Protein AF-A0A973SKL3-F1 (afdb_monomer_lite)

Sequence (466 aa):
MTRKPRSLKQIQAQLADQLRATDHSWAEIGREFQRRFHVNARVALRQARGWTQPEAAERWNRRWPEDPKTFKNFSYWEAWPSATGYAPSLEVLDRMAQLYECSVADLLSDLHDYGAKRRPALSQVREPVPGGGPIVPPPRPTPQPYALTAAAPPGPATLGGYPGGHPGAGHPSMGHLDLGRLDPGKPGLGHPGPGHRAAGDDADELLRATMSSVSSVPEITSLIGLPDGGNSLSRRSALLNLSSLFAVAAAAPLAADKAVPSPAGRVDEAMVANTGLIVGGLRQQNAALGPSATVQTGLAMRSMLESVVKDAPAQLTGRAWVVYGDLAHLLGWMMFNMGQDELAYFYYEDARRAAYQADDYELAANILAAQAHLSMTAGDHQSAIDHAQAAEEAARRGTSRHARAYTADMTARVYASAGQGSRSLAALERERKQMQRIDWSEPAAERWGFYGPAFYWARESECHLL

Radius of gyration: 33.34 Å; chains: 1; bounding box: 75×65×118 Å

Secondary structure (DSSP, 8-state):
--PPPPPHHHHHHHHHHHHHTTT--HHHHHHHHHHHH---HHHHHHHHTT--HHHHHHHHHHH-TTS---HHHHHHHHHTTSTT--PPPHHHHHHHHHHHTS-TGGGGTTS---S-S-PPPGGGS-PPPTT-----PPPPPPPP-----PPPPPPPPPP-----------------------------------PPPPHHHHHHHHHHHHHHHHTT---SGGGG-----S-HHHHHHHHHHHHHHHHHHSS----TTS-PPP-TT---HHHHHHHHHHHHHHHHHHHHH-HHHHHHHHHHHHHHHHHHHTT--TTTHHHHHHHHHHHHHHHHHHHHHTT-HHHHHHHHHHHHHHHHHTT-HHHHHHHHHHHHHHHHHTT-HHHHHHHHHHHHHHHHHS--HHHHHHHHHHHHHHHHHTT-HHHHHHHHHHHHHHHTTS-TTSPPPGGGTT-SHHHHHHHHHHHHH-

Foldseek 3Di:
DDDPDDDPLRVLVVQLVVCVVVVDALLRQLVVQCVPVVFALLVSLCSSVSDQLQRLQVLLCVVCVVDHDGSVLSVQCRCPPDPSHDPDDPVRLVSSCVSSVHDSCSNCVRDDDPDDPDDPPPVPPPPDDPPDDDPDPPDDPDDDPDDDPPDDDDDDDDDDDDDDDDDDDDDDDDDDDDDDDDDDDDDDDDDDDDDDDDPVVVVVVVVVVVVVVLVPDDDPPVVPDDDDDDDPVVVCVVVVVVVVVVVVVPPDDPPPDDPDPQCQPPDDPVVLVVLLVVLLVLLVVCVVPNLSVRLVVLVVSLVVLVSVLVNHPPVCNLSSLQSNLSSLQVNLVRCVVVVNLVSSVVSLVSSLVSCVVNVPLLSNLVSLLVQLVSCLVVVNLVSNQVSLVSSCVSVVVDPDLLSNLSSLLSNLLSCLSVVNLVSSVVSLVSNVVSLVVDDPVDDDDSSSNVDDPVNSVVSVVVSVVD

Structure (mmCIF, N/CA/C/O backbone):
data_AF-A0A973SKL3-F1
#
_entry.id   AF-A0A973SKL3-F1
#
loop_
_atom_site.group_PDB
_atom_site.id
_atom_site.type_symbol
_atom_site.label_atom_id
_atom_site.label_alt_id
_atom_site.label_comp_id
_atom_site.label_asym_id
_atom_site.label_entity_id
_atom_site.label_seq_id
_atom_site.pdbx_PDB_ins_code
_atom_site.Cartn_x
_atom_site.Cartn_y
_atom_site.Cartn_z
_atom_site.occupancy
_atom_site.B_iso_or_equiv
_atom_site.auth_seq_id
_atom_site.auth_comp_id
_atom_site.auth_asym_id
_atom_site.auth_atom_id
_atom_site.pdbx_PDB_model_num
ATOM 1 N N . MET A 1 1 ? -20.731 35.493 56.062 1.00 40.09 1 MET A N 1
ATOM 2 C CA . MET A 1 1 ? -19.405 34.999 55.625 1.00 40.09 1 MET A CA 1
ATOM 3 C C . MET A 1 1 ? -19.449 34.725 54.127 1.00 40.09 1 MET A C 1
ATOM 5 O O . MET A 1 1 ? -19.999 33.716 53.707 1.00 40.09 1 MET A O 1
ATOM 9 N N . THR A 1 2 ? -18.961 35.656 53.311 1.00 44.50 2 THR A N 1
ATOM 10 C CA . THR A 1 2 ? -18.931 35.548 51.845 1.00 44.50 2 THR A CA 1
ATOM 11 C C . THR A 1 2 ? -17.812 34.596 51.422 1.00 44.50 2 THR A C 1
ATOM 13 O O . THR A 1 2 ? -16.629 34.845 51.644 1.00 44.50 2 THR A O 1
ATOM 16 N N . ARG A 1 3 ? -18.192 33.442 50.868 1.00 55.72 3 ARG A N 1
ATOM 17 C CA . ARG A 1 3 ? -17.267 32.400 50.407 1.00 55.72 3 ARG A CA 1
ATOM 18 C C . ARG A 1 3 ? -16.431 32.977 49.252 1.00 55.72 3 ARG A C 1
ATOM 20 O O . ARG A 1 3 ? -17.010 33.407 48.258 1.00 55.72 3 ARG A O 1
ATOM 27 N N . LYS A 1 4 ? -15.095 33.027 49.387 1.00 57.94 4 LYS A N 1
ATOM 28 C CA . LYS A 1 4 ? -14.194 33.496 48.311 1.00 57.94 4 LYS A CA 1
ATOM 29 C C . LYS A 1 4 ? -14.504 32.744 47.002 1.00 57.94 4 LYS A C 1
ATOM 31 O O . LYS A 1 4 ? -14.721 31.529 47.068 1.00 57.94 4 LYS A O 1
ATOM 36 N N . PRO A 1 5 ? -14.514 33.421 45.836 1.00 53.62 5 PRO A N 1
ATOM 37 C CA . PRO A 1 5 ? -14.710 32.753 44.555 1.00 53.62 5 PRO A CA 1
ATOM 38 C C . PRO A 1 5 ? -13.603 31.711 44.360 1.00 53.62 5 PRO A C 1
ATOM 40 O O . PRO A 1 5 ? -12.419 32.006 44.528 1.00 53.62 5 PRO A O 1
ATOM 43 N N . ARG A 1 6 ? -13.997 30.465 44.079 1.00 76.06 6 ARG A N 1
ATOM 44 C CA . ARG A 1 6 ? -13.058 29.359 43.855 1.00 76.06 6 ARG A CA 1
ATOM 45 C C . ARG A 1 6 ? -12.325 29.578 42.539 1.00 76.06 6 ARG A C 1
ATOM 47 O O . ARG A 1 6 ? -12.954 29.930 41.543 1.00 76.06 6 ARG A O 1
ATOM 54 N N . SER A 1 7 ? -11.013 29.351 42.527 1.00 87.06 7 SER A N 1
ATOM 55 C CA . SER A 1 7 ? -10.240 29.427 41.285 1.00 87.06 7 SER A CA 1
ATOM 56 C C . SER A 1 7 ? -10.633 28.292 40.336 1.00 87.06 7 SER A C 1
ATOM 58 O O . SER A 1 7 ? -11.052 27.220 40.780 1.00 87.06 7 SER A O 1
ATOM 60 N N . LEU A 1 8 ? -10.463 28.493 39.025 1.00 85.69 8 LEU A N 1
ATOM 61 C CA . LEU A 1 8 ? -10.756 27.462 38.021 1.00 85.69 8 LEU A CA 1
ATOM 62 C C . LEU A 1 8 ? -10.028 26.142 38.327 1.00 85.69 8 LEU A C 1
ATOM 64 O O . LEU A 1 8 ? -10.637 25.077 38.274 1.00 85.69 8 LEU A O 1
ATOM 68 N N . LYS A 1 9 ? -8.762 26.220 38.760 1.00 86.19 9 LYS A N 1
ATOM 69 C CA . LYS A 1 9 ? -7.966 25.056 39.181 1.00 86.19 9 LYS A CA 1
ATOM 70 C C . LYS A 1 9 ? -8.606 24.303 40.357 1.00 86.19 9 LYS A C 1
ATOM 72 O O . LYS A 1 9 ? -8.621 23.078 40.355 1.00 86.19 9 LYS A O 1
ATOM 77 N N . GLN A 1 10 ? -9.162 25.012 41.345 1.00 88.88 10 GLN A N 1
ATOM 78 C CA . GLN A 1 10 ? -9.867 24.386 42.474 1.00 88.88 10 GLN A CA 1
ATOM 79 C C . GLN A 1 10 ? -11.177 23.720 42.040 1.00 88.88 10 GLN A C 1
ATOM 81 O O . GLN A 1 10 ? -11.528 22.668 42.565 1.00 88.88 10 GLN A O 1
ATOM 86 N N . ILE A 1 11 ? -11.896 24.322 41.088 1.00 90.50 11 ILE A N 1
ATOM 87 C CA . ILE A 1 11 ? -13.131 23.754 40.531 1.00 90.50 11 ILE A CA 1
ATOM 88 C C . ILE A 1 11 ? -12.824 22.464 39.761 1.00 90.50 11 ILE A C 1
ATOM 90 O O . ILE A 1 11 ? -13.517 21.468 39.950 1.00 90.50 11 ILE A O 1
ATOM 94 N N . GLN A 1 12 ? -11.774 22.472 38.937 1.00 93.19 12 GLN A N 1
ATOM 95 C CA . GLN A 1 12 ? -11.305 21.301 38.197 1.00 93.19 12 GLN A CA 1
ATOM 96 C C . GLN A 1 12 ? -10.880 20.168 39.132 1.00 93.19 12 GLN A C 1
ATOM 98 O O . GLN A 1 12 ? -11.380 19.057 38.993 1.00 93.19 12 GLN A O 1
ATOM 103 N N . ALA A 1 13 ? -10.032 20.458 40.124 1.00 91.94 13 ALA A N 1
ATOM 104 C CA . ALA A 1 13 ? -9.585 19.457 41.092 1.00 91.94 13 ALA A CA 1
ATOM 105 C C . ALA A 1 13 ? -10.767 18.822 41.844 1.00 91.94 13 ALA A C 1
ATOM 107 O O . ALA A 1 13 ? -10.895 17.604 41.866 1.00 91.94 13 ALA A O 1
ATOM 108 N N . GLN A 1 14 ? -11.697 19.639 42.357 1.00 93.69 14 GLN A N 1
ATOM 109 C CA . GLN A 1 14 ? -12.877 19.123 43.055 1.00 93.69 14 GLN A CA 1
ATOM 110 C C . GLN A 1 14 ? -13.744 18.231 42.151 1.00 93.69 14 GLN A C 1
ATOM 112 O O . GLN A 1 14 ? -14.284 17.233 42.623 1.00 93.69 14 GLN A O 1
ATOM 117 N N . LEU A 1 15 ? -13.903 18.586 40.872 1.00 93.62 15 LEU A N 1
ATOM 118 C CA . LEU A 1 15 ? -14.667 17.778 39.924 1.00 93.62 15 LEU A CA 1
ATOM 119 C C . LEU A 1 15 ? -13.984 16.434 39.644 1.00 93.62 15 LEU A C 1
ATOM 121 O O . LEU A 1 15 ? -14.655 15.406 39.662 1.00 93.62 15 LEU A O 1
ATOM 125 N N . ALA A 1 16 ? -12.670 16.438 39.408 1.00 94.00 16 ALA A N 1
ATOM 126 C CA . ALA A 1 16 ? -11.908 15.211 39.201 1.00 94.00 16 ALA A CA 1
ATOM 127 C C . ALA A 1 16 ? -12.009 14.285 40.422 1.00 94.00 16 ALA A C 1
ATOM 129 O O . ALA A 1 16 ? -12.324 13.108 40.259 1.00 94.00 16 ALA A O 1
ATOM 130 N N . ASP A 1 17 ? -11.848 14.823 41.635 1.00 94.12 17 ASP A N 1
ATOM 131 C CA . ASP A 1 17 ? -11.956 14.055 42.881 1.00 94.12 17 ASP A CA 1
ATOM 132 C C . ASP A 1 17 ? -13.355 13.441 43.057 1.00 94.12 17 ASP A C 1
ATOM 134 O O . ASP A 1 17 ? -13.486 12.269 43.408 1.00 94.12 17 ASP A O 1
ATOM 138 N N . GLN A 1 18 ? -14.415 14.204 42.766 1.00 94.69 18 GLN A N 1
ATOM 139 C CA . GLN A 1 18 ? -15.801 13.722 42.841 1.00 94.69 18 GLN A CA 1
ATOM 140 C C . GLN A 1 18 ? -16.085 12.589 41.847 1.00 94.69 18 GLN A C 1
ATOM 142 O O . GLN A 1 18 ? -16.735 11.604 42.199 1.00 94.69 18 GLN A O 1
ATOM 147 N N . LEU A 1 19 ? -15.596 12.709 40.613 1.00 93.38 19 LEU A N 1
ATOM 148 C CA . LEU A 1 19 ? -15.797 11.682 39.590 1.00 93.38 19 LEU A CA 1
ATOM 149 C C . LEU A 1 19 ? -14.951 10.433 39.867 1.00 93.38 19 LEU A C 1
ATOM 151 O O . LEU A 1 19 ? -15.430 9.315 39.694 1.00 93.38 19 LEU A O 1
ATOM 155 N N . ARG A 1 20 ? -13.729 10.599 40.388 1.00 93.31 20 ARG A N 1
ATOM 156 C CA . ARG A 1 20 ? -12.903 9.470 40.841 1.00 93.31 20 ARG A CA 1
ATOM 157 C C . ARG A 1 20 ? -13.520 8.734 42.026 1.00 93.31 20 ARG A C 1
ATOM 159 O O . ARG A 1 20 ? -13.432 7.515 42.065 1.00 93.31 20 ARG A O 1
ATOM 166 N N . ALA A 1 21 ? -14.175 9.441 42.948 1.00 92.94 21 ALA A N 1
ATOM 167 C CA . ALA A 1 21 ? -14.895 8.828 44.068 1.00 92.94 21 ALA A CA 1
ATOM 168 C C . ALA A 1 21 ? -16.151 8.042 43.643 1.00 92.94 21 ALA A C 1
ATOM 170 O O . ALA A 1 21 ? -16.722 7.320 44.453 1.00 92.94 21 ALA A O 1
ATOM 171 N N . THR A 1 22 ? -16.588 8.193 42.390 1.00 92.25 22 THR A N 1
ATOM 172 C CA . THR A 1 22 ? -17.724 7.472 41.796 1.00 92.25 22 THR A CA 1
ATOM 173 C C . THR A 1 22 ? -17.268 6.489 40.712 1.00 92.25 22 THR A C 1
ATOM 175 O O . THR A 1 22 ? -18.017 6.212 39.783 1.00 92.25 22 THR A O 1
ATOM 178 N N . ASP A 1 23 ? -16.028 5.996 40.817 1.00 90.88 23 ASP A N 1
ATOM 179 C CA . ASP A 1 23 ? -15.411 4.975 39.955 1.00 90.88 23 ASP A CA 1
ATOM 180 C C . ASP A 1 23 ? -15.310 5.309 38.454 1.00 90.88 23 ASP A C 1
ATOM 182 O O . ASP A 1 23 ? -15.045 4.429 37.635 1.00 90.88 23 ASP A O 1
ATOM 186 N N . HIS A 1 24 ? -15.412 6.585 38.066 1.00 92.81 24 HIS A N 1
ATOM 187 C CA . HIS A 1 24 ? -15.195 6.981 36.671 1.00 92.81 24 HIS A CA 1
ATOM 188 C C . HIS A 1 24 ? -13.721 6.842 36.277 1.00 92.81 24 HIS A C 1
ATOM 190 O O . HIS A 1 24 ? -12.814 7.298 36.984 1.00 92.81 24 HIS A O 1
ATOM 196 N N . SER A 1 25 ? -13.474 6.268 35.104 1.00 95.06 25 SER A N 1
ATOM 197 C CA . SER A 1 25 ? -12.153 6.191 34.476 1.00 95.06 25 SER A CA 1
ATOM 198 C C . SER A 1 25 ? -11.604 7.577 34.116 1.00 95.06 25 SER A C 1
ATOM 200 O O . SER A 1 25 ? -12.348 8.541 33.921 1.00 95.06 25 SER A O 1
ATOM 202 N N . TRP A 1 26 ? -10.281 7.695 33.958 1.00 96.12 26 TRP A N 1
ATOM 203 C CA . TRP A 1 26 ? -9.665 8.954 33.522 1.00 96.12 26 TRP A CA 1
ATOM 204 C C . TRP A 1 26 ? -10.151 9.414 32.146 1.00 96.12 26 TRP A C 1
ATOM 206 O O . TRP A 1 26 ? -10.286 10.616 31.926 1.00 96.12 26 TRP A O 1
ATOM 216 N N . ALA A 1 27 ? -10.488 8.478 31.258 1.00 94.62 27 ALA A N 1
ATOM 217 C CA . ALA A 1 27 ? -11.108 8.763 29.968 1.00 94.62 27 ALA A CA 1
ATOM 218 C C . ALA A 1 27 ? -12.487 9.434 30.110 1.00 94.62 27 ALA A C 1
ATOM 220 O O . ALA A 1 27 ? -12.771 10.430 29.442 1.00 94.62 27 ALA A O 1
ATOM 221 N N . GLU A 1 28 ? -13.341 8.935 31.007 1.00 94.94 28 GLU A N 1
ATOM 222 C CA . GLU A 1 28 ? -14.662 9.524 31.275 1.00 94.94 28 GLU A CA 1
ATOM 223 C C . GLU A 1 28 ? -14.549 10.909 31.907 1.00 94.94 28 GLU A C 1
ATOM 225 O O . GLU A 1 28 ? -15.237 11.840 31.486 1.00 94.94 28 GLU A O 1
ATOM 230 N N . ILE A 1 29 ? -13.624 11.074 32.854 1.00 96.81 29 ILE A N 1
ATOM 231 C CA . ILE A 1 29 ? -13.338 12.375 33.465 1.00 96.81 29 ILE A CA 1
ATOM 232 C C . ILE A 1 29 ? -12.799 13.347 32.411 1.00 96.81 29 ILE A C 1
ATOM 234 O O . ILE A 1 29 ? -13.234 14.494 32.356 1.00 96.81 29 ILE A O 1
ATOM 238 N N . GLY A 1 30 ? -11.906 12.891 31.530 1.00 96.69 30 GLY A N 1
ATOM 239 C CA . GLY A 1 30 ? -11.401 13.671 30.403 1.00 96.69 30 GLY A CA 1
ATOM 240 C C . GLY A 1 30 ? -12.524 14.154 29.481 1.00 96.69 30 GLY A C 1
ATOM 241 O O . GLY A 1 30 ? -12.574 15.337 29.153 1.00 96.69 30 GLY A O 1
ATOM 242 N N . ARG A 1 31 ? -13.477 13.287 29.112 1.00 96.00 31 ARG A N 1
ATOM 243 C CA . ARG A 1 31 ? -14.660 13.680 28.319 1.00 96.00 31 ARG A CA 1
ATOM 244 C C . ARG A 1 31 ? -15.515 14.732 29.024 1.00 96.00 31 ARG A C 1
ATOM 246 O O . ARG A 1 31 ? -15.950 15.697 28.397 1.00 96.00 31 ARG A O 1
ATOM 253 N N . GLU A 1 32 ? -15.717 14.585 30.328 1.00 96.06 32 GLU A N 1
ATOM 254 C CA . GLU A 1 32 ? -16.446 15.575 31.121 1.00 96.06 32 GLU A CA 1
ATOM 255 C C . GLU A 1 32 ? -15.706 16.922 31.175 1.00 96.06 32 GLU A C 1
ATOM 257 O O . GLU A 1 32 ? -16.324 17.983 31.067 1.00 96.06 32 GLU A O 1
ATOM 262 N N . PHE A 1 33 ? -14.375 16.900 31.259 1.00 97.12 33 PHE A N 1
ATOM 263 C CA . PHE A 1 33 ? -13.548 18.104 31.205 1.00 97.12 33 PHE A CA 1
ATOM 264 C C . PHE A 1 33 ? -13.614 18.795 29.837 1.00 97.12 33 PHE A C 1
ATOM 266 O O . PHE A 1 33 ? -13.751 20.019 29.801 1.00 97.12 33 PHE A O 1
ATOM 273 N N . GLN A 1 34 ? -13.582 18.042 28.730 1.00 95.50 34 GLN A N 1
ATOM 274 C CA . GLN A 1 34 ? -13.788 18.595 27.382 1.00 95.50 34 GLN A CA 1
ATOM 275 C C . GLN A 1 34 ? -15.131 19.325 27.304 1.00 95.50 34 GLN A C 1
ATOM 277 O O . GLN A 1 34 ? -15.193 20.494 26.924 1.00 95.50 34 GLN A O 1
ATOM 282 N N . ARG A 1 35 ? -16.205 18.658 27.745 1.00 95.62 35 ARG A N 1
ATOM 283 C CA . ARG A 1 35 ? -17.570 19.193 27.711 1.00 95.62 35 ARG A CA 1
ATOM 284 C C . ARG A 1 35 ? -17.731 20.452 28.561 1.00 95.62 35 ARG A C 1
ATOM 286 O O . ARG A 1 35 ? -18.406 21.386 28.140 1.00 95.62 35 ARG A O 1
ATOM 293 N N . ARG A 1 36 ? -17.155 20.467 29.766 1.00 95.00 36 ARG A N 1
ATOM 294 C CA . ARG A 1 36 ? -17.391 21.520 30.764 1.00 95.00 36 ARG A CA 1
ATOM 295 C C . ARG A 1 36 ? -16.451 22.715 30.644 1.00 95.00 36 ARG A C 1
ATOM 297 O O . ARG A 1 36 ? -16.852 23.826 30.981 1.00 95.00 36 ARG A O 1
ATOM 304 N N . PHE A 1 37 ? -15.208 22.492 30.226 1.00 93.69 37 PHE A N 1
ATOM 305 C CA . PHE A 1 37 ? -14.184 23.538 30.147 1.00 93.69 37 PHE A CA 1
ATOM 306 C C . PHE A 1 37 ? -13.814 23.913 28.711 1.00 93.69 37 PHE A C 1
ATOM 308 O O . PHE A 1 37 ? -12.989 24.805 28.532 1.00 93.69 37 PHE A O 1
ATOM 315 N N . HIS A 1 38 ? -14.427 23.274 27.707 1.00 94.00 38 HIS A N 1
ATOM 316 C CA . HIS A 1 38 ? -14.225 23.562 26.283 1.00 94.00 38 HIS A CA 1
ATOM 317 C C . HIS A 1 38 ? -12.751 23.509 25.860 1.00 94.00 38 HIS A C 1
ATOM 319 O O . HIS A 1 38 ? -12.265 24.335 25.091 1.00 94.00 38 HIS A O 1
ATOM 325 N N . VAL A 1 39 ? -12.034 22.523 26.394 1.00 94.88 39 VAL A N 1
ATOM 326 C CA . VAL A 1 39 ? -10.645 22.225 26.043 1.00 94.88 39 VAL A CA 1
ATOM 327 C C . VAL A 1 39 ? -10.593 20.972 25.175 1.00 94.88 39 VAL A C 1
ATOM 329 O O . VAL A 1 39 ? -11.471 20.117 25.274 1.00 94.88 39 VAL A O 1
ATOM 332 N N . ASN A 1 40 ? -9.563 20.846 24.339 1.00 96.00 40 ASN A N 1
ATOM 333 C CA . ASN A 1 40 ? -9.364 19.638 23.536 1.00 96.00 40 ASN A CA 1
ATOM 334 C C . ASN A 1 40 ? -9.063 18.404 24.403 1.00 96.00 40 ASN A C 1
ATOM 336 O O . ASN A 1 40 ? -8.721 18.525 25.583 1.00 96.00 40 ASN A O 1
ATOM 340 N N . ALA A 1 41 ? -9.148 17.217 23.801 1.00 96.62 41 ALA A N 1
ATOM 341 C CA . ALA A 1 41 ? -9.023 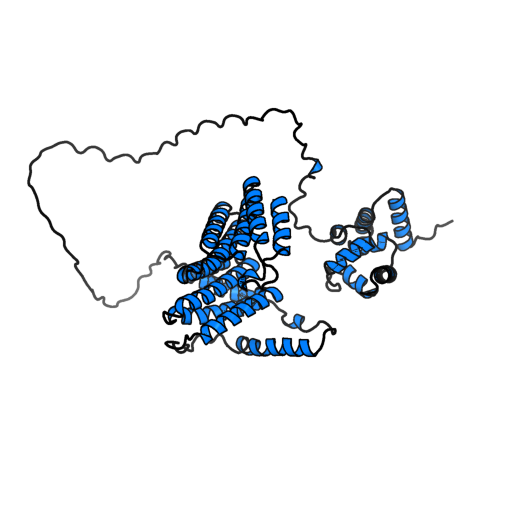15.944 24.504 1.00 96.62 41 ALA A CA 1
ATOM 342 C C . ALA A 1 41 ? -7.701 15.785 25.270 1.00 96.62 41 ALA A C 1
ATOM 344 O O . ALA A 1 41 ? -7.697 15.376 26.434 1.00 96.62 41 ALA A O 1
ATOM 345 N N . ARG A 1 42 ? -6.582 16.186 24.656 1.00 97.38 42 ARG A N 1
ATOM 346 C CA . ARG A 1 42 ? -5.232 16.096 25.242 1.00 97.38 42 ARG A CA 1
ATOM 347 C C . ARG A 1 42 ? -5.106 16.990 26.477 1.00 97.38 42 ARG A C 1
ATOM 349 O O . ARG A 1 42 ? -4.681 16.533 27.539 1.00 97.38 42 ARG A O 1
ATOM 356 N N . VAL A 1 43 ? -5.561 18.241 26.369 1.00 97.81 43 VAL A N 1
ATOM 357 C CA . VAL A 1 43 ? -5.611 19.184 27.496 1.00 97.81 43 VAL A CA 1
ATOM 358 C C . VAL A 1 43 ? -6.541 18.668 28.592 1.00 97.81 43 VAL A C 1
ATOM 360 O O . VAL A 1 43 ? -6.191 18.736 29.771 1.00 97.81 43 VAL A O 1
ATOM 363 N N . ALA A 1 44 ? -7.711 18.148 28.221 1.00 97.75 44 ALA A N 1
ATOM 364 C CA . ALA A 1 44 ? -8.707 17.661 29.163 1.00 97.75 44 ALA A CA 1
ATOM 365 C C . ALA A 1 44 ? -8.180 16.504 30.012 1.00 97.75 44 ALA A C 1
ATOM 367 O O . ALA A 1 44 ? -8.330 16.536 31.229 1.00 97.75 44 ALA A O 1
ATOM 368 N N . LEU A 1 45 ? -7.517 15.521 29.398 1.00 97.81 45 LEU A N 1
ATOM 369 C CA . LEU A 1 45 ? -6.928 14.379 30.101 1.00 97.81 45 LEU A CA 1
ATOM 370 C C . LEU A 1 45 ? -5.804 14.808 31.049 1.00 97.81 45 LEU A C 1
ATOM 372 O O . LEU A 1 45 ? -5.766 14.366 32.199 1.00 97.81 45 LEU A O 1
ATOM 376 N N . ARG A 1 46 ? -4.941 15.747 30.637 1.00 97.62 46 ARG A N 1
ATOM 377 C CA . ARG A 1 46 ? -3.931 16.316 31.542 1.00 97.62 46 ARG A CA 1
ATOM 378 C C . ARG A 1 46 ? -4.570 17.057 32.719 1.00 97.62 46 ARG A C 1
ATOM 380 O O . ARG A 1 46 ? -4.142 16.896 33.863 1.00 97.62 46 ARG A O 1
ATOM 387 N N . GLN A 1 47 ? -5.577 17.887 32.451 1.00 96.88 47 GLN A N 1
ATOM 388 C CA . GLN A 1 47 ? -6.258 18.669 33.484 1.00 96.88 47 GLN A CA 1
ATOM 389 C C . GLN A 1 47 ? -7.097 17.793 34.419 1.00 96.88 47 GLN A C 1
ATOM 391 O O . GLN A 1 47 ? -7.154 18.091 35.610 1.00 96.88 47 GLN A O 1
ATOM 396 N N . ALA A 1 48 ? -7.673 16.696 33.923 1.00 96.19 48 ALA A N 1
ATOM 397 C CA . ALA A 1 48 ? -8.361 15.692 34.729 1.00 96.19 48 ALA A CA 1
ATOM 398 C C . ALA A 1 48 ? -7.427 15.099 35.791 1.00 96.19 48 ALA A C 1
ATOM 400 O O . ALA A 1 48 ? -7.836 14.897 36.929 1.00 96.19 48 ALA A O 1
ATOM 401 N N . ARG A 1 49 ? -6.141 14.920 35.463 1.00 95.44 49 ARG A N 1
ATOM 402 C CA . ARG A 1 49 ? -5.104 14.513 36.423 1.00 95.44 49 ARG A CA 1
ATOM 403 C C . ARG A 1 49 ? -4.666 15.612 37.396 1.00 95.44 49 ARG A C 1
ATOM 405 O O . ARG A 1 49 ? -3.872 15.352 38.298 1.00 95.44 49 ARG A O 1
ATOM 412 N N . GLY A 1 50 ? -5.127 16.844 37.195 1.00 95.06 50 GLY A N 1
ATOM 413 C CA . GLY A 1 50 ? -4.705 18.015 37.960 1.00 95.06 50 GLY A CA 1
ATOM 414 C C . GLY A 1 50 ? -3.286 18.489 37.638 1.00 95.06 50 GLY A C 1
ATOM 415 O O . GLY A 1 50 ? -2.735 19.288 38.395 1.00 95.06 50 GLY A O 1
ATOM 416 N N . TRP A 1 51 ? -2.682 18.014 36.544 1.00 96.62 51 TRP A N 1
ATOM 417 C CA . TRP A 1 51 ? -1.293 18.324 36.204 1.00 96.62 51 TRP A CA 1
ATOM 418 C C . TRP A 1 51 ? -1.186 19.576 35.343 1.00 96.62 51 TRP A C 1
ATOM 420 O O . TRP A 1 51 ? -1.973 19.812 34.428 1.00 96.62 51 TRP A O 1
ATOM 430 N N . THR A 1 52 ? -0.153 20.365 35.588 1.00 96.06 52 THR A N 1
ATOM 431 C CA . THR A 1 52 ? 0.361 21.385 34.671 1.00 96.06 52 THR A CA 1
ATOM 432 C C . THR A 1 52 ? 1.204 20.741 33.561 1.00 96.06 52 THR A C 1
ATOM 434 O O . THR A 1 52 ? 1.595 19.579 33.657 1.00 96.06 52 THR A O 1
ATOM 437 N N . GLN A 1 53 ? 1.497 21.477 32.484 1.00 97.38 53 GLN A N 1
ATOM 438 C CA . GLN A 1 53 ? 2.368 20.970 31.411 1.00 97.38 53 GLN A CA 1
ATOM 439 C C . GLN A 1 53 ? 3.786 20.612 31.910 1.00 97.38 53 GLN A C 1
ATOM 441 O O . GLN A 1 53 ? 4.270 19.543 31.539 1.00 97.38 53 GLN A O 1
ATOM 446 N N . PRO A 1 54 ? 4.448 21.410 32.781 1.00 96.69 54 PRO A N 1
ATOM 447 C CA . PRO A 1 54 ? 5.717 21.003 33.390 1.00 96.69 54 PRO A CA 1
ATOM 448 C C . PRO A 1 54 ? 5.608 19.726 34.230 1.00 96.69 54 PRO A C 1
ATOM 450 O O . PRO A 1 54 ? 6.460 18.854 34.119 1.00 96.69 54 PRO A O 1
ATOM 453 N N . GLU A 1 55 ? 4.542 19.571 35.020 1.00 97.44 55 GLU A N 1
ATOM 454 C CA . GLU A 1 55 ? 4.313 18.368 35.836 1.00 97.44 55 GLU A CA 1
ATOM 455 C C . GLU A 1 55 ? 4.040 17.113 34.993 1.00 97.44 55 GLU A C 1
ATOM 457 O O . GLU A 1 55 ? 4.383 16.003 35.409 1.00 97.44 55 GLU A O 1
ATOM 462 N N . ALA A 1 56 ? 3.410 17.269 33.825 1.00 97.69 56 ALA A N 1
ATOM 463 C CA . ALA A 1 56 ? 3.232 16.186 32.863 1.00 97.69 56 ALA A CA 1
ATOM 464 C C . ALA A 1 56 ? 4.568 15.805 32.205 1.00 97.69 56 ALA A C 1
ATOM 466 O O . ALA A 1 56 ? 4.886 14.621 32.117 1.00 97.69 56 ALA A O 1
ATOM 467 N N . ALA A 1 57 ? 5.385 16.797 31.834 1.00 97.19 57 ALA A N 1
ATOM 468 C CA . ALA A 1 57 ? 6.733 16.575 31.314 1.00 97.19 57 ALA A CA 1
ATOM 469 C C . ALA A 1 57 ? 7.656 15.901 32.340 1.00 97.19 57 ALA A C 1
ATOM 471 O O . ALA A 1 57 ? 8.393 14.985 31.997 1.00 97.19 57 ALA A O 1
ATOM 472 N N . GLU A 1 58 ? 7.575 16.277 33.616 1.00 97.88 58 GLU A N 1
ATOM 473 C CA . GLU A 1 58 ? 8.349 15.623 34.674 1.00 97.88 58 GLU A CA 1
ATOM 474 C C . GLU A 1 58 ? 7.977 14.139 34.818 1.00 97.88 58 GLU A C 1
ATOM 476 O O . GLU A 1 58 ? 8.851 13.279 34.922 1.00 97.88 58 GLU A O 1
ATOM 481 N N . ARG A 1 59 ? 6.678 13.816 34.782 1.00 98.12 59 ARG A N 1
ATOM 482 C CA . ARG A 1 59 ? 6.207 12.424 34.851 1.00 98.12 59 ARG A CA 1
ATOM 483 C C . ARG A 1 59 ? 6.596 11.620 33.618 1.00 98.12 59 ARG A C 1
ATOM 485 O O . ARG A 1 59 ? 6.972 10.461 33.768 1.00 98.12 59 ARG A O 1
ATOM 492 N N . TRP A 1 60 ? 6.546 12.237 32.438 1.00 97.75 60 TRP A N 1
ATOM 493 C CA . TRP A 1 60 ? 7.080 11.645 31.216 1.00 97.75 60 TRP A CA 1
ATOM 494 C C . TRP A 1 60 ? 8.556 11.285 31.396 1.00 97.75 60 TRP A C 1
ATOM 496 O O . TRP A 1 60 ? 8.922 10.124 31.258 1.00 97.75 60 TRP A O 1
ATOM 506 N N . ASN A 1 61 ? 9.386 12.249 31.796 1.00 97.31 61 ASN A N 1
ATOM 507 C CA . ASN A 1 61 ? 10.837 12.066 31.917 1.00 97.31 61 ASN A CA 1
ATOM 508 C C . ASN A 1 61 ? 11.218 11.057 33.000 1.00 97.31 61 ASN A C 1
ATOM 510 O O . ASN A 1 61 ? 12.246 10.397 32.901 1.00 97.31 61 ASN A O 1
ATOM 514 N N . ARG A 1 62 ? 10.386 10.917 34.036 1.00 97.75 62 ARG A N 1
ATOM 515 C CA . ARG A 1 62 ? 10.566 9.891 35.066 1.00 97.75 62 ARG A CA 1
ATOM 516 C C . ARG A 1 62 ? 10.327 8.481 34.528 1.00 97.75 62 ARG A C 1
ATOM 518 O O . ARG A 1 62 ? 10.935 7.541 35.028 1.00 97.75 62 ARG A O 1
ATOM 525 N N . ARG A 1 63 ? 9.418 8.327 33.563 1.00 97.50 63 ARG A N 1
ATOM 526 C CA . ARG A 1 63 ? 9.054 7.029 32.982 1.00 97.50 63 ARG A CA 1
ATOM 527 C C . ARG A 1 63 ? 9.912 6.663 31.768 1.00 97.50 63 ARG A C 1
ATOM 529 O O . ARG A 1 63 ? 10.189 5.484 31.591 1.00 97.50 63 ARG A O 1
ATOM 536 N N . TRP A 1 64 ? 10.343 7.659 30.997 1.00 96.75 64 TRP A N 1
ATOM 537 C CA . TRP A 1 64 ? 11.143 7.520 29.775 1.00 96.75 64 TRP A CA 1
ATOM 538 C C . TRP A 1 64 ? 12.355 8.466 29.810 1.00 96.75 64 TRP A C 1
ATOM 540 O O . TRP A 1 64 ? 12.347 9.510 29.149 1.00 96.75 64 TRP A O 1
ATOM 550 N N . PRO A 1 65 ? 13.382 8.167 30.628 1.00 94.38 65 PRO A N 1
ATOM 551 C CA . PRO A 1 65 ? 14.561 9.023 30.770 1.00 94.38 65 PRO A CA 1
ATOM 552 C C . PRO A 1 65 ? 15.409 9.122 29.492 1.00 94.38 65 PRO A C 1
ATOM 554 O O . PRO A 1 65 ? 16.146 10.091 29.322 1.00 94.38 65 PRO A O 1
ATOM 557 N N . GLU A 1 66 ? 15.308 8.142 28.595 1.00 92.56 66 GLU A N 1
ATOM 558 C CA . GLU A 1 66 ? 16.001 8.092 27.306 1.00 92.56 66 GLU A CA 1
ATOM 559 C C . GLU A 1 66 ? 15.446 9.074 26.263 1.00 92.56 66 GLU A C 1
ATOM 561 O O . GLU A 1 66 ? 16.152 9.421 25.319 1.00 92.56 66 GLU A O 1
ATOM 566 N N . ASP A 1 67 ? 14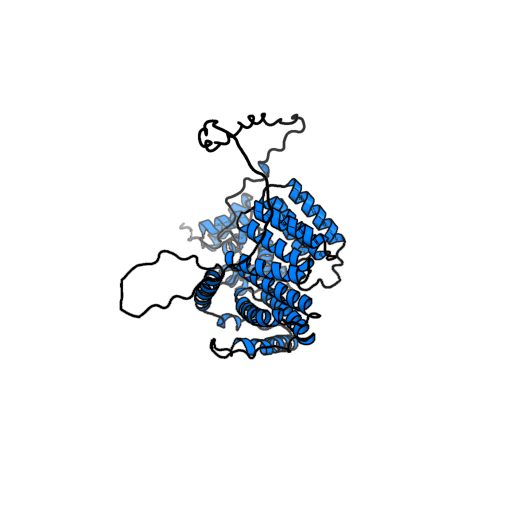.210 9.549 26.442 1.00 92.12 67 ASP A N 1
ATOM 567 C CA . ASP A 1 67 ? 13.558 10.510 25.547 1.00 92.12 67 ASP A CA 1
ATOM 568 C C . ASP A 1 67 ? 12.904 11.657 26.343 1.00 92.12 67 ASP A C 1
ATOM 570 O O . ASP A 1 67 ? 11.672 11.724 26.480 1.00 92.12 67 ASP A O 1
ATOM 574 N N . PRO A 1 68 ? 13.718 12.569 26.907 1.00 93.81 68 PRO A N 1
ATOM 575 C CA . PRO A 1 68 ? 13.221 13.635 27.756 1.00 93.81 68 PRO A CA 1
ATOM 576 C C . PRO A 1 68 ? 12.412 14.667 26.960 1.00 93.81 68 PRO A C 1
ATOM 578 O O . PRO A 1 68 ? 12.809 15.146 25.896 1.00 93.81 68 PRO A O 1
ATOM 581 N N . LYS A 1 69 ? 11.281 15.077 27.530 1.00 94.94 69 LYS A N 1
ATOM 582 C CA . LYS A 1 69 ? 10.390 16.122 27.030 1.00 94.94 69 LYS A CA 1
ATOM 583 C C . LYS A 1 69 ? 10.340 17.302 27.984 1.00 94.94 69 LYS A C 1
ATOM 585 O O . LYS A 1 69 ? 10.565 17.207 29.188 1.00 94.94 69 LYS A O 1
ATOM 590 N N . THR A 1 70 ? 10.007 18.452 27.423 1.00 95.38 70 THR A N 1
ATOM 591 C CA . THR A 1 70 ? 9.808 19.699 28.160 1.00 95.38 70 THR A CA 1
ATOM 592 C C . THR A 1 70 ? 8.336 20.092 28.138 1.00 95.38 70 THR A C 1
ATOM 594 O O . THR A 1 70 ? 7.552 19.581 27.336 1.00 95.38 70 THR A O 1
ATOM 597 N N . PHE A 1 71 ? 7.951 21.066 28.966 1.00 90.31 71 PHE A N 1
ATOM 598 C CA . PHE A 1 71 ? 6.594 21.621 28.928 1.00 90.31 71 PHE A CA 1
ATOM 599 C C . PHE A 1 71 ? 6.214 22.159 27.533 1.00 90.31 71 PHE A C 1
ATOM 601 O O . PHE A 1 71 ? 5.041 22.118 27.169 1.00 90.31 71 PHE A O 1
ATOM 608 N N . LYS A 1 72 ? 7.192 22.618 26.728 1.00 88.94 72 LYS A N 1
ATOM 609 C CA . LYS A 1 72 ? 6.952 23.087 25.354 1.00 88.94 72 LYS A CA 1
ATOM 610 C C . LYS A 1 72 ? 6.437 21.967 24.452 1.00 88.94 72 LYS A C 1
ATOM 612 O O . LYS A 1 72 ? 5.560 22.224 23.639 1.00 88.94 72 LYS A O 1
ATOM 617 N N . ASN A 1 73 ? 6.928 20.735 24.616 1.00 97.06 73 ASN A N 1
ATOM 618 C CA . ASN A 1 73 ? 6.438 19.588 23.847 1.00 97.06 73 ASN A CA 1
ATOM 619 C C . ASN A 1 73 ? 4.943 19.363 24.100 1.00 97.06 73 ASN A C 1
ATOM 621 O O . ASN A 1 73 ? 4.164 19.333 23.152 1.00 97.06 73 ASN A O 1
ATOM 625 N N . PHE A 1 74 ? 4.539 19.326 25.374 1.00 96.50 74 PHE A N 1
ATOM 626 C CA . PHE A 1 74 ? 3.128 19.226 25.756 1.00 96.50 74 PHE A CA 1
ATOM 627 C C . PHE A 1 74 ? 2.311 20.402 25.224 1.00 96.50 74 PHE A C 1
ATOM 629 O O . PHE A 1 74 ? 1.220 20.190 24.710 1.00 96.50 74 PHE A O 1
ATOM 636 N N . SER A 1 75 ? 2.848 21.625 25.273 1.00 91.12 75 SER A N 1
ATOM 637 C CA . SER A 1 75 ? 2.178 22.798 24.702 1.00 91.12 75 SER A CA 1
ATOM 638 C C . SER A 1 75 ? 1.908 22.657 23.205 1.00 91.12 75 SER A C 1
ATOM 640 O O . SER A 1 75 ? 0.828 23.033 22.760 1.00 91.12 75 SER A O 1
ATOM 642 N N . TYR A 1 76 ? 2.850 22.121 22.427 1.00 94.06 76 TYR A N 1
ATOM 643 C CA . TYR A 1 76 ? 2.651 21.925 20.992 1.00 94.06 76 TYR A CA 1
ATOM 644 C C . TYR A 1 76 ? 1.613 20.844 20.686 1.00 94.06 76 TYR A C 1
ATOM 646 O O . TYR A 1 76 ? 0.749 21.052 19.835 1.00 94.06 76 TYR A O 1
ATOM 654 N N . TRP A 1 77 ? 1.664 19.718 21.397 1.00 97.38 77 TRP A N 1
ATOM 655 C CA . TRP A 1 77 ? 0.708 18.617 21.235 1.00 97.38 77 TRP A CA 1
ATOM 656 C C . TRP A 1 77 ? -0.709 19.012 21.650 1.00 97.38 77 TRP A C 1
ATOM 658 O O . TRP A 1 77 ? -1.692 18.626 21.021 1.00 97.38 77 TRP A O 1
ATOM 668 N N . GLU A 1 78 ? -0.819 19.822 22.698 1.00 96.75 78 GLU A N 1
ATOM 669 C CA . GLU A 1 78 ? -2.086 20.352 23.192 1.00 96.75 78 GLU A CA 1
ATOM 670 C C . GLU A 1 78 ? -2.632 21.499 22.342 1.00 96.75 78 GLU A C 1
ATOM 672 O O . GLU A 1 78 ? -3.827 21.758 22.395 1.00 96.75 78 GLU A O 1
ATOM 677 N N . ALA A 1 79 ? -1.802 22.188 21.560 1.00 93.38 79 ALA A N 1
ATOM 678 C CA . ALA A 1 79 ? -2.271 23.201 20.618 1.00 93.38 79 ALA A CA 1
ATOM 679 C C . ALA A 1 79 ? -2.760 22.589 19.295 1.00 93.38 79 ALA A C 1
ATOM 681 O O . ALA A 1 79 ? -3.551 23.213 18.589 1.00 93.38 79 ALA A O 1
ATOM 682 N N . TRP A 1 80 ? -2.324 21.381 18.935 1.00 93.31 80 TRP A N 1
ATOM 683 C CA . TRP A 1 80 ? -2.796 20.701 17.727 1.00 93.31 80 TRP A CA 1
ATOM 684 C C . TRP A 1 80 ? -4.291 20.334 17.866 1.00 93.31 80 TRP A C 1
ATOM 686 O O . TRP A 1 80 ? -4.696 19.942 18.966 1.00 93.31 80 TRP A O 1
ATOM 696 N N . PRO A 1 81 ? -5.136 20.476 16.818 1.00 91.38 81 PRO A N 1
ATOM 697 C CA . PRO A 1 81 ? -4.809 20.703 15.401 1.00 91.38 81 PRO A CA 1
ATOM 698 C C . PRO A 1 81 ? -4.722 22.167 14.932 1.00 91.38 81 PRO A C 1
ATOM 700 O O . PRO A 1 81 ? -4.769 22.420 13.732 1.00 91.38 81 PRO A O 1
ATOM 703 N N . SER A 1 82 ? -4.593 23.148 15.833 1.00 86.88 82 SER A N 1
ATOM 704 C CA . SER A 1 82 ? -4.406 24.548 15.414 1.00 86.88 82 SER A CA 1
ATOM 705 C C . SER A 1 82 ? -3.045 24.782 14.741 1.00 86.88 82 SER A C 1
ATOM 707 O O . SER A 1 82 ? -2.097 24.031 14.967 1.00 86.88 82 SER A O 1
ATOM 709 N N . ALA A 1 83 ? -2.924 25.884 13.993 1.00 78.12 83 ALA A N 1
ATOM 710 C CA . ALA A 1 83 ? -1.699 26.271 13.283 1.00 78.12 83 ALA A CA 1
ATOM 711 C C . ALA A 1 83 ? -0.467 26.469 14.192 1.00 78.12 83 ALA A C 1
ATOM 713 O O . ALA A 1 83 ? 0.663 26.419 13.721 1.00 78.12 83 ALA A O 1
ATOM 714 N N . THR A 1 84 ? -0.667 26.696 15.494 1.00 81.00 84 THR A N 1
ATOM 715 C CA . THR A 1 84 ? 0.422 26.859 16.474 1.00 81.00 84 THR A CA 1
ATOM 716 C C . THR A 1 84 ? 0.843 25.548 17.148 1.00 81.00 84 THR A C 1
ATOM 718 O O . THR A 1 84 ? 1.743 25.553 17.988 1.00 81.00 84 THR A O 1
ATOM 721 N N . GLY A 1 85 ? 0.168 24.436 16.841 1.00 86.38 85 GLY A N 1
ATOM 722 C CA . GLY A 1 85 ? 0.441 23.117 17.403 1.00 86.38 85 GLY A CA 1
ATOM 723 C C . GLY A 1 85 ? 1.094 22.155 16.418 1.00 86.38 85 GLY A C 1
ATOM 724 O O . GLY A 1 85 ? 1.022 22.334 15.207 1.00 86.38 85 GLY A O 1
ATOM 725 N N . TYR A 1 86 ? 1.693 21.092 16.954 1.00 87.06 86 TYR A N 1
ATOM 726 C CA . TYR A 1 86 ? 2.284 20.012 16.162 1.00 87.06 86 TYR A CA 1
ATOM 727 C C . TYR A 1 86 ? 1.572 18.697 16.451 1.00 87.06 86 TYR A C 1
ATOM 729 O O . TYR A 1 86 ? 1.335 18.361 17.615 1.00 87.06 86 TYR A O 1
ATOM 737 N N . ALA A 1 87 ? 1.260 17.953 15.387 1.00 92.19 87 ALA A N 1
ATOM 738 C CA . ALA A 1 87 ? 0.659 16.631 15.491 1.00 92.19 87 ALA A CA 1
ATOM 739 C C . ALA A 1 87 ? 1.574 15.709 16.319 1.00 92.19 87 ALA A C 1
ATOM 741 O O . ALA A 1 87 ? 2.754 15.565 15.979 1.00 92.19 87 ALA A O 1
ATOM 742 N N . PRO A 1 88 ? 1.082 15.098 17.410 1.00 93.44 88 PRO A N 1
ATOM 743 C CA . PRO A 1 88 ? 1.855 14.101 18.139 1.00 93.44 88 PRO A CA 1
ATOM 744 C C . PRO A 1 88 ? 2.073 12.860 17.258 1.00 93.44 88 PRO A C 1
ATOM 746 O O . PRO A 1 88 ? 1.152 12.426 16.567 1.00 93.44 88 PRO A O 1
ATOM 749 N N . SER A 1 89 ? 3.273 12.271 17.281 1.00 93.50 89 SER A N 1
ATOM 750 C CA . SER A 1 89 ? 3.518 10.991 16.601 1.00 93.50 89 SER A CA 1
ATOM 751 C C . SER A 1 89 ? 2.742 9.855 17.278 1.00 93.50 89 SER A C 1
ATOM 753 O O . SER A 1 89 ? 2.341 9.979 18.436 1.00 93.50 89 SER A O 1
ATOM 755 N N . LEU A 1 90 ? 2.569 8.719 16.594 1.00 93.69 90 LEU A N 1
ATOM 756 C CA . LEU A 1 90 ? 1.894 7.551 17.175 1.00 93.69 90 LEU A CA 1
ATOM 757 C C . LEU A 1 90 ? 2.573 7.071 18.467 1.00 93.69 90 LEU A C 1
ATOM 759 O O . LEU A 1 90 ? 1.893 6.779 19.444 1.00 93.69 90 LEU A O 1
ATOM 763 N N . GLU A 1 91 ? 3.907 7.059 18.498 1.00 95.12 91 GLU A N 1
ATOM 764 C CA . GLU A 1 91 ? 4.673 6.728 19.704 1.00 95.12 91 GLU A CA 1
ATOM 765 C C . GLU A 1 91 ? 4.405 7.723 20.842 1.00 95.12 91 GLU A C 1
ATOM 767 O O . GLU A 1 91 ? 4.256 7.330 21.999 1.00 95.12 91 GLU A O 1
ATOM 772 N N . VAL A 1 92 ? 4.291 9.019 20.525 1.00 97.00 92 VAL A N 1
ATOM 773 C CA . VAL A 1 92 ? 3.939 10.024 21.530 1.00 97.00 92 VAL A CA 1
ATOM 774 C C . VAL A 1 92 ? 2.519 9.813 22.044 1.00 97.00 92 VAL A C 1
ATOM 776 O O . VAL A 1 92 ? 2.305 9.891 23.252 1.00 97.00 92 VAL A O 1
ATOM 779 N N . LEU A 1 93 ? 1.562 9.525 21.161 1.00 97.5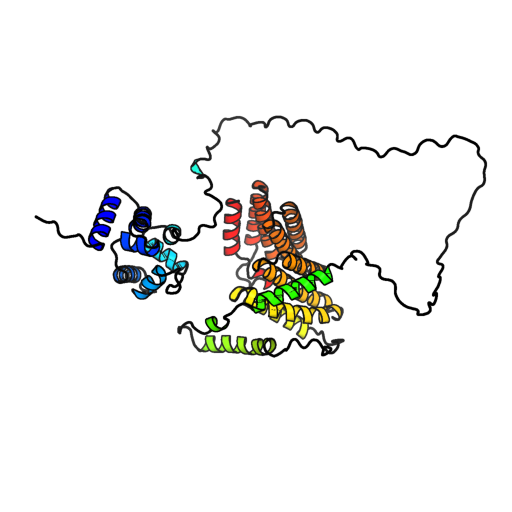0 93 LEU A N 1
ATOM 780 C CA . LEU A 1 93 ? 0.179 9.241 21.543 1.00 97.50 93 LEU A CA 1
ATOM 781 C C . LEU A 1 93 ? 0.082 8.007 22.441 1.00 97.50 93 LEU A C 1
ATOM 783 O O . LEU A 1 93 ? -0.607 8.066 23.455 1.00 97.50 93 LEU A O 1
ATOM 787 N N . ASP A 1 94 ? 0.798 6.929 22.120 1.00 96.94 94 ASP A N 1
ATOM 788 C CA . ASP A 1 94 ? 0.853 5.725 22.953 1.00 96.94 94 ASP A CA 1
ATOM 789 C C . ASP A 1 94 ? 1.410 6.034 24.352 1.00 96.94 94 ASP A C 1
ATOM 791 O O . ASP A 1 94 ? 0.785 5.732 25.371 1.00 96.94 94 ASP A O 1
ATOM 795 N N . ARG A 1 95 ? 2.537 6.749 24.433 1.00 97.81 95 ARG A N 1
ATOM 796 C CA . ARG A 1 95 ? 3.122 7.152 25.720 1.00 97.81 95 ARG A CA 1
ATOM 797 C C . ARG A 1 95 ? 2.222 8.119 26.495 1.00 97.81 95 ARG A C 1
ATOM 799 O O . ARG A 1 95 ? 2.105 7.996 27.713 1.00 97.81 95 ARG A O 1
ATOM 806 N N . MET A 1 96 ? 1.535 9.052 25.829 1.00 97.88 96 MET A N 1
ATOM 807 C CA . MET A 1 96 ? 0.526 9.909 26.468 1.00 97.88 96 MET A CA 1
ATOM 808 C C . MET A 1 96 ? -0.658 9.085 26.991 1.00 97.88 96 MET A C 1
ATOM 810 O O . MET A 1 96 ? -1.141 9.356 28.089 1.00 97.88 96 MET A O 1
ATOM 814 N N . ALA A 1 97 ? -1.095 8.065 26.251 1.00 97.88 97 ALA A N 1
ATOM 815 C CA . ALA A 1 97 ? -2.183 7.178 26.646 1.00 97.88 97 ALA A CA 1
ATOM 816 C C . ALA A 1 97 ? -1.808 6.380 27.903 1.00 97.88 97 ALA A C 1
ATOM 818 O O . ALA A 1 97 ? -2.575 6.352 28.867 1.00 97.88 97 ALA A O 1
ATOM 819 N N . GLN A 1 98 ? -0.581 5.849 27.954 1.00 97.88 98 GLN A N 1
ATOM 820 C CA . GLN A 1 98 ? -0.015 5.226 29.154 1.00 97.88 98 GLN A CA 1
ATOM 821 C C . GLN A 1 98 ? 0.084 6.214 30.326 1.00 97.88 98 GLN A C 1
ATOM 823 O O . GLN A 1 98 ? -0.275 5.880 31.453 1.00 97.88 98 GLN A O 1
ATOM 828 N N . LEU A 1 99 ? 0.559 7.437 30.071 1.00 96.94 99 LEU A N 1
ATOM 829 C CA . LEU A 1 99 ? 0.750 8.467 31.093 1.00 96.94 99 LEU A CA 1
ATOM 830 C C . LEU A 1 99 ? -0.583 8.940 31.698 1.00 96.94 99 LEU A C 1
ATOM 832 O O . LEU A 1 99 ? -0.652 9.231 32.893 1.00 96.94 99 LEU A O 1
ATOM 836 N N . TYR A 1 100 ? -1.635 9.020 30.883 1.00 97.25 100 TYR A N 1
ATOM 837 C CA . TYR A 1 100 ? -2.971 9.427 31.315 1.00 97.25 100 TYR A CA 1
ATOM 838 C C . TYR A 1 100 ? -3.903 8.259 31.639 1.00 97.25 100 TYR A C 1
ATOM 840 O O . TYR A 1 100 ? -5.002 8.518 32.127 1.00 97.25 100 TYR A O 1
ATOM 848 N N . GLU A 1 101 ? -3.446 7.008 31.527 1.00 96.62 101 GLU A N 1
ATOM 849 C CA . GLU A 1 101 ? -4.232 5.777 31.737 1.00 96.62 101 GLU A CA 1
ATOM 850 C C . GLU A 1 101 ? -5.564 5.821 30.966 1.00 96.62 101 GLU A C 1
ATOM 852 O O . GLU A 1 101 ? -6.655 5.719 31.530 1.00 96.62 101 GLU A O 1
ATOM 857 N N . CYS A 1 102 ? -5.459 6.034 29.657 1.00 96.50 102 CYS A N 1
ATOM 858 C CA . CYS A 1 102 ? -6.579 6.063 28.719 1.00 96.50 102 CYS A CA 1
ATOM 859 C C . CYS A 1 102 ? -6.198 5.330 27.426 1.00 96.50 102 CYS A C 1
ATOM 861 O O . CYS A 1 102 ? -5.063 4.877 27.283 1.00 96.50 102 CYS A O 1
ATOM 863 N N . SER A 1 103 ? -7.135 5.188 26.489 1.00 96.62 103 SER A N 1
ATOM 864 C CA . SER A 1 103 ? -6.811 4.689 25.151 1.00 96.62 103 SER A CA 1
ATOM 865 C C . SER A 1 103 ? -6.255 5.809 24.265 1.00 96.62 103 SER A C 1
ATOM 867 O O . SER A 1 103 ? -6.532 6.989 24.481 1.00 96.62 103 SER A O 1
ATOM 869 N N . VAL A 1 104 ? -5.527 5.451 23.203 1.00 96.00 104 VAL A N 1
ATOM 870 C CA . VAL A 1 104 ? -5.113 6.423 22.172 1.00 96.00 104 VAL A CA 1
ATOM 871 C C . VAL A 1 104 ? -6.328 7.111 21.536 1.00 96.00 104 VAL A C 1
ATOM 873 O O . VAL A 1 104 ? -6.278 8.304 21.253 1.00 96.00 104 VAL A O 1
ATOM 876 N N . ALA A 1 105 ? -7.446 6.398 21.376 1.00 94.00 105 ALA A N 1
ATOM 877 C CA . ALA A 1 105 ? -8.681 6.975 20.851 1.00 94.00 105 ALA A CA 1
ATOM 878 C C . ALA A 1 105 ? -9.246 8.085 21.758 1.00 94.00 105 ALA A C 1
ATOM 880 O O . ALA A 1 105 ? -9.764 9.079 21.254 1.00 94.00 105 ALA A O 1
ATOM 881 N N . ASP A 1 106 ? -9.090 7.979 23.083 1.00 95.44 106 ASP A N 1
ATOM 882 C CA . ASP A 1 106 ? -9.529 9.027 24.016 1.00 95.44 106 ASP A CA 1
ATOM 883 C C . ASP A 1 106 ? -8.728 10.329 23.850 1.00 95.44 106 ASP A C 1
ATOM 885 O O . ASP A 1 106 ? -9.266 11.408 24.081 1.00 95.44 106 ASP A O 1
ATOM 889 N N . LEU A 1 107 ? -7.464 10.255 23.414 1.00 96.62 107 LEU A N 1
ATOM 890 C CA . LEU A 1 107 ? -6.622 11.423 23.112 1.00 96.62 107 LEU A CA 1
ATOM 891 C C . LEU A 1 107 ? -6.975 12.113 21.792 1.00 96.62 107 LEU A C 1
ATOM 893 O O . LEU A 1 107 ? -6.492 13.220 21.545 1.00 96.62 107 LEU A O 1
ATOM 897 N N . LEU A 1 108 ? -7.769 11.454 20.949 1.00 95.38 108 LEU A N 1
ATOM 898 C CA . LEU A 1 108 ? -8.171 11.909 19.619 1.00 95.38 108 LEU A CA 1
ATOM 899 C C . LEU A 1 108 ? -9.689 12.127 19.523 1.00 95.38 108 LEU A C 1
ATOM 901 O O . LEU A 1 108 ? -10.203 12.390 18.440 1.00 95.38 108 LEU A O 1
ATOM 905 N N . SER A 1 109 ? -10.414 12.031 20.644 1.00 92.06 109 SER A N 1
ATOM 906 C CA . SER A 1 109 ? -11.882 12.061 20.674 1.00 92.06 109 SER A CA 1
ATOM 907 C C . SER A 1 109 ? -12.496 13.391 20.227 1.00 92.06 109 SER A C 1
ATOM 909 O O . SER A 1 109 ? -13.701 13.470 20.019 1.00 92.06 109 SER A O 1
ATOM 911 N N . ASP A 1 110 ? -11.688 14.449 20.172 1.00 90.88 110 ASP A N 1
ATOM 912 C CA . ASP A 1 110 ? -12.057 15.789 19.714 1.00 90.88 110 ASP A CA 1
ATOM 913 C C . ASP A 1 110 ? -11.909 15.974 18.195 1.00 90.88 110 ASP A C 1
ATOM 915 O O . ASP A 1 110 ? -12.270 17.025 17.664 1.00 90.88 110 ASP A O 1
ATOM 919 N N . LEU A 1 111 ? -11.368 14.977 17.495 1.00 90.56 111 LEU A N 1
ATOM 920 C CA . LEU A 1 111 ? -11.197 14.985 16.048 1.00 90.56 111 LEU A CA 1
ATOM 921 C C . LEU A 1 111 ? -12.348 14.259 15.351 1.00 90.56 111 LEU A C 1
ATOM 923 O O . LEU A 1 111 ? -13.149 13.559 15.967 1.00 90.56 111 LEU A O 1
ATOM 927 N N . HIS A 1 112 ? -12.415 14.424 14.034 1.00 82.94 112 HIS A N 1
ATOM 928 C CA . HIS A 1 112 ? -13.404 13.743 13.213 1.00 82.94 112 HIS A CA 1
ATOM 929 C C . HIS A 1 112 ? -13.151 12.230 13.206 1.00 82.94 112 HIS A C 1
ATOM 931 O O . HIS A 1 112 ? -12.068 11.773 12.841 1.00 82.94 112 HIS A O 1
ATOM 937 N N . ASP A 1 113 ? -14.177 11.470 13.585 1.00 77.06 113 ASP A N 1
ATOM 938 C CA . ASP A 1 113 ? -14.236 10.026 13.391 1.00 77.06 113 ASP A CA 1
ATOM 939 C C . ASP A 1 113 ? -14.800 9.742 11.993 1.00 77.06 113 ASP A C 1
ATOM 941 O O . ASP A 1 113 ? -15.950 10.073 11.693 1.00 77.06 113 ASP A O 1
ATOM 945 N N . TYR A 1 114 ? -13.970 9.158 11.130 1.00 79.50 114 TYR A N 1
ATOM 946 C CA . TYR A 1 114 ? -14.343 8.767 9.769 1.00 79.50 114 TYR A CA 1
ATOM 947 C C . TYR A 1 114 ? -14.767 7.290 9.675 1.00 79.50 114 TYR A C 1
ATOM 949 O O . TYR A 1 114 ? -15.010 6.785 8.579 1.00 79.50 114 TYR A O 1
ATOM 957 N N . GLY A 1 115 ? -14.875 6.581 10.805 1.00 68.25 115 GLY A N 1
ATOM 958 C CA . GLY A 1 115 ? -15.414 5.227 10.860 1.00 68.25 115 GLY A CA 1
ATOM 959 C C . GLY A 1 115 ? -16.912 5.196 10.534 1.00 68.25 115 GLY A C 1
ATOM 960 O O . GLY A 1 115 ? -17.697 6.009 11.025 1.00 68.25 115 GLY A O 1
ATOM 961 N N . ALA A 1 116 ? -17.345 4.237 9.709 1.00 52.19 116 ALA A N 1
ATOM 962 C CA . ALA A 1 116 ? -18.765 4.035 9.424 1.00 52.19 116 ALA A CA 1
ATOM 963 C C . ALA A 1 116 ? -19.544 3.795 10.736 1.00 52.19 116 ALA A C 1
ATOM 965 O O . ALA A 1 116 ? -19.129 2.975 11.555 1.00 52.19 116 ALA A O 1
ATOM 966 N N . LYS A 1 117 ? -20.649 4.538 10.930 1.00 52.16 117 LYS A N 1
ATOM 967 C CA . LYS A 1 117 ? -21.545 4.559 12.112 1.00 52.16 117 LYS A CA 1
ATOM 968 C C . LYS A 1 117 ? -21.443 3.305 12.996 1.00 52.16 117 LYS A C 1
ATOM 970 O O . LYS A 1 117 ? -21.718 2.212 12.510 1.00 52.16 117 LYS A O 1
ATOM 975 N N . ARG A 1 118 ? -21.126 3.504 14.291 1.00 49.31 118 ARG A N 1
ATOM 976 C CA . ARG A 1 118 ? -21.051 2.494 15.375 1.00 49.31 118 ARG A CA 1
ATOM 977 C C . ARG A 1 118 ? -21.728 1.167 15.013 1.00 49.31 118 ARG A C 1
ATOM 979 O O . ARG A 1 118 ? -22.948 1.039 15.128 1.00 49.31 118 ARG A O 1
ATOM 986 N N . ARG A 1 119 ? -20.925 0.171 14.627 1.00 48.66 119 ARG A N 1
ATOM 987 C CA . ARG A 1 119 ? -21.377 -1.223 14.582 1.00 48.66 119 ARG A CA 1
ATOM 988 C C . ARG A 1 119 ? -21.869 -1.619 15.986 1.00 48.66 119 ARG A C 1
ATOM 990 O O . ARG A 1 119 ? -21.243 -1.208 16.969 1.00 48.66 119 ARG A O 1
ATOM 997 N N . PRO A 1 120 ? -22.976 -2.371 16.114 1.00 43.50 120 PRO A N 1
ATOM 998 C CA . PRO A 1 120 ? -23.399 -2.893 17.407 1.00 43.50 120 PRO A CA 1
ATOM 999 C C . PRO A 1 120 ? -22.250 -3.679 18.045 1.00 43.50 120 PRO A C 1
ATOM 1001 O O . PRO A 1 120 ? -21.507 -4.371 17.347 1.00 43.50 120 PRO A O 1
ATOM 1004 N N . ALA A 1 121 ? -22.092 -3.562 19.364 1.00 47.22 121 ALA A N 1
ATOM 1005 C CA . ALA A 1 121 ? -21.081 -4.319 20.089 1.00 47.22 121 ALA A CA 1
ATOM 1006 C C . ALA A 1 121 ? -21.266 -5.822 19.821 1.00 47.22 121 ALA A C 1
ATOM 1008 O O . ALA A 1 121 ? -22.382 -6.333 19.918 1.00 47.22 121 ALA A O 1
ATOM 1009 N N . LEU A 1 122 ? -20.169 -6.528 19.528 1.00 50.38 122 LEU A N 1
ATOM 1010 C CA . LEU A 1 122 ? -20.138 -7.983 19.302 1.00 50.38 122 LEU A CA 1
ATOM 1011 C C . LEU A 1 122 ? -20.796 -8.788 20.440 1.00 50.38 122 LEU A C 1
ATOM 1013 O O . LEU A 1 122 ? -21.253 -9.901 20.217 1.00 50.38 122 LEU A O 1
ATOM 1017 N N . SER A 1 123 ? -20.936 -8.203 21.635 1.00 46.62 123 SER A N 1
ATOM 1018 C CA . SER A 1 123 ? -21.676 -8.774 22.767 1.00 46.62 123 SER A CA 1
ATOM 1019 C C . SER A 1 123 ? -23.189 -8.924 22.546 1.00 46.62 123 SER A C 1
ATOM 1021 O O . SER A 1 123 ? -23.849 -9.589 23.340 1.00 46.62 123 SER A O 1
ATOM 1023 N N . GLN A 1 124 ? -23.758 -8.328 21.492 1.00 45.69 124 GLN A N 1
ATOM 1024 C CA . GLN A 1 124 ? -25.164 -8.510 21.109 1.00 45.69 124 GLN A CA 1
ATOM 1025 C C . GLN A 1 124 ? -25.378 -9.625 20.079 1.00 45.69 124 GLN A C 1
ATOM 1027 O O . GLN A 1 124 ? -26.525 -9.963 19.776 1.00 45.69 124 GLN A O 1
ATOM 1032 N N . VAL A 1 125 ? -24.305 -10.235 19.564 1.00 48.53 125 VAL A N 1
ATOM 1033 C CA . VAL A 1 125 ? -24.413 -11.463 18.774 1.00 48.53 125 VAL A CA 1
ATOM 1034 C C . VAL A 1 125 ? -24.682 -12.598 19.755 1.00 48.53 125 VAL A C 1
ATOM 1036 O O . VAL A 1 125 ? -23.782 -13.150 20.379 1.00 48.53 125 VAL A O 1
ATOM 1039 N N . ARG A 1 126 ? -25.966 -12.896 19.961 1.00 47.41 126 ARG A N 1
ATOM 1040 C CA . ARG A 1 126 ? -26.409 -14.016 20.790 1.00 47.41 126 ARG A CA 1
ATOM 1041 C C . ARG A 1 126 ? -25.880 -15.301 20.151 1.00 47.41 126 ARG A C 1
ATOM 1043 O O . ARG A 1 126 ? -26.288 -15.623 19.036 1.00 47.41 126 ARG A O 1
ATOM 1050 N N . GLU A 1 127 ? -24.977 -16.009 20.826 1.00 47.78 127 GLU A N 1
ATOM 1051 C CA . GLU A 1 127 ? -24.514 -17.300 20.318 1.00 47.78 127 GLU A CA 1
ATOM 1052 C C . GLU A 1 127 ? -25.705 -18.257 20.145 1.00 47.78 127 GLU A C 1
ATOM 1054 O O . GLU A 1 127 ? -26.592 -18.304 21.011 1.00 47.78 127 GLU A O 1
ATOM 1059 N N . PRO A 1 128 ? -25.774 -19.003 19.029 1.00 48.47 128 PRO A N 1
ATOM 1060 C CA . PRO A 1 128 ? -26.799 -20.013 18.855 1.00 48.47 128 PRO A CA 1
ATOM 1061 C C . PRO A 1 128 ? -26.625 -21.089 19.931 1.00 48.47 128 PRO A C 1
ATOM 1063 O O . PRO A 1 128 ? -25.553 -21.667 20.095 1.00 48.47 128 PRO A O 1
ATOM 1066 N N . VAL A 1 129 ? -27.700 -21.346 20.679 1.00 48.47 129 VAL A N 1
ATOM 1067 C CA . VAL A 1 129 ? -27.741 -22.370 21.729 1.00 48.47 129 VAL A CA 1
ATOM 1068 C C . VAL A 1 129 ? -27.317 -23.721 21.129 1.00 48.47 129 VAL A C 1
ATOM 1070 O O . VAL A 1 129 ? -27.907 -24.129 20.120 1.00 48.47 129 VAL A O 1
ATOM 1073 N N . PRO A 1 130 ? -26.353 -24.449 21.726 1.00 44.97 130 PRO A N 1
ATOM 1074 C CA . PRO A 1 130 ? -25.970 -25.769 21.244 1.00 44.97 130 PRO A CA 1
ATOM 1075 C C . PRO A 1 130 ? -27.144 -26.725 21.485 1.00 44.97 130 PRO A C 1
ATOM 1077 O O . PRO A 1 130 ? -27.415 -27.115 22.618 1.00 44.97 130 PRO A O 1
ATOM 1080 N N . GLY A 1 131 ? -27.895 -27.046 20.430 1.00 50.75 131 GLY A N 1
ATOM 1081 C CA . GLY A 1 131 ? -29.055 -27.944 20.504 1.00 50.75 131 GLY A CA 1
ATOM 1082 C C . GLY A 1 131 ? -30.214 -27.600 19.568 1.00 50.75 131 GLY A C 1
ATOM 1083 O O . GLY A 1 131 ? -31.108 -28.423 19.390 1.00 50.75 131 GLY A O 1
ATOM 1084 N N . GLY A 1 132 ? -30.210 -26.426 18.931 1.00 43.31 132 GLY A N 1
ATOM 1085 C CA . GLY A 1 132 ? -31.138 -26.142 17.836 1.00 43.31 132 GLY A CA 1
ATOM 1086 C C . GLY A 1 132 ? -30.712 -26.902 16.582 1.00 43.31 132 GLY A C 1
ATOM 1087 O O . GLY A 1 132 ? -29.639 -26.634 16.048 1.00 43.31 132 GLY A O 1
ATOM 1088 N N . GLY A 1 133 ? -31.527 -27.859 16.127 1.00 50.44 133 GLY A N 1
ATOM 1089 C CA . GLY A 1 133 ? -31.318 -28.555 14.853 1.00 50.44 133 GLY A CA 1
ATOM 1090 C C . GLY A 1 133 ? -31.141 -27.580 13.676 1.00 50.44 133 GLY A C 1
ATOM 1091 O O . GLY A 1 133 ? -31.458 -26.395 13.811 1.00 50.44 133 GLY A O 1
ATOM 1092 N N . PRO A 1 134 ? -30.627 -28.050 12.524 1.00 45.34 134 PRO A N 1
ATOM 1093 C CA . PRO A 1 134 ? -30.305 -27.178 11.402 1.00 45.34 134 PRO A CA 1
ATOM 1094 C C . PRO A 1 134 ? -31.517 -26.320 11.042 1.00 45.34 134 PRO A C 1
ATOM 1096 O O . PRO A 1 134 ? -32.586 -26.841 10.722 1.00 45.34 134 PRO A O 1
ATOM 1099 N N . ILE A 1 135 ? -31.343 -24.998 11.111 1.00 52.84 135 ILE A N 1
ATOM 1100 C CA . ILE A 1 135 ? -32.296 -24.042 10.555 1.00 52.84 135 ILE A CA 1
ATOM 1101 C C . ILE A 1 135 ? -32.263 -24.276 9.049 1.00 52.84 135 ILE A C 1
ATOM 1103 O O . ILE A 1 135 ? -31.384 -23.786 8.344 1.00 52.84 135 ILE A O 1
ATOM 1107 N N . VAL A 1 136 ? -33.189 -25.102 8.571 1.00 44.16 136 VAL A N 1
ATOM 1108 C CA . VAL A 1 136 ? -33.443 -25.280 7.149 1.00 44.16 136 VAL A CA 1
ATOM 1109 C C . VAL A 1 136 ? -34.023 -23.950 6.662 1.00 44.16 136 VAL A C 1
ATOM 1111 O O . VAL A 1 136 ? -35.102 -23.567 7.122 1.00 44.16 136 VAL A O 1
ATOM 1114 N N . PRO A 1 137 ? -33.327 -23.198 5.791 1.00 47.19 137 PRO A N 1
ATOM 1115 C CA . PRO A 1 137 ? -33.927 -22.019 5.187 1.00 47.19 137 PRO A CA 1
ATOM 1116 C C . PRO A 1 137 ? -35.171 -22.456 4.396 1.00 47.19 137 PRO A C 1
ATOM 1118 O O . PRO A 1 137 ? -35.170 -23.552 3.826 1.00 47.19 137 PRO A O 1
ATOM 1121 N N . PRO A 1 138 ? -36.241 -21.641 4.351 1.00 49.62 138 PRO A N 1
ATOM 1122 C CA . PRO A 1 138 ? -37.440 -22.000 3.606 1.00 49.62 138 PRO A CA 1
ATOM 1123 C C . PRO A 1 138 ? -37.082 -22.311 2.142 1.00 49.62 138 PRO A C 1
ATOM 1125 O O . PRO A 1 138 ? -36.182 -21.670 1.584 1.00 49.62 138 PRO A O 1
ATOM 1128 N N . PRO A 1 139 ? -37.753 -23.293 1.511 1.00 40.38 139 PRO A N 1
ATOM 1129 C CA . PRO A 1 139 ? -37.475 -23.650 0.129 1.00 40.38 139 PRO A CA 1
ATOM 1130 C C . PRO A 1 139 ? -37.649 -22.418 -0.761 1.00 40.38 139 PRO A C 1
ATOM 1132 O O . PRO A 1 139 ? -38.672 -21.733 -0.710 1.00 40.38 139 PRO A O 1
ATOM 1135 N N . ARG A 1 140 ? -36.620 -22.123 -1.563 1.00 47.81 140 ARG A N 1
ATOM 1136 C CA . ARG A 1 140 ? -36.675 -21.051 -2.562 1.00 47.81 140 ARG A CA 1
ATOM 1137 C C . ARG A 1 140 ? -37.846 -21.329 -3.515 1.00 47.81 140 ARG A C 1
ATOM 1139 O O . ARG A 1 140 ? -38.001 -22.481 -3.927 1.00 47.81 140 ARG A O 1
ATOM 1146 N N . PRO A 1 141 ? -38.644 -20.318 -3.899 1.00 43.91 141 PRO A N 1
ATOM 1147 C CA . PRO A 1 141 ? -39.628 -20.496 -4.956 1.00 43.91 141 PRO A CA 1
ATOM 1148 C C . PRO A 1 141 ? -38.918 -20.966 -6.230 1.00 43.91 141 PRO A C 1
ATOM 1150 O O . PRO A 1 141 ? -37.861 -20.447 -6.595 1.00 43.91 141 PRO A O 1
ATOM 1153 N N . THR A 1 142 ? -39.485 -21.983 -6.879 1.00 42.28 142 THR A N 1
ATOM 1154 C CA . THR A 1 142 ? -39.024 -22.498 -8.172 1.00 42.28 142 THR A CA 1
ATOM 1155 C C . THR A 1 142 ? -38.873 -21.347 -9.169 1.00 42.28 142 THR A C 1
ATOM 1157 O O . THR A 1 142 ? -39.808 -20.549 -9.290 1.00 42.28 142 THR A O 1
ATOM 1160 N N . PRO A 1 143 ? -37.739 -21.240 -9.887 1.00 38.06 143 PRO A N 1
ATOM 1161 C CA . PRO A 1 143 ? -37.567 -20.207 -10.897 1.00 38.06 143 PRO A CA 1
ATOM 1162 C C . PRO A 1 143 ? -38.652 -20.369 -11.961 1.00 38.06 143 PRO A C 1
ATOM 1164 O O . PRO A 1 143 ? -38.810 -21.445 -12.539 1.00 38.06 143 PRO A O 1
ATOM 1167 N N . GLN A 1 144 ? -39.419 -19.304 -12.200 1.00 38.84 144 GLN A N 1
ATOM 1168 C CA . GLN A 1 144 ? -40.290 -19.268 -13.364 1.00 38.84 144 GLN A CA 1
ATOM 1169 C C . GLN A 1 144 ? -39.416 -19.338 -14.622 1.00 38.84 144 GLN A C 1
ATOM 1171 O O . GLN A 1 144 ? -38.406 -18.631 -14.689 1.00 38.84 144 GLN A O 1
ATOM 1176 N N . PRO A 1 145 ? -39.761 -20.174 -15.614 1.00 32.81 145 PRO A N 1
ATOM 1177 C CA . PRO A 1 145 ? -39.068 -20.148 -16.887 1.00 32.81 145 PRO A CA 1
ATOM 1178 C C . PRO A 1 145 ? -39.304 -18.778 -17.526 1.00 32.81 145 PRO A C 1
ATOM 1180 O O . PRO A 1 145 ? -40.430 -18.429 -17.877 1.00 32.81 145 PRO A O 1
ATOM 1183 N N . TYR A 1 146 ? -38.235 -17.992 -17.659 1.00 35.22 146 TYR A N 1
ATOM 1184 C CA . TYR A 1 146 ? -38.243 -16.807 -18.502 1.00 35.22 146 TYR A CA 1
ATOM 1185 C C . TYR A 1 146 ? -38.586 -17.256 -19.924 1.00 35.22 146 TYR A C 1
ATOM 1187 O O . TYR A 1 146 ? -37.809 -17.955 -20.576 1.00 35.22 146 TYR A O 1
ATOM 1195 N N . ALA A 1 147 ? -39.781 -16.889 -20.381 1.00 31.36 147 ALA A N 1
ATOM 1196 C CA . ALA A 1 147 ? -40.177 -17.036 -21.766 1.00 31.36 147 ALA A CA 1
ATOM 1197 C C . ALA A 1 147 ? -39.234 -16.180 -22.619 1.00 31.36 147 ALA A C 1
ATOM 1199 O O . ALA A 1 147 ? -39.273 -14.952 -22.569 1.00 31.36 147 ALA A O 1
ATOM 1200 N N . LEU A 1 148 ? -38.378 -16.842 -23.397 1.00 33.09 148 LEU A N 1
ATOM 1201 C CA . LEU A 1 148 ? -37.757 -16.244 -24.569 1.00 33.09 148 LEU A CA 1
ATOM 1202 C C . LEU A 1 148 ? -38.893 -15.760 -25.472 1.00 33.09 148 LEU A C 1
ATOM 1204 O O . LEU A 1 148 ? -39.594 -16.565 -26.086 1.00 33.09 148 LEU A O 1
ATOM 1208 N N . THR A 1 149 ? -39.092 -14.448 -25.551 1.00 31.03 149 THR A N 1
ATOM 1209 C CA . THR A 1 149 ? -39.842 -13.836 -26.642 1.00 31.03 149 THR A CA 1
ATOM 1210 C C . THR A 1 149 ? -39.050 -14.066 -27.923 1.00 31.03 149 THR A C 1
ATOM 1212 O O . THR A 1 149 ? -38.194 -13.275 -28.312 1.00 31.03 149 THR A O 1
ATOM 1215 N N . ALA A 1 150 ? -39.311 -15.210 -28.555 1.00 32.22 150 ALA A N 1
ATOM 1216 C CA . ALA A 1 150 ? -38.913 -15.485 -29.918 1.00 32.22 150 ALA A CA 1
ATOM 1217 C C . ALA A 1 150 ? -39.494 -14.381 -30.808 1.00 32.22 150 ALA A C 1
ATOM 1219 O O . ALA A 1 150 ? -40.712 -14.197 -30.877 1.00 32.22 150 ALA A O 1
ATOM 1220 N N . ALA A 1 151 ? -38.614 -13.632 -31.470 1.00 33.53 151 ALA A N 1
ATOM 1221 C CA . ALA A 1 151 ? -39.001 -12.813 -32.602 1.00 33.53 151 ALA A CA 1
ATOM 1222 C C . ALA A 1 151 ? -39.730 -13.709 -33.615 1.00 33.53 151 ALA A C 1
ATOM 1224 O O . ALA A 1 151 ? -39.268 -14.806 -33.941 1.00 33.53 151 ALA A O 1
ATOM 1225 N N . ALA A 1 152 ? -40.905 -13.258 -34.046 1.00 31.77 152 ALA A N 1
ATOM 1226 C CA . ALA A 1 152 ? -41.778 -14.006 -34.931 1.00 31.77 152 ALA A CA 1
ATOM 1227 C C . ALA A 1 152 ? -41.080 -14.339 -36.269 1.00 31.77 152 ALA A C 1
ATOM 1229 O O . ALA A 1 152 ? -40.379 -13.488 -36.823 1.00 31.77 152 ALA A O 1
ATOM 1230 N N . PRO A 1 153 ? -41.280 -15.553 -36.809 1.00 34.50 153 PRO A N 1
ATOM 1231 C CA . PRO A 1 153 ? -40.766 -15.941 -38.117 1.00 34.50 153 PRO A CA 1
ATOM 1232 C C . PRO A 1 153 ? -41.521 -15.213 -39.247 1.00 34.50 153 PRO A C 1
ATOM 1234 O O . PRO A 1 153 ? -42.710 -14.913 -39.095 1.00 34.50 153 PRO A O 1
ATOM 1237 N N . PRO A 1 154 ? -40.884 -14.960 -40.405 1.00 34.72 154 PRO A N 1
ATOM 1238 C CA . PRO A 1 154 ? -41.608 -14.535 -41.597 1.00 34.72 154 PRO A CA 1
ATOM 1239 C C . PRO A 1 154 ? -42.578 -15.643 -42.049 1.00 34.72 154 PRO A C 1
ATOM 1241 O O . PRO A 1 154 ? -42.250 -16.829 -42.012 1.00 34.72 154 PRO A O 1
ATOM 1244 N N . GLY A 1 155 ? -43.791 -15.240 -42.439 1.00 35.28 155 GLY A N 1
ATOM 1245 C CA . GLY A 1 155 ? -44.866 -16.125 -42.900 1.00 35.28 155 GLY A CA 1
ATOM 1246 C C . GLY A 1 155 ? -44.547 -16.892 -44.198 1.00 35.28 155 GLY A C 1
ATOM 1247 O O . GLY A 1 155 ? -43.531 -16.642 -44.844 1.00 35.28 155 GLY A O 1
ATOM 1248 N N . PRO A 1 156 ? -45.408 -17.852 -44.579 1.00 30.28 156 PRO A N 1
ATOM 1249 C CA . PRO A 1 156 ? -45.038 -18.972 -45.437 1.00 30.28 156 PRO A CA 1
ATOM 1250 C C . PRO A 1 156 ? -44.931 -18.590 -46.918 1.00 30.28 156 PRO A C 1
ATOM 1252 O O . PRO A 1 156 ? -45.837 -17.980 -47.483 1.00 30.28 156 PRO A O 1
ATOM 1255 N N . ALA A 1 157 ? -43.860 -19.052 -47.567 1.00 29.39 157 ALA A N 1
ATOM 1256 C CA . ALA A 1 157 ? -43.826 -19.213 -49.014 1.00 29.39 157 ALA A CA 1
ATOM 1257 C C . ALA A 1 157 ? -44.619 -20.474 -49.395 1.00 29.39 157 ALA A C 1
ATOM 1259 O O . ALA A 1 157 ? -44.371 -21.572 -48.893 1.00 29.39 157 ALA A O 1
ATOM 1260 N N . THR A 1 158 ? -45.598 -20.291 -50.272 1.00 29.48 158 THR A N 1
ATOM 1261 C CA . THR A 1 158 ? -46.393 -21.333 -50.915 1.00 29.48 158 THR A CA 1
ATOM 1262 C C . THR A 1 158 ? -45.528 -22.243 -51.790 1.00 29.48 158 THR A C 1
ATOM 1264 O O . THR A 1 158 ? -44.670 -21.790 -52.544 1.00 29.48 158 THR A O 1
ATOM 1267 N N . LEU A 1 159 ? -45.798 -23.547 -51.707 1.00 28.77 159 LEU A N 1
ATOM 1268 C CA . LEU A 1 159 ? -45.286 -24.576 -52.610 1.00 28.77 159 LEU A CA 1
ATOM 1269 C C . LEU A 1 159 ? -45.692 -24.290 -54.064 1.00 28.77 159 LEU A C 1
ATOM 1271 O O . LEU A 1 159 ? -46.879 -24.180 -54.367 1.00 28.77 159 LEU A O 1
ATOM 1275 N N . GLY A 1 160 ? -44.709 -24.277 -54.964 1.00 25.91 160 GLY A N 1
ATOM 1276 C CA . GLY A 1 160 ? -44.920 -24.301 -56.407 1.00 25.91 160 GLY A CA 1
ATOM 1277 C C . GLY A 1 160 ? -43.633 -24.605 -57.176 1.00 25.91 160 GLY A C 1
ATOM 1278 O O . GLY A 1 160 ? -42.894 -23.690 -57.502 1.00 25.91 160 GLY A O 1
ATOM 1279 N N . GLY A 1 161 ? -43.405 -25.889 -57.482 1.00 24.70 161 GLY A N 1
ATOM 1280 C CA . GLY A 1 161 ? -42.654 -26.347 -58.665 1.00 24.70 161 GLY A CA 1
ATOM 1281 C C . GLY A 1 161 ? -41.115 -26.351 -58.630 1.00 24.70 161 GLY A C 1
ATOM 1282 O O . GLY A 1 161 ? -40.472 -25.328 -58.816 1.00 24.70 161 GLY A O 1
ATOM 1283 N N . TYR A 1 162 ? -40.525 -27.552 -58.556 1.00 23.64 162 TYR A N 1
ATOM 1284 C CA . TYR A 1 162 ? -39.298 -27.901 -59.308 1.00 23.64 162 TYR A CA 1
ATOM 1285 C C . TYR A 1 162 ? -39.606 -27.891 -60.828 1.00 23.64 162 TYR A C 1
ATOM 1287 O O . TYR A 1 162 ? -40.791 -28.017 -61.152 1.00 23.64 162 TYR A O 1
ATOM 1295 N N . PRO A 1 163 ? -38.638 -27.839 -61.781 1.00 34.31 163 PRO A N 1
ATOM 1296 C CA . PRO A 1 163 ? -37.211 -28.228 -61.710 1.00 34.31 163 PRO A CA 1
ATOM 1297 C C . PRO A 1 163 ? -36.262 -27.160 -62.329 1.00 34.31 163 PRO A C 1
ATOM 1299 O O . PRO A 1 163 ? -36.717 -26.150 -62.839 1.00 34.31 163 PRO A O 1
ATOM 1302 N N . GLY A 1 164 ? -34.932 -27.244 -62.368 1.00 24.22 164 GLY A N 1
ATOM 1303 C CA . GLY A 1 164 ? -33.928 -28.247 -62.032 1.00 24.22 164 GLY A CA 1
ATOM 1304 C C . GLY A 1 164 ? -32.534 -27.672 -62.366 1.00 24.22 164 GLY A C 1
ATOM 1305 O O . GLY A 1 164 ? -32.429 -26.526 -62.796 1.00 24.22 164 GLY A O 1
ATOM 1306 N N . GLY A 1 165 ? -31.477 -28.475 -62.202 1.00 23.97 165 GLY A N 1
ATOM 1307 C CA . GLY A 1 165 ? -30.144 -28.187 -62.757 1.00 23.97 165 GLY A CA 1
ATOM 1308 C C . GLY A 1 165 ? -29.009 -28.067 -61.734 1.00 23.97 165 GLY A C 1
ATOM 1309 O O . GLY A 1 165 ? -28.821 -27.034 -61.107 1.00 23.97 165 GLY A O 1
ATOM 1310 N N . HIS A 1 166 ? -28.230 -29.143 -61.615 1.00 24.06 166 HIS A N 1
ATOM 1311 C CA . HIS A 1 166 ? -26.848 -29.195 -61.106 1.00 24.06 166 HIS A CA 1
ATOM 1312 C C . HIS A 1 166 ? -25.879 -28.273 -61.911 1.00 24.06 166 HIS A C 1
ATOM 1314 O O . HIS A 1 166 ? -26.281 -27.752 -62.947 1.00 24.06 166 HIS A O 1
ATOM 1320 N N . PRO A 1 167 ? -24.552 -28.267 -61.643 1.00 35.81 167 PRO A N 1
ATOM 1321 C CA . PRO A 1 167 ? -23.821 -27.803 -60.453 1.00 35.81 167 PRO A CA 1
ATOM 1322 C C . PRO A 1 167 ? -22.651 -26.859 -60.874 1.00 35.81 167 PRO A C 1
ATOM 1324 O O . PRO A 1 167 ? -22.399 -26.683 -62.062 1.00 35.81 167 PRO A O 1
ATOM 1327 N N . GLY A 1 168 ? -21.843 -26.320 -59.949 1.00 22.84 168 GLY A N 1
ATOM 1328 C CA . GLY A 1 168 ? -20.501 -25.853 -60.348 1.00 22.84 168 GLY A CA 1
ATOM 1329 C C . GLY A 1 168 ? -19.835 -24.776 -59.496 1.00 22.84 168 GLY A C 1
ATOM 1330 O O . GLY A 1 168 ? -20.263 -23.633 -59.477 1.00 22.84 168 GLY A O 1
ATOM 1331 N N . ALA A 1 169 ? -18.757 -25.205 -58.840 1.00 25.56 169 ALA A N 1
ATOM 1332 C CA . ALA A 1 169 ? -17.530 -24.509 -58.447 1.00 25.56 169 ALA A CA 1
ATOM 1333 C C . ALA A 1 169 ? -17.305 -23.032 -58.843 1.00 25.56 169 ALA A C 1
ATOM 1335 O O . ALA A 1 169 ? -17.514 -22.638 -59.986 1.00 25.56 169 ALA A O 1
ATOM 1336 N N . GLY A 1 170 ? -16.636 -22.301 -57.941 1.00 21.70 170 GLY A N 1
ATOM 1337 C CA . GLY A 1 170 ? -15.739 -21.206 -58.326 1.00 21.70 170 GLY A CA 1
ATOM 1338 C C . GLY A 1 170 ? -15.566 -20.102 -57.279 1.00 21.70 170 GLY A C 1
ATOM 1339 O O . GLY A 1 170 ? -16.404 -19.217 -57.172 1.00 21.70 170 GLY A O 1
ATOM 1340 N N . HIS A 1 171 ? -14.423 -20.088 -56.583 1.00 27.09 171 HIS A N 1
ATOM 1341 C CA . HIS A 1 171 ? -13.710 -18.824 -56.297 1.00 27.09 171 HIS A CA 1
ATOM 1342 C C . HIS A 1 171 ? -13.530 -18.053 -57.628 1.00 27.09 171 HIS A C 1
ATOM 1344 O O . HIS A 1 171 ? -13.399 -18.746 -58.643 1.00 27.09 171 HIS A O 1
ATOM 1350 N N . PRO A 1 172 ? -13.433 -16.699 -57.696 1.00 31.38 172 PRO A N 1
ATOM 1351 C CA . PRO A 1 172 ? -12.389 -15.919 -56.999 1.00 31.38 172 PRO A CA 1
ATOM 1352 C C . PRO A 1 172 ? -12.742 -14.420 -56.697 1.00 31.38 172 PRO A C 1
ATOM 1354 O O . PRO A 1 172 ? -13.803 -13.929 -57.046 1.00 31.38 172 PRO A O 1
ATOM 1357 N N . SER A 1 173 ? -11.955 -13.738 -55.852 1.00 22.72 173 SER A N 1
ATOM 1358 C CA . SER A 1 173 ? -11.039 -12.603 -56.155 1.00 22.72 173 SER A CA 1
ATOM 1359 C C . SER A 1 173 ? -11.624 -11.191 -56.378 1.00 22.72 173 SER A C 1
ATOM 1361 O O . SER A 1 173 ? -12.427 -10.953 -57.269 1.00 22.72 173 SER A O 1
ATOM 1363 N N . MET A 1 174 ? -11.059 -10.272 -55.578 1.00 27.78 174 MET A N 1
ATOM 1364 C CA . MET A 1 174 ? -10.759 -8.836 -55.749 1.00 27.78 174 MET A CA 1
ATOM 1365 C C . MET A 1 174 ? -11.213 -8.105 -57.023 1.00 27.78 174 MET A C 1
ATOM 1367 O O . MET A 1 174 ? -10.884 -8.505 -58.137 1.00 27.78 174 MET A O 1
ATOM 1371 N N . GLY A 1 175 ? -11.773 -6.908 -56.816 1.00 22.66 175 GLY A N 1
ATOM 1372 C CA . GLY A 1 175 ? -11.948 -5.870 -57.829 1.00 22.66 175 GLY A CA 1
ATOM 1373 C C . GLY A 1 175 ? -11.921 -4.470 -57.207 1.00 22.66 175 GLY A C 1
ATOM 1374 O O . GLY A 1 175 ? -12.812 -4.103 -56.451 1.00 22.66 175 GLY A O 1
ATOM 1375 N N . HIS A 1 176 ? -10.852 -3.743 -57.531 1.00 25.70 176 HIS A N 1
ATOM 1376 C CA . HIS A 1 176 ? -10.610 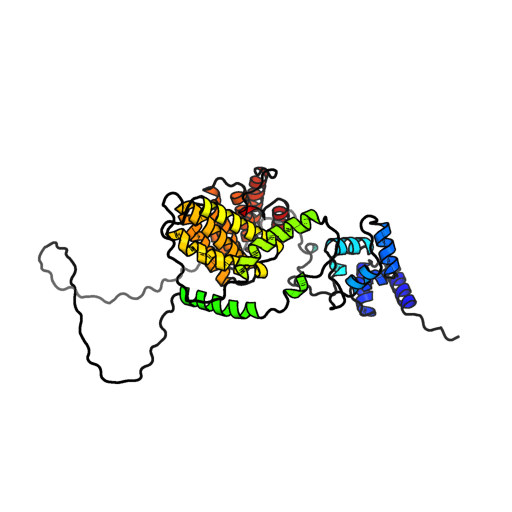-2.301 -57.392 1.00 25.70 176 HIS A CA 1
ATOM 1377 C C . HIS A 1 176 ? -11.764 -1.427 -57.922 1.00 25.70 176 HIS A C 1
ATOM 1379 O O . HIS A 1 176 ? -12.510 -1.918 -58.762 1.00 25.70 176 HIS A O 1
ATOM 1385 N N . LEU A 1 177 ? -11.808 -0.141 -57.519 1.00 24.30 177 LEU A N 1
ATOM 1386 C CA . LEU A 1 177 ? -12.239 1.082 -58.260 1.00 24.30 177 LEU A CA 1
ATOM 1387 C C . LEU A 1 177 ? -12.629 2.177 -57.232 1.00 24.30 177 LEU A C 1
ATOM 1389 O O . LEU A 1 177 ? -13.144 1.844 -56.173 1.00 24.30 177 LEU A O 1
ATOM 1393 N N . ASP A 1 178 ? -12.461 3.486 -57.409 1.00 25.61 178 ASP A N 1
ATOM 1394 C CA . ASP A 1 178 ? -11.824 4.334 -58.421 1.00 25.61 178 ASP A CA 1
ATOM 1395 C C . ASP A 1 178 ? -11.693 5.749 -57.810 1.00 25.61 178 ASP A C 1
ATOM 1397 O O . ASP A 1 178 ? -12.491 6.137 -56.952 1.00 25.61 178 ASP A O 1
ATOM 1401 N N . LEU A 1 179 ? -10.701 6.526 -58.244 1.00 27.14 179 LEU A N 1
ATOM 1402 C CA . LEU A 1 179 ? -10.447 7.903 -57.805 1.00 27.14 179 LEU A CA 1
ATOM 1403 C C . LEU A 1 179 ? -11.194 8.895 -58.711 1.00 27.14 179 LEU A C 1
ATOM 1405 O O . LEU A 1 179 ? -10.810 9.112 -59.858 1.00 27.14 179 LEU A O 1
ATOM 1409 N N . GLY A 1 180 ? -12.226 9.550 -58.169 1.00 26.67 180 GLY A N 1
ATOM 1410 C CA . GLY A 1 180 ? -12.987 10.617 -58.825 1.00 26.67 180 GLY A CA 1
ATOM 1411 C C . GLY A 1 180 ? -12.715 12.005 -58.231 1.00 26.67 180 GLY A C 1
ATOM 1412 O O . GLY A 1 180 ? -13.007 12.273 -57.072 1.00 26.67 180 GLY A O 1
ATOM 1413 N N . ARG A 1 181 ? -12.152 12.876 -59.068 1.00 26.98 181 ARG A N 1
ATOM 1414 C CA . ARG A 1 181 ? -11.747 14.283 -58.886 1.00 26.98 181 ARG A CA 1
ATOM 1415 C C . ARG A 1 181 ? -12.954 15.224 -58.662 1.00 26.98 181 ARG A C 1
ATOM 1417 O O . ARG A 1 181 ? -13.962 15.058 -59.340 1.00 26.98 181 ARG A O 1
ATOM 1424 N N . LEU A 1 182 ? -12.832 16.249 -57.805 1.00 27.09 182 LEU A N 1
ATOM 1425 C CA . LEU A 1 182 ? -13.821 17.338 -57.655 1.00 27.09 182 LEU A CA 1
ATOM 1426 C C . LEU A 1 182 ? -13.174 18.734 -57.727 1.00 27.09 182 LEU A C 1
ATOM 1428 O O . LEU A 1 182 ? -12.113 18.970 -57.151 1.00 27.09 182 LEU A O 1
ATOM 1432 N N . ASP A 1 183 ? -13.855 19.621 -58.458 1.00 28.27 183 ASP A N 1
ATOM 1433 C CA . ASP A 1 183 ? -13.594 21.054 -58.676 1.00 28.27 183 ASP A CA 1
ATOM 1434 C C . ASP A 1 183 ? -14.001 21.920 -57.454 1.00 28.27 183 ASP A C 1
ATOM 1436 O O . ASP A 1 183 ? -14.886 21.515 -56.693 1.00 28.27 183 ASP A O 1
ATOM 1440 N N . PRO A 1 184 ? -13.425 23.126 -57.247 1.00 35.56 184 PRO A N 1
ATOM 1441 C CA . PRO A 1 184 ? -13.662 23.946 -56.059 1.00 35.56 184 PRO A CA 1
ATOM 1442 C C . PRO A 1 184 ? -14.708 25.056 -56.291 1.00 35.56 184 PRO A C 1
ATOM 1444 O O . PRO A 1 184 ? -14.614 25.822 -57.248 1.00 35.56 184 PRO A O 1
ATOM 1447 N N . GLY A 1 185 ? -15.673 25.222 -55.373 1.00 26.36 185 GLY A N 1
ATOM 1448 C CA . GLY A 1 185 ? -16.696 26.267 -55.536 1.00 26.36 185 GLY A CA 1
ATOM 1449 C C . GLY A 1 185 ? -17.704 26.504 -54.401 1.00 26.36 185 GLY A C 1
ATOM 1450 O O . GLY A 1 185 ? -18.892 26.508 -54.675 1.00 26.36 185 GLY A O 1
ATOM 1451 N N . LYS A 1 186 ? -17.227 26.819 -53.181 1.00 27.16 186 LYS A N 1
ATOM 1452 C CA . LYS A 1 186 ? -17.894 27.646 -52.129 1.00 27.16 186 LYS A CA 1
ATOM 1453 C C . LYS A 1 186 ? -19.237 27.171 -51.483 1.00 27.16 186 LYS A C 1
ATOM 1455 O O . LYS A 1 186 ? -19.864 26.239 -51.959 1.00 27.16 186 LYS A O 1
ATOM 1460 N N . PRO A 1 187 ? -19.606 27.709 -50.290 1.00 35.72 187 PRO A N 1
ATOM 1461 C CA . PRO A 1 187 ? -19.827 26.885 -49.095 1.00 35.72 187 PRO A CA 1
ATOM 1462 C C . PRO A 1 187 ? -21.300 26.725 -48.683 1.00 35.72 187 PRO A C 1
ATOM 1464 O O . PRO A 1 187 ? -22.093 27.659 -48.783 1.00 35.72 187 PRO A O 1
ATOM 1467 N N . GLY A 1 188 ? -21.628 25.560 -48.121 1.00 26.02 188 GLY A N 1
ATOM 1468 C CA . GLY A 1 188 ? -22.905 25.276 -47.470 1.00 26.02 188 GLY A CA 1
ATOM 1469 C C . GLY A 1 188 ? -22.681 24.783 -46.043 1.00 26.02 188 GLY A C 1
ATOM 1470 O O . GLY A 1 188 ? -21.989 23.795 -45.822 1.00 26.02 188 GLY A O 1
ATOM 1471 N N . LEU A 1 189 ? -23.249 25.513 -45.087 1.00 32.56 189 LEU A N 1
ATOM 1472 C CA . LEU A 1 189 ? -23.305 25.196 -43.664 1.00 32.56 189 LEU A CA 1
ATOM 1473 C C . LEU A 1 189 ? -24.032 23.861 -43.434 1.00 32.56 189 LEU A C 1
ATOM 1475 O O . LEU A 1 189 ? -25.183 23.708 -43.835 1.00 32.56 189 LEU A O 1
ATOM 1479 N N . GLY A 1 190 ? -23.381 22.932 -42.737 1.00 25.19 190 GLY A N 1
ATOM 1480 C CA . GLY A 1 190 ? -23.983 21.690 -42.261 1.00 25.19 190 GLY A CA 1
ATOM 1481 C C . GLY A 1 190 ? -23.162 21.115 -41.111 1.00 25.19 190 GLY A C 1
ATOM 1482 O O . GLY A 1 190 ? -22.022 20.704 -41.303 1.00 25.19 190 GLY A O 1
ATOM 1483 N N . HIS A 1 191 ? -23.731 21.139 -39.908 1.00 25.89 191 HIS A N 1
ATOM 1484 C CA . HIS A 1 191 ? -23.193 20.493 -38.709 1.00 25.89 191 HIS A CA 1
ATOM 1485 C C . HIS A 1 191 ? -22.923 18.995 -38.941 1.00 25.89 191 HIS A C 1
ATOM 1487 O O . HIS A 1 191 ? -23.823 18.311 -39.433 1.00 25.89 191 HIS A O 1
ATOM 1493 N N . PRO A 1 192 ? -21.782 18.435 -38.496 1.00 27.66 192 PRO A N 1
ATOM 1494 C CA . PRO A 1 192 ? -21.673 17.006 -38.261 1.00 27.66 192 PRO A CA 1
ATOM 1495 C C . PRO A 1 192 ? -22.010 16.671 -36.800 1.00 27.66 192 PRO A C 1
ATOM 1497 O O . PRO A 1 192 ? -21.623 17.379 -35.869 1.00 27.66 192 PRO A O 1
ATOM 1500 N N . GLY A 1 193 ? -22.760 15.579 -36.624 1.00 27.03 193 GLY A N 1
ATOM 1501 C CA . GLY A 1 193 ? -23.005 14.921 -35.339 1.00 27.03 193 GLY A CA 1
ATOM 1502 C C . GLY A 1 193 ? -21.738 14.286 -34.743 1.00 27.03 193 GLY A C 1
ATOM 1503 O O . GLY A 1 193 ? -20.665 14.353 -35.347 1.00 27.03 193 GLY A O 1
ATOM 1504 N N . PRO A 1 194 ? -21.837 13.684 -33.544 1.00 29.78 194 PRO A N 1
ATOM 1505 C CA . PRO A 1 194 ? -20.675 13.346 -32.736 1.00 29.78 194 PRO A CA 1
ATOM 1506 C C . PRO A 1 194 ? -19.944 12.131 -33.318 1.00 29.78 194 PRO A C 1
ATOM 1508 O O . PRO A 1 194 ? -20.474 11.021 -33.350 1.00 29.78 194 PRO A O 1
ATOM 1511 N N . GLY A 1 195 ? -18.713 12.354 -33.777 1.00 28.67 195 GLY A N 1
ATOM 1512 C CA . GLY A 1 195 ? -17.763 11.292 -34.084 1.00 28.67 195 GLY A CA 1
ATOM 1513 C C . GLY A 1 195 ? -17.256 10.639 -32.799 1.00 28.67 195 GLY A C 1
ATOM 1514 O O . GLY A 1 195 ? -16.996 11.320 -31.809 1.00 28.67 195 GLY A O 1
ATOM 1515 N N . HIS A 1 196 ? -17.126 9.314 -32.818 1.00 33.09 196 HIS A N 1
ATOM 1516 C CA . HIS A 1 196 ? -16.401 8.555 -31.802 1.00 33.09 196 HIS A CA 1
ATOM 1517 C C . HIS A 1 196 ? -14.968 9.091 -31.666 1.00 33.09 196 HIS A C 1
ATOM 1519 O O . HIS A 1 196 ? -14.188 9.011 -32.616 1.00 33.09 196 HIS A O 1
ATOM 1525 N N . ARG A 1 197 ? -14.628 9.620 -30.485 1.00 30.34 197 ARG A N 1
ATOM 1526 C CA . ARG A 1 197 ? -13.239 9.845 -30.070 1.00 30.34 197 ARG A CA 1
ATOM 1527 C C . ARG A 1 197 ? -12.600 8.504 -29.723 1.00 30.34 197 ARG A C 1
ATOM 1529 O O . ARG A 1 197 ? -13.246 7.628 -29.149 1.00 30.34 197 ARG A O 1
ATOM 1536 N N . ALA A 1 198 ? -11.343 8.326 -30.115 1.00 34.25 198 ALA A N 1
ATOM 1537 C CA . ALA A 1 198 ? -10.556 7.175 -29.706 1.00 34.25 198 ALA A CA 1
ATOM 1538 C C . ALA A 1 198 ? -10.175 7.341 -28.227 1.00 34.25 198 ALA A C 1
ATOM 1540 O O . ALA A 1 198 ? -9.712 8.405 -27.834 1.00 34.25 198 ALA A O 1
ATOM 1541 N N . ALA A 1 199 ? -10.306 6.281 -27.426 1.00 32.41 199 ALA A N 1
ATOM 1542 C CA . ALA A 1 199 ? -10.035 6.284 -25.981 1.00 32.41 199 ALA A CA 1
ATOM 1543 C C . ALA A 1 199 ? -8.619 6.766 -25.574 1.00 32.41 199 ALA A C 1
ATOM 1545 O O . ALA A 1 199 ? -8.374 7.027 -24.401 1.00 32.41 199 ALA A O 1
ATOM 1546 N N . GLY A 1 200 ? -7.681 6.880 -26.524 1.00 34.50 200 GLY A N 1
ATOM 1547 C CA . GLY A 1 200 ? -6.356 7.465 -26.299 1.00 34.50 200 GLY A CA 1
ATOM 1548 C C . GLY A 1 200 ? -6.352 8.996 -26.227 1.00 34.50 200 GLY A C 1
ATOM 1549 O O . GLY A 1 200 ? -5.593 9.551 -25.438 1.00 34.50 200 GLY A O 1
ATOM 1550 N N . ASP A 1 201 ? -7.226 9.674 -26.977 1.00 36.06 201 ASP A N 1
ATOM 1551 C CA . ASP A 1 201 ? -7.305 11.142 -26.975 1.00 36.06 201 ASP A CA 1
ATOM 1552 C C . ASP A 1 201 ? -7.905 11.663 -25.662 1.00 36.06 201 ASP A C 1
ATOM 1554 O O . ASP A 1 201 ? -7.458 12.680 -25.131 1.00 36.06 201 ASP A O 1
ATOM 1558 N N . ASP A 1 202 ? -8.868 10.926 -25.100 1.00 40.19 202 ASP A N 1
ATOM 1559 C CA . ASP A 1 202 ? -9.506 11.277 -23.830 1.00 40.19 202 ASP A CA 1
ATOM 1560 C C . ASP A 1 202 ? -8.542 11.096 -22.642 1.00 40.19 202 ASP A C 1
ATOM 1562 O O . ASP A 1 202 ? -8.573 11.897 -21.712 1.00 40.19 202 ASP A O 1
ATOM 1566 N N . ALA A 1 203 ? -7.631 10.113 -22.688 1.00 41.91 203 ALA A N 1
ATOM 1567 C CA . ALA A 1 203 ? -6.612 9.896 -21.654 1.00 41.91 203 ALA A CA 1
ATOM 1568 C C . ALA A 1 203 ? -5.518 10.980 -21.667 1.00 41.91 203 ALA A C 1
ATOM 1570 O O . ALA A 1 203 ? -5.098 11.445 -20.606 1.00 41.91 203 ALA A O 1
ATOM 1571 N N . ASP A 1 204 ? -5.095 11.422 -22.854 1.00 42.75 204 ASP A N 1
ATOM 1572 C CA . ASP A 1 204 ? -4.153 12.535 -23.024 1.00 42.75 204 ASP A CA 1
ATOM 1573 C C . ASP A 1 204 ? -4.780 13.878 -22.615 1.00 42.75 204 ASP A C 1
ATOM 1575 O O . ASP A 1 204 ? -4.113 14.736 -22.027 1.00 42.75 204 ASP A O 1
ATOM 1579 N N . GLU A 1 205 ? -6.077 14.066 -22.883 1.00 42.41 205 GLU A N 1
ATOM 1580 C CA . GLU A 1 205 ? -6.849 15.222 -22.422 1.00 42.41 205 GLU A CA 1
ATOM 1581 C C . GLU A 1 205 ? -7.025 15.203 -20.891 1.00 42.41 205 GLU A C 1
ATOM 1583 O O . GLU A 1 205 ? -6.794 16.230 -20.244 1.00 42.41 205 GLU A O 1
ATOM 1588 N N . LEU A 1 206 ? -7.305 14.036 -20.293 1.00 42.28 206 LEU A N 1
ATOM 1589 C CA . LEU A 1 206 ? -7.355 13.842 -18.838 1.00 42.28 206 LEU A CA 1
ATOM 1590 C C . LEU A 1 206 ? -6.000 14.136 -18.188 1.00 42.28 206 LEU A C 1
ATOM 1592 O O . LEU A 1 206 ? -5.928 14.875 -17.205 1.00 42.28 206 LEU A O 1
ATOM 1596 N N . LEU A 1 207 ? -4.909 13.607 -18.751 1.00 43.75 207 LEU A N 1
ATOM 1597 C CA . LEU A 1 207 ? -3.550 13.828 -18.260 1.00 43.75 207 LEU A CA 1
ATOM 1598 C C . LEU A 1 207 ? -3.210 15.324 -18.278 1.00 43.75 207 LEU A C 1
ATOM 1600 O O . LEU A 1 207 ? -2.716 15.861 -17.285 1.00 43.75 207 LEU A O 1
ATOM 1604 N N . ARG A 1 208 ? -3.553 16.024 -19.367 1.00 46.44 208 ARG A N 1
ATOM 1605 C CA . ARG A 1 208 ? -3.322 17.467 -19.532 1.00 46.44 208 ARG A CA 1
ATOM 1606 C C . ARG A 1 208 ? -4.169 18.309 -18.568 1.00 46.44 208 ARG A C 1
ATOM 1608 O O . ARG A 1 208 ? -3.646 19.251 -17.970 1.00 46.44 208 ARG A O 1
ATOM 1615 N N . ALA A 1 209 ? -5.439 17.958 -18.362 1.00 40.03 209 ALA A N 1
ATOM 1616 C CA . ALA A 1 209 ? -6.320 18.630 -17.403 1.00 40.03 209 ALA A CA 1
ATOM 1617 C C . ALA A 1 209 ? -5.837 18.447 -15.952 1.00 40.03 209 ALA A C 1
ATOM 1619 O O . ALA A 1 209 ? -5.812 19.397 -15.166 1.00 40.03 209 ALA A O 1
ATOM 1620 N N . THR A 1 210 ? -5.360 17.249 -15.617 1.00 40.28 210 THR A N 1
ATOM 1621 C CA . THR A 1 210 ? -4.868 16.915 -14.273 1.00 40.28 210 THR A CA 1
ATOM 1622 C C . THR A 1 210 ? -3.517 17.581 -13.986 1.00 40.28 210 THR A C 1
ATOM 1624 O O . THR A 1 210 ? -3.306 18.117 -12.898 1.00 40.28 210 THR A O 1
ATOM 1627 N N . MET A 1 211 ? -2.627 17.669 -14.983 1.00 41.53 211 MET A N 1
ATOM 1628 C CA . MET A 1 211 ? -1.366 18.428 -14.911 1.00 41.53 211 MET A CA 1
ATOM 1629 C C . MET A 1 211 ? -1.587 19.916 -14.587 1.00 41.53 211 MET A C 1
ATOM 1631 O O . MET A 1 211 ? -0.823 20.509 -13.819 1.00 41.53 211 MET A O 1
ATOM 1635 N N . SER A 1 212 ? -2.668 20.511 -15.105 1.00 38.66 212 SER A N 1
ATOM 1636 C CA . SER A 1 212 ? -3.057 21.888 -14.773 1.00 38.66 212 SER A CA 1
ATOM 1637 C C . SER A 1 212 ? -3.514 22.046 -13.315 1.00 38.66 212 SER A C 1
ATOM 1639 O O . SER A 1 212 ? -3.325 23.116 -12.743 1.00 38.66 212 SER A O 1
ATOM 1641 N N . SER A 1 213 ? -4.082 20.999 -12.705 1.00 33.47 213 SER A N 1
ATOM 1642 C CA . SER A 1 213 ? -4.528 21.001 -11.301 1.00 33.47 213 SER A CA 1
ATOM 1643 C C . SER A 1 213 ? -3.393 20.734 -10.305 1.00 33.47 213 SER A C 1
ATOM 1645 O O . SER A 1 213 ? -3.468 21.175 -9.161 1.00 33.47 213 SER A O 1
ATOM 1647 N N . VAL A 1 214 ? -2.341 20.015 -10.708 1.00 35.69 214 VAL A N 1
ATOM 1648 C CA . VAL A 1 214 ? -1.173 19.732 -9.848 1.00 35.69 214 VAL A CA 1
ATOM 1649 C C . VAL A 1 214 ? -0.247 20.951 -9.738 1.00 35.69 214 VAL A C 1
ATOM 1651 O O . VAL A 1 214 ? 0.444 21.127 -8.737 1.00 35.69 214 VAL A O 1
ATOM 1654 N N . SER A 1 215 ? -0.291 21.851 -10.721 1.00 36.53 215 SER A N 1
ATOM 1655 C CA . SER A 1 215 ? 0.534 23.067 -10.758 1.00 36.53 215 SER A CA 1
ATOM 1656 C C . SER A 1 215 ? 0.081 24.170 -9.784 1.00 36.53 215 SER A C 1
ATOM 1658 O O . SER A 1 215 ? 0.749 25.195 -9.674 1.00 36.53 215 SER A O 1
ATOM 1660 N N . SER A 1 216 ? -1.037 23.985 -9.069 1.00 32.66 216 SER A N 1
ATOM 1661 C CA . SER A 1 216 ? -1.616 24.996 -8.171 1.00 32.66 216 SER A CA 1
ATOM 1662 C C . SER A 1 216 ? -1.431 24.721 -6.674 1.00 32.66 216 SER A C 1
ATOM 1664 O O . SER A 1 216 ? -2.145 25.311 -5.867 1.00 32.66 216 SER A O 1
ATOM 1666 N N . VAL A 1 217 ? -0.493 23.857 -6.272 1.00 31.52 217 VAL A N 1
ATOM 1667 C CA . VAL A 1 217 ? -0.163 23.642 -4.850 1.00 31.52 217 VAL A CA 1
ATOM 1668 C C . VAL A 1 217 ? 1.022 24.532 -4.451 1.00 31.52 217 VAL A C 1
ATOM 1670 O O . VAL A 1 217 ? 2.136 24.306 -4.929 1.00 31.52 217 VAL A O 1
ATOM 1673 N N . PRO A 1 218 ? 0.839 25.544 -3.584 1.00 33.03 218 PRO A N 1
ATOM 1674 C CA . PRO A 1 218 ? 1.959 26.245 -2.976 1.00 33.03 218 PRO A CA 1
ATOM 1675 C C . PRO A 1 218 ? 2.676 25.317 -1.979 1.00 33.03 218 PRO A C 1
ATOM 1677 O O . PRO A 1 218 ? 2.020 24.565 -1.268 1.00 33.03 218 PRO A O 1
ATOM 1680 N N . GLU A 1 219 ? 4.004 25.471 -1.888 1.00 40.78 219 GLU A N 1
ATOM 1681 C CA . GLU A 1 219 ? 4.901 25.028 -0.795 1.00 40.78 219 GLU A CA 1
ATOM 1682 C C . GLU A 1 219 ? 5.714 23.732 -0.979 1.00 40.78 219 GLU A C 1
ATOM 1684 O O . GLU A 1 219 ? 5.618 22.778 -0.216 1.00 40.78 219 GLU A O 1
ATOM 1689 N N . ILE A 1 220 ? 6.698 23.790 -1.885 1.00 34.06 220 ILE A N 1
ATOM 1690 C CA . ILE A 1 220 ? 7.963 23.032 -1.747 1.00 34.06 220 ILE A CA 1
ATOM 1691 C C . ILE A 1 220 ? 8.882 23.674 -0.677 1.00 34.06 220 ILE A C 1
ATOM 1693 O O . ILE A 1 220 ? 9.815 23.054 -0.170 1.00 34.06 220 ILE A O 1
ATOM 1697 N N . THR A 1 221 ? 8.599 24.910 -0.257 1.00 29.30 221 THR A N 1
ATOM 1698 C CA . THR A 1 221 ? 9.443 25.680 0.672 1.00 29.30 221 THR A CA 1
ATOM 1699 C C . THR A 1 221 ? 9.417 25.156 2.118 1.00 29.30 221 THR A C 1
ATOM 1701 O O . THR A 1 221 ? 10.333 25.454 2.883 1.00 29.30 221 THR A O 1
ATOM 1704 N N . SER A 1 222 ? 8.423 24.348 2.512 1.00 32.56 222 SER A N 1
ATOM 1705 C CA . SER A 1 222 ? 8.288 23.851 3.895 1.00 32.56 222 SER A CA 1
ATOM 1706 C C . SER A 1 222 ? 9.154 22.619 4.218 1.00 32.56 222 SER A C 1
ATOM 1708 O O . SER A 1 222 ? 9.350 22.305 5.389 1.00 32.56 222 SER A O 1
ATOM 1710 N N . LEU A 1 223 ? 9.764 21.971 3.216 1.00 34.53 223 LEU A N 1
ATOM 1711 C CA . LEU A 1 223 ? 10.657 20.812 3.400 1.00 34.53 223 LEU A CA 1
ATOM 1712 C C . LEU A 1 223 ? 12.100 21.185 3.799 1.00 34.53 223 LEU A C 1
ATOM 1714 O O . LEU A 1 223 ? 12.917 20.301 4.054 1.00 34.53 223 LEU A O 1
ATOM 1718 N N . ILE A 1 224 ? 12.428 22.481 3.870 1.00 35.53 224 ILE A N 1
ATOM 1719 C CA . ILE A 1 224 ? 13.792 22.981 4.141 1.00 35.53 224 ILE A CA 1
ATOM 1720 C C . ILE A 1 224 ? 14.030 23.284 5.635 1.00 35.53 224 ILE A C 1
ATOM 1722 O O . ILE A 1 224 ? 15.164 23.529 6.045 1.00 35.53 224 ILE A O 1
ATOM 1726 N N . GLY A 1 225 ? 13.010 23.210 6.492 1.00 37.41 225 GLY A N 1
ATOM 1727 C CA . GLY A 1 225 ? 13.182 23.423 7.931 1.00 37.41 225 GLY A CA 1
ATOM 1728 C C . GLY A 1 225 ? 12.744 22.226 8.758 1.00 37.41 225 GLY A C 1
ATOM 1729 O O . GLY A 1 225 ? 11.548 22.079 8.935 1.00 37.41 225 GLY A O 1
ATOM 1730 N N . LEU A 1 226 ? 13.687 21.432 9.294 1.00 33.16 226 LEU A N 1
ATOM 1731 C CA . LEU A 1 226 ? 13.590 20.659 10.556 1.00 33.16 226 LEU A CA 1
ATOM 1732 C C . LEU A 1 226 ? 14.988 20.069 10.942 1.00 33.16 226 LEU A C 1
ATOM 1734 O O . LEU A 1 226 ? 15.865 19.965 10.084 1.00 33.16 226 LEU A O 1
ATOM 1738 N N . PRO A 1 227 ? 15.239 19.767 12.237 1.00 33.94 227 PRO A N 1
ATOM 1739 C CA . PRO A 1 227 ? 16.450 20.159 12.974 1.00 33.94 227 PRO A CA 1
ATOM 1740 C C . PRO A 1 227 ? 17.561 19.097 13.108 1.00 33.94 227 PRO A C 1
ATOM 1742 O O . PRO A 1 227 ? 17.411 17.922 12.781 1.00 33.94 227 PRO A O 1
ATOM 1745 N N . ASP A 1 228 ? 18.705 19.560 13.621 1.00 42.31 228 ASP A N 1
ATOM 1746 C CA . ASP A 1 228 ? 19.970 18.847 13.806 1.00 42.31 228 ASP A CA 1
ATOM 1747 C C . ASP A 1 228 ? 19.923 17.629 14.743 1.00 42.31 228 ASP A C 1
ATOM 1749 O O . ASP A 1 228 ? 19.369 17.697 15.837 1.00 42.31 228 ASP A O 1
ATOM 1753 N N . GLY A 1 229 ? 20.578 16.527 14.336 1.00 39.50 229 GLY A N 1
ATOM 1754 C CA . GLY A 1 229 ? 20.718 15.341 15.193 1.00 39.50 229 GLY A CA 1
ATOM 1755 C C . GLY A 1 229 ? 21.198 14.017 14.572 1.00 39.50 229 GLY A C 1
ATOM 1756 O O . GLY A 1 229 ? 21.113 12.999 15.244 1.00 39.50 229 GLY A O 1
ATOM 1757 N N . GLY A 1 230 ? 21.711 13.968 13.334 1.00 32.97 230 GLY A N 1
ATOM 1758 C CA . GLY A 1 230 ? 22.178 12.708 12.723 1.00 32.97 230 GLY A CA 1
ATOM 1759 C C . GLY A 1 230 ? 23.422 12.895 11.854 1.00 32.97 230 GLY A C 1
ATOM 1760 O O . GLY A 1 230 ? 23.447 13.797 11.016 1.00 32.97 230 GLY A O 1
ATOM 1761 N N . ASN A 1 231 ? 24.446 12.065 12.095 1.00 38.06 231 ASN A N 1
ATOM 1762 C CA . ASN A 1 231 ? 25.811 12.096 11.543 1.00 38.06 231 ASN A CA 1
ATOM 1763 C C . ASN A 1 231 ? 25.966 12.791 10.172 1.00 38.06 231 ASN A C 1
ATOM 1765 O O . ASN A 1 231 ? 25.476 12.325 9.140 1.00 38.06 231 ASN A O 1
ATOM 1769 N N . SER A 1 232 ? 26.746 13.877 10.164 1.00 41.84 232 SER A N 1
ATOM 1770 C CA . SER A 1 232 ? 26.974 14.776 9.020 1.00 41.84 232 SER A CA 1
ATOM 1771 C C . SER A 1 232 ? 27.535 14.096 7.761 1.00 41.84 232 SER A C 1
ATOM 1773 O O . SER A 1 232 ? 27.327 14.596 6.655 1.00 41.84 232 SER A O 1
ATOM 1775 N N . LEU A 1 233 ? 28.198 12.943 7.904 1.00 35.47 233 LEU A N 1
ATOM 1776 C CA . LEU A 1 233 ? 28.742 12.162 6.788 1.00 35.47 233 LEU A CA 1
ATOM 1777 C C . LEU A 1 233 ? 27.655 11.399 6.020 1.00 35.47 233 LEU A C 1
ATOM 1779 O O . LEU A 1 233 ? 27.642 11.447 4.796 1.00 35.47 233 LEU A O 1
ATOM 1783 N N . SER A 1 234 ? 26.682 10.800 6.714 1.00 46.41 234 SER A N 1
ATOM 1784 C CA . SER A 1 234 ? 25.535 10.139 6.070 1.00 46.41 234 SER A CA 1
ATOM 1785 C C . SER A 1 234 ? 24.590 11.172 5.431 1.00 46.41 234 SER A C 1
ATOM 1787 O O . SER A 1 234 ? 24.062 10.960 4.343 1.00 46.41 234 SER A O 1
ATOM 1789 N N . ARG A 1 235 ? 24.492 12.360 6.052 1.00 44.94 235 ARG A N 1
ATOM 1790 C CA . ARG A 1 235 ? 23.749 13.535 5.565 1.00 44.94 235 ARG A CA 1
ATOM 1791 C C . ARG A 1 235 ? 24.324 14.094 4.252 1.00 44.94 235 ARG A C 1
ATOM 1793 O O . ARG A 1 235 ? 23.564 14.380 3.332 1.00 44.94 235 ARG A O 1
ATOM 1800 N N . ARG A 1 236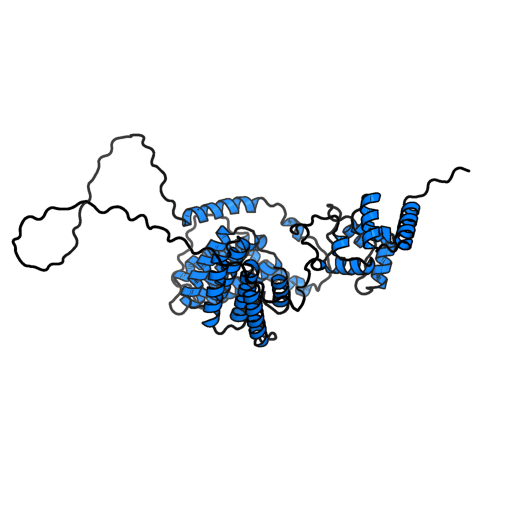 ? 25.656 14.212 4.132 1.00 42.72 236 ARG A N 1
ATOM 1801 C CA . ARG A 1 236 ? 26.325 14.625 2.882 1.00 42.72 236 ARG A CA 1
ATOM 1802 C C . ARG A 1 236 ? 26.211 13.567 1.790 1.00 42.72 236 ARG A C 1
ATOM 1804 O O . ARG A 1 236 ? 25.953 13.941 0.657 1.00 42.72 236 ARG A O 1
ATOM 1811 N N . SER A 1 237 ? 26.350 12.282 2.112 1.00 36.41 237 SER A N 1
ATOM 1812 C CA . SER A 1 237 ? 26.198 11.197 1.132 1.00 36.41 237 SER A CA 1
ATOM 1813 C C . SER A 1 237 ? 24.765 11.081 0.603 1.00 36.41 237 SER A C 1
ATOM 1815 O O . SER A 1 237 ? 24.581 10.934 -0.599 1.00 36.41 237 SER A O 1
ATOM 1817 N N . ALA A 1 238 ? 23.749 11.232 1.460 1.00 39.03 238 ALA A N 1
ATOM 1818 C CA . ALA A 1 238 ? 22.346 11.252 1.041 1.00 39.03 238 ALA A CA 1
ATOM 1819 C C . ALA A 1 238 ? 22.014 12.487 0.183 1.00 39.03 238 ALA A C 1
ATOM 1821 O O . ALA A 1 238 ? 21.390 12.355 -0.865 1.00 39.03 238 ALA A O 1
ATOM 1822 N N . LEU A 1 239 ? 22.492 13.678 0.568 1.00 43.66 239 LEU A N 1
ATOM 1823 C CA . LEU A 1 239 ? 22.291 14.909 -0.209 1.00 43.66 239 LEU A CA 1
ATOM 1824 C C . LEU A 1 239 ? 23.083 14.933 -1.526 1.00 43.66 239 LEU A C 1
ATOM 1826 O O . LEU A 1 239 ? 22.593 15.489 -2.503 1.00 43.66 239 LEU A O 1
ATOM 1830 N N . LEU A 1 240 ? 24.270 14.318 -1.587 1.00 43.25 240 LEU A N 1
ATOM 1831 C CA . LEU A 1 240 ? 25.058 14.178 -2.821 1.00 43.25 240 LEU A CA 1
ATOM 1832 C C . LEU A 1 240 ? 24.475 13.116 -3.772 1.00 43.25 240 LEU A C 1
ATOM 1834 O O . LEU A 1 240 ? 24.534 13.289 -4.990 1.00 43.25 240 LEU A O 1
ATOM 1838 N N . ASN A 1 241 ? 23.857 12.059 -3.232 1.00 36.22 241 ASN A N 1
ATOM 1839 C CA . ASN A 1 241 ? 23.107 11.081 -4.027 1.00 36.22 241 ASN A CA 1
ATOM 1840 C C . ASN A 1 241 ? 21.760 11.638 -4.525 1.00 36.22 241 ASN A C 1
ATOM 1842 O O . ASN A 1 241 ? 21.282 11.222 -5.574 1.00 36.22 241 ASN A O 1
ATOM 1846 N N . LEU A 1 242 ? 21.162 12.604 -3.818 1.00 36.88 242 LEU A N 1
ATOM 1847 C CA . LEU A 1 242 ? 19.946 13.299 -4.259 1.00 36.88 242 LEU A CA 1
ATOM 1848 C C . LEU A 1 242 ? 20.247 14.423 -5.269 1.00 36.88 242 LEU A C 1
ATOM 1850 O O . LEU A 1 242 ? 19.516 14.585 -6.245 1.00 36.88 242 LEU A O 1
ATOM 1854 N N . SER A 1 243 ? 21.329 15.187 -5.096 1.00 37.50 243 SER A N 1
ATOM 1855 C CA . SER A 1 243 ? 21.608 16.369 -5.931 1.00 37.50 243 SER A CA 1
ATOM 1856 C C . SER A 1 243 ? 21.978 16.049 -7.383 1.00 37.50 243 SER A C 1
ATOM 1858 O O . SER A 1 243 ? 21.729 16.867 -8.268 1.00 37.50 243 SER A O 1
ATOM 1860 N N . SER A 1 244 ? 22.517 14.860 -7.654 1.00 34.38 244 SER A N 1
ATOM 1861 C CA . SER A 1 244 ? 22.888 14.435 -9.010 1.00 34.38 244 SER A CA 1
ATOM 1862 C C . SER A 1 244 ? 21.692 13.991 -9.870 1.00 34.38 244 SER A C 1
ATOM 1864 O O . SER A 1 244 ? 21.802 14.013 -11.093 1.00 34.38 244 SER A O 1
ATOM 1866 N N . LEU A 1 245 ? 20.532 13.685 -9.269 1.00 34.59 245 LEU A N 1
ATOM 1867 C CA . LEU A 1 245 ? 19.301 13.318 -9.992 1.00 34.59 245 LEU A CA 1
ATOM 1868 C C . LEU A 1 245 ? 18.294 14.473 -10.123 1.00 34.59 245 LEU A C 1
ATOM 1870 O O . LEU A 1 245 ? 17.569 14.539 -11.115 1.00 34.59 245 LEU A O 1
ATOM 1874 N N . PHE A 1 246 ? 18.293 15.448 -9.206 1.00 35.34 246 PHE A N 1
ATOM 1875 C CA . PHE A 1 246 ? 17.455 16.652 -9.346 1.00 35.34 246 PHE A CA 1
ATOM 1876 C C . PHE A 1 246 ? 17.924 17.612 -10.454 1.00 35.34 246 PHE A C 1
ATOM 1878 O O . PHE A 1 246 ? 17.149 18.456 -10.902 1.00 35.34 246 PHE A O 1
ATOM 1885 N N . ALA A 1 247 ? 19.153 17.456 -10.958 1.00 32.66 247 ALA A N 1
ATOM 1886 C CA . ALA A 1 247 ? 19.671 18.269 -12.058 1.00 32.66 247 ALA A CA 1
ATOM 1887 C C . ALA A 1 247 ? 18.996 17.984 -13.419 1.00 32.66 247 ALA A C 1
ATOM 1889 O O . ALA A 1 247 ? 19.106 18.808 -14.324 1.00 32.66 247 ALA A O 1
ATOM 1890 N N . VAL A 1 248 ? 18.269 16.868 -13.574 1.00 35.78 248 VAL A N 1
ATOM 1891 C CA . VAL A 1 248 ? 17.599 16.527 -14.847 1.00 35.78 248 VAL A CA 1
ATOM 1892 C C . VAL A 1 248 ? 16.126 16.960 -14.874 1.00 35.78 248 VAL A C 1
ATOM 1894 O O . VAL A 1 248 ? 15.594 17.233 -15.946 1.00 35.78 248 VAL A O 1
ATOM 1897 N N . ALA A 1 249 ? 15.471 17.126 -13.721 1.00 36.25 249 ALA A N 1
ATOM 1898 C CA . ALA A 1 249 ? 14.048 17.486 -13.672 1.00 36.25 249 ALA A CA 1
ATOM 1899 C C . ALA A 1 249 ? 13.773 19.005 -13.720 1.00 36.25 249 ALA A C 1
ATOM 1901 O O . ALA A 1 249 ? 12.665 19.413 -14.049 1.00 36.25 249 ALA A O 1
ATOM 1902 N N . ALA A 1 250 ? 14.766 19.855 -13.429 1.00 33.41 250 ALA A N 1
ATOM 1903 C CA . ALA A 1 250 ? 14.577 21.310 -13.348 1.00 33.41 250 ALA A CA 1
ATOM 1904 C C . ALA A 1 250 ? 15.041 22.097 -14.595 1.00 33.41 250 ALA A C 1
ATOM 1906 O O . ALA A 1 250 ? 14.914 23.319 -14.622 1.00 33.41 250 ALA A O 1
ATOM 1907 N N . ALA A 1 251 ? 15.579 21.428 -15.622 1.00 29.84 251 ALA A N 1
ATOM 1908 C CA . ALA A 1 251 ? 16.180 22.087 -16.791 1.00 29.84 251 ALA A CA 1
ATOM 1909 C C . ALA A 1 251 ? 15.617 21.641 -18.152 1.00 29.84 251 ALA A C 1
ATOM 1911 O O . ALA A 1 251 ? 16.201 21.965 -19.185 1.00 29.84 251 ALA A O 1
ATOM 1912 N N . ALA A 1 252 ? 14.481 20.944 -18.185 1.00 29.14 252 ALA A N 1
ATOM 1913 C CA . ALA A 1 252 ? 13.732 20.759 -19.421 1.00 29.14 252 ALA A CA 1
ATOM 1914 C C . ALA A 1 252 ? 12.524 21.705 -19.403 1.00 29.14 252 ALA A C 1
ATOM 1916 O O . ALA A 1 252 ? 11.526 21.407 -18.746 1.00 29.14 252 ALA A O 1
ATOM 1917 N N . PRO A 1 253 ? 12.570 22.847 -20.115 1.00 34.31 253 PRO A N 1
ATOM 1918 C CA . PRO A 1 253 ? 11.333 23.459 -20.556 1.00 34.31 253 PRO A CA 1
ATOM 1919 C C . PRO A 1 253 ? 10.537 22.377 -21.289 1.00 34.31 253 PRO A C 1
ATOM 1921 O O . PRO A 1 253 ? 11.107 21.643 -22.102 1.00 34.31 253 PRO A O 1
ATOM 1924 N N . LEU A 1 254 ? 9.230 22.311 -21.036 1.00 39.25 254 LEU A N 1
ATOM 1925 C CA . LEU A 1 254 ? 8.237 21.751 -21.952 1.00 39.25 254 LEU A CA 1
ATOM 1926 C C . LEU A 1 254 ? 8.291 22.547 -23.271 1.00 39.25 254 LEU A C 1
ATOM 1928 O O . LEU A 1 254 ? 7.400 23.318 -23.602 1.00 39.25 254 LEU A O 1
ATOM 1932 N N . ALA A 1 255 ? 9.393 22.417 -24.003 1.00 36.00 255 ALA A N 1
ATOM 1933 C CA . ALA A 1 255 ? 9.540 22.826 -25.380 1.00 36.00 255 ALA A CA 1
ATOM 1934 C C . ALA A 1 255 ? 9.248 21.578 -26.208 1.00 36.00 255 ALA A C 1
ATOM 1936 O O . ALA A 1 255 ? 10.146 20.853 -26.640 1.00 36.00 255 ALA A O 1
ATOM 1937 N N . ALA A 1 256 ? 7.955 21.317 -26.371 1.00 41.62 256 ALA A N 1
ATOM 1938 C CA . ALA A 1 256 ? 7.452 20.515 -27.466 1.00 41.62 256 ALA A CA 1
ATOM 1939 C C . ALA A 1 256 ? 7.862 21.211 -28.774 1.00 41.62 256 ALA A C 1
ATOM 1941 O O . ALA A 1 256 ? 7.171 22.128 -29.191 1.00 41.62 256 ALA A O 1
ATOM 1942 N N . ASP A 1 257 ? 9.049 20.883 -29.306 1.00 35.44 257 ASP A N 1
ATOM 1943 C CA . ASP A 1 257 ? 9.349 20.895 -30.756 1.00 35.44 257 ASP A CA 1
ATOM 1944 C C . ASP A 1 257 ? 10.797 20.540 -31.151 1.00 35.44 257 ASP A C 1
ATOM 1946 O O . ASP A 1 257 ? 11.214 20.752 -32.291 1.00 35.44 257 ASP A O 1
ATOM 1950 N N . LYS A 1 258 ? 11.614 19.955 -30.267 1.00 38.31 258 LYS A N 1
ATOM 1951 C CA . LYS A 1 258 ? 12.882 19.357 -30.715 1.00 38.31 258 LYS A CA 1
ATOM 1952 C C . LYS A 1 258 ? 12.722 17.854 -30.815 1.00 38.31 258 LYS A C 1
ATOM 1954 O O . LYS A 1 258 ? 12.682 17.171 -29.798 1.00 38.31 258 LYS A O 1
ATOM 1959 N N . ALA A 1 259 ? 12.628 17.371 -32.055 1.00 40.88 259 ALA A N 1
ATOM 1960 C CA . ALA A 1 259 ? 12.693 15.957 -32.390 1.00 40.88 259 ALA A CA 1
ATOM 1961 C C . ALA A 1 259 ? 13.827 15.297 -31.594 1.00 40.88 259 ALA A C 1
ATOM 1963 O O . ALA A 1 259 ? 15.005 15.617 -31.780 1.00 40.88 259 ALA A O 1
ATOM 1964 N N . VAL A 1 260 ? 13.453 14.410 -30.672 1.00 43.69 260 VAL A N 1
ATOM 1965 C CA . VAL A 1 260 ? 14.403 13.529 -29.998 1.00 43.69 260 VAL A CA 1
ATOM 1966 C C . VAL A 1 260 ? 15.082 12.714 -31.103 1.00 43.69 260 VAL A C 1
ATOM 1968 O O . VAL A 1 260 ? 14.375 12.161 -31.950 1.00 43.69 260 VAL A O 1
ATOM 1971 N N . PRO A 1 261 ? 16.425 12.663 -31.170 1.00 39.34 261 PRO A N 1
ATOM 1972 C CA . PRO A 1 261 ? 17.111 11.856 -32.170 1.00 39.34 261 PRO A CA 1
ATOM 1973 C C . PRO A 1 261 ? 16.599 10.415 -32.100 1.00 39.34 261 PRO A C 1
ATOM 1975 O O . PRO A 1 261 ? 16.558 9.835 -31.015 1.00 39.34 261 PRO A O 1
ATOM 1978 N N . SER A 1 262 ? 16.191 9.854 -33.241 1.00 41.28 262 SER A N 1
ATOM 1979 C CA . SER A 1 262 ? 15.649 8.495 -33.300 1.00 41.28 262 SER A CA 1
ATOM 1980 C C . SER A 1 262 ? 16.687 7.495 -32.753 1.00 41.28 262 SER A C 1
ATOM 1982 O O . SER A 1 262 ? 17.828 7.499 -33.225 1.00 41.28 262 SER A O 1
ATOM 1984 N N . PRO A 1 263 ? 16.349 6.676 -31.738 1.00 48.56 263 PRO A N 1
ATOM 1985 C CA . PRO A 1 263 ? 17.309 5.895 -30.957 1.00 48.56 263 PRO A CA 1
ATOM 1986 C C . PRO A 1 263 ? 17.654 4.539 -31.593 1.00 48.56 263 PRO A C 1
ATOM 1988 O O . PRO A 1 263 ? 18.068 3.617 -30.886 1.00 48.56 263 PRO A O 1
ATOM 1991 N N . ALA A 1 264 ? 17.502 4.397 -32.911 1.00 40.78 264 ALA A N 1
ATOM 1992 C CA . ALA A 1 264 ? 17.803 3.155 -33.612 1.00 40.78 264 ALA A CA 1
ATOM 1993 C C . ALA A 1 264 ? 19.276 2.756 -33.374 1.00 40.78 264 ALA A C 1
ATOM 1995 O O . ALA A 1 264 ? 20.199 3.394 -33.881 1.00 40.78 264 ALA A O 1
ATOM 1996 N N . GLY A 1 265 ? 19.491 1.716 -32.558 1.00 53.00 265 GLY A N 1
ATOM 1997 C CA . GLY A 1 265 ? 20.810 1.142 -32.257 1.00 53.00 265 GLY A CA 1
ATOM 1998 C C . GLY A 1 265 ? 21.420 1.459 -30.883 1.00 53.00 265 GLY A C 1
ATOM 1999 O O . GLY A 1 265 ? 22.568 1.086 -30.659 1.00 53.00 265 GLY A O 1
ATOM 2000 N N . ARG A 1 266 ? 20.704 2.123 -29.958 1.00 62.62 266 ARG A N 1
ATOM 2001 C CA . ARG A 1 266 ? 21.240 2.498 -28.624 1.00 62.62 266 ARG A CA 1
ATOM 2002 C C . ARG A 1 266 ? 20.810 1.628 -27.440 1.00 62.62 266 ARG A C 1
ATOM 2004 O O . ARG A 1 266 ? 21.292 1.857 -26.335 1.00 62.62 266 ARG A O 1
ATOM 2011 N N . VAL A 1 267 ? 19.920 0.660 -27.641 1.00 71.56 267 VAL A N 1
ATOM 2012 C CA . VAL A 1 267 ? 19.442 -0.199 -26.548 1.00 71.56 267 VAL A CA 1
ATOM 2013 C C . VAL A 1 267 ? 20.435 -1.333 -26.326 1.00 71.56 267 VAL A C 1
ATOM 2015 O O . VAL A 1 267 ? 20.404 -2.340 -27.031 1.00 71.56 267 VAL A O 1
ATOM 2018 N N . ASP A 1 268 ? 21.330 -1.152 -25.360 1.00 78.50 268 ASP A N 1
ATOM 2019 C CA . ASP A 1 268 ? 22.265 -2.181 -24.916 1.00 78.50 268 ASP A CA 1
ATOM 2020 C C . ASP A 1 268 ? 21.901 -2.723 -23.525 1.00 78.50 268 ASP A C 1
ATOM 2022 O O . ASP A 1 268 ? 20.974 -2.262 -22.849 1.00 78.50 268 ASP A O 1
ATOM 2026 N N . GLU A 1 269 ? 22.613 -3.766 -23.102 1.00 79.25 269 GLU A N 1
ATOM 2027 C CA . GLU A 1 269 ? 22.365 -4.414 -21.816 1.00 79.25 269 GLU A CA 1
ATOM 2028 C C . GLU A 1 269 ? 22.582 -3.460 -20.632 1.00 79.25 269 GLU A C 1
ATOM 2030 O O . GLU A 1 269 ? 21.826 -3.507 -19.658 1.00 79.25 269 GLU A O 1
ATOM 2035 N N . ALA A 1 270 ? 23.578 -2.575 -20.725 1.00 80.12 270 ALA A N 1
ATOM 2036 C CA . ALA A 1 270 ? 23.896 -1.613 -19.679 1.00 80.12 270 ALA A CA 1
ATOM 2037 C C . ALA A 1 270 ? 22.777 -0.578 -19.518 1.00 80.12 270 ALA A C 1
ATOM 2039 O O . ALA A 1 270 ? 22.404 -0.256 -18.391 1.00 80.12 270 ALA A O 1
ATOM 2040 N N . MET A 1 271 ? 22.196 -0.107 -20.622 1.00 80.44 271 MET A N 1
ATOM 2041 C CA . MET A 1 271 ? 21.050 0.793 -20.622 1.00 80.44 271 MET A CA 1
ATOM 2042 C C . MET A 1 271 ? 19.844 0.132 -19.955 1.00 80.44 271 MET A C 1
ATOM 2044 O O . MET A 1 271 ? 19.299 0.705 -19.018 1.00 80.44 271 MET A O 1
ATOM 2048 N N . VAL A 1 272 ? 19.465 -1.085 -20.367 1.00 82.38 272 VAL A N 1
ATOM 2049 C CA . VAL A 1 272 ? 18.315 -1.800 -19.779 1.00 82.38 272 VAL A CA 1
ATOM 2050 C C . VAL A 1 272 ? 18.527 -2.058 -18.284 1.00 82.38 272 VAL A C 1
ATOM 2052 O O . VAL A 1 272 ? 17.620 -1.827 -17.483 1.00 82.38 272 VAL A O 1
ATOM 2055 N N . ALA A 1 273 ? 19.728 -2.490 -17.886 1.00 80.19 273 ALA A N 1
ATOM 2056 C CA . ALA A 1 273 ? 20.066 -2.713 -16.483 1.00 80.19 273 ALA A CA 1
ATOM 2057 C C . ALA A 1 273 ? 20.021 -1.412 -15.664 1.00 80.19 273 ALA A C 1
ATOM 2059 O O . ALA A 1 273 ? 19.400 -1.374 -14.602 1.00 80.19 273 ALA A O 1
ATOM 2060 N N . ASN A 1 274 ? 20.622 -0.334 -16.173 1.00 80.12 274 ASN A N 1
ATOM 2061 C CA . ASN A 1 274 ? 20.615 0.969 -15.517 1.00 80.12 274 ASN A CA 1
ATOM 2062 C C . ASN A 1 274 ? 19.194 1.525 -15.387 1.00 80.12 274 ASN A C 1
ATOM 2064 O O . ASN A 1 274 ? 18.828 2.035 -14.334 1.00 80.12 274 ASN A O 1
ATOM 2068 N N . THR A 1 275 ? 18.357 1.388 -16.418 1.00 82.19 275 THR A N 1
ATOM 2069 C CA . THR A 1 275 ? 16.964 1.822 -16.321 1.00 82.19 275 THR A CA 1
ATOM 2070 C C . THR A 1 275 ? 16.194 1.018 -15.277 1.00 82.19 275 THR A C 1
ATOM 2072 O O . THR A 1 275 ? 15.438 1.615 -14.514 1.00 82.19 275 THR A O 1
ATOM 2075 N N . GLY A 1 276 ? 16.443 -0.290 -15.164 1.00 83.75 276 GLY A N 1
ATOM 2076 C CA . GLY A 1 276 ? 15.911 -1.107 -14.071 1.00 83.75 276 GLY A CA 1
ATOM 2077 C C . GLY A 1 276 ? 16.287 -0.562 -12.688 1.00 83.75 276 GLY A C 1
ATOM 2078 O O . GLY A 1 276 ? 15.409 -0.383 -11.848 1.00 83.75 276 GLY A O 1
ATOM 2079 N N . LEU A 1 277 ? 17.560 -0.205 -12.476 1.00 84.50 277 LEU A N 1
ATOM 2080 C CA . LEU A 1 277 ? 18.025 0.399 -11.217 1.00 84.50 277 LEU A CA 1
ATOM 2081 C C . LEU A 1 277 ? 17.346 1.743 -10.918 1.00 84.50 277 LEU A C 1
ATOM 2083 O O . LEU A 1 277 ? 17.008 2.021 -9.769 1.00 84.50 277 LEU A O 1
ATOM 2087 N N . ILE A 1 278 ? 17.125 2.582 -11.935 1.00 84.00 278 ILE A N 1
ATOM 2088 C CA . ILE A 1 278 ? 16.446 3.873 -11.753 1.00 84.00 278 ILE A CA 1
ATOM 2089 C C . ILE A 1 278 ? 14.970 3.659 -11.389 1.00 84.00 278 ILE A C 1
ATOM 2091 O O . ILE A 1 278 ? 14.470 4.340 -10.495 1.00 84.00 278 ILE A O 1
ATOM 2095 N N . VAL A 1 279 ? 14.273 2.712 -12.032 1.00 88.94 279 VAL A N 1
ATOM 2096 C CA . VAL A 1 279 ? 12.881 2.359 -11.680 1.00 88.94 279 VAL A CA 1
ATOM 2097 C C . VAL A 1 279 ? 12.798 1.867 -10.235 1.00 88.94 279 VAL A C 1
ATOM 2099 O O . VAL A 1 279 ? 11.916 2.289 -9.484 1.00 88.94 279 VAL A O 1
ATOM 2102 N N . GLY A 1 280 ? 13.762 1.049 -9.820 1.00 85.81 280 GLY A N 1
ATOM 2103 C CA . GLY A 1 280 ? 13.927 0.633 -8.436 1.00 85.81 280 GLY A CA 1
ATOM 2104 C C . GLY A 1 280 ? 14.088 1.794 -7.454 1.00 85.81 280 GLY A C 1
ATOM 2105 O O . GLY A 1 280 ? 13.303 1.968 -6.517 1.00 85.81 280 GLY A O 1
ATOM 2106 N N . GLY A 1 281 ? 15.040 2.685 -7.739 1.00 86.25 281 GLY A N 1
ATOM 2107 C CA . GLY A 1 281 ? 15.249 3.907 -6.965 1.00 86.25 281 GLY A CA 1
ATOM 2108 C C . GLY A 1 281 ? 13.995 4.784 -6.884 1.00 86.25 281 GLY A C 1
ATOM 2109 O O . GLY A 1 281 ? 13.672 5.294 -5.810 1.00 86.25 281 GLY A O 1
ATOM 2110 N N . LEU A 1 282 ? 13.238 4.914 -7.978 1.00 87.81 282 LEU A N 1
ATOM 2111 C CA . LEU A 1 282 ? 11.974 5.652 -7.998 1.00 87.81 282 LEU A CA 1
ATOM 2112 C C . LEU A 1 282 ? 10.920 5.008 -7.086 1.00 87.81 282 LEU A C 1
ATOM 2114 O O . LEU A 1 282 ? 10.190 5.722 -6.400 1.00 87.81 282 LEU A O 1
ATOM 2118 N N . ARG A 1 283 ? 10.852 3.673 -7.018 1.00 87.81 283 ARG A N 1
ATOM 2119 C CA . ARG A 1 283 ? 9.960 2.958 -6.090 1.00 87.81 283 ARG A CA 1
ATOM 2120 C C . ARG A 1 283 ? 10.297 3.281 -4.636 1.00 87.81 283 ARG A C 1
ATOM 2122 O O . ARG A 1 283 ? 9.391 3.560 -3.851 1.00 87.81 283 ARG A O 1
ATOM 2129 N N . GLN A 1 284 ? 11.583 3.289 -4.288 1.00 84.06 284 GLN A N 1
ATOM 2130 C CA . GLN A 1 284 ? 12.044 3.643 -2.942 1.00 84.06 284 GLN A CA 1
ATOM 2131 C C . GLN A 1 284 ? 11.744 5.112 -2.611 1.00 84.06 284 GLN A C 1
ATOM 2133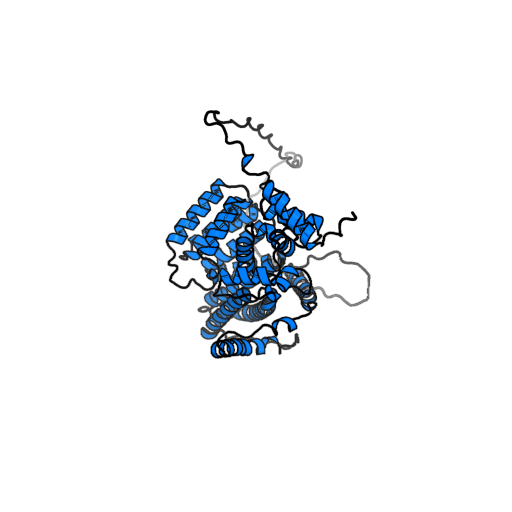 O O . GLN A 1 284 ? 11.254 5.417 -1.525 1.00 84.06 284 GLN A O 1
ATOM 2138 N N . GLN A 1 285 ? 11.957 6.022 -3.567 1.00 82.12 285 GLN A N 1
ATOM 2139 C CA . GLN A 1 285 ? 11.596 7.434 -3.419 1.00 82.12 285 GLN A CA 1
ATOM 2140 C C . GLN A 1 285 ? 10.090 7.616 -3.232 1.00 82.12 285 GLN A C 1
ATOM 2142 O O . GLN A 1 285 ? 9.681 8.365 -2.353 1.00 82.12 285 GLN A O 1
ATOM 2147 N N . ASN A 1 286 ? 9.261 6.911 -4.005 1.00 84.88 286 ASN A N 1
ATOM 2148 C CA . ASN A 1 286 ? 7.809 6.950 -3.854 1.00 84.88 286 ASN A CA 1
ATOM 2149 C C . ASN A 1 286 ? 7.375 6.455 -2.469 1.00 84.88 286 ASN A C 1
ATOM 2151 O O . ASN A 1 286 ? 6.503 7.059 -1.854 1.00 84.88 286 ASN A O 1
ATOM 2155 N N . ALA A 1 287 ? 8.004 5.396 -1.952 1.00 80.75 287 ALA A N 1
ATOM 2156 C CA . ALA A 1 287 ? 7.719 4.903 -0.606 1.00 80.75 287 ALA A CA 1
ATOM 2157 C C . ALA A 1 287 ? 8.074 5.933 0.486 1.00 80.75 287 ALA A C 1
ATOM 2159 O O . ALA A 1 287 ? 7.396 5.994 1.508 1.00 80.75 287 ALA A O 1
ATOM 2160 N N . ALA A 1 288 ? 9.113 6.749 0.269 1.00 81.19 288 ALA A N 1
ATOM 2161 C CA . ALA A 1 288 ? 9.578 7.750 1.230 1.00 81.19 288 ALA A CA 1
ATOM 2162 C C . ALA A 1 288 ? 8.858 9.109 1.125 1.00 81.19 288 ALA A C 1
ATOM 2164 O O . ALA A 1 288 ? 8.603 9.748 2.143 1.00 81.19 288 ALA A O 1
ATOM 2165 N N . LEU A 1 289 ? 8.575 9.573 -0.094 1.00 80.12 289 LEU A N 1
ATOM 2166 C CA . LEU A 1 289 ? 8.099 10.932 -0.389 1.00 80.12 289 LEU A CA 1
ATOM 2167 C C . LEU A 1 289 ? 6.628 10.979 -0.819 1.00 80.12 289 LEU A C 1
ATOM 2169 O O . LEU A 1 289 ? 6.016 12.046 -0.812 1.00 80.12 289 LEU A O 1
ATOM 2173 N N . GLY A 1 290 ? 6.063 9.837 -1.204 1.00 78.00 290 GLY A N 1
ATOM 2174 C CA . GLY A 1 290 ? 4.710 9.726 -1.727 1.00 78.00 290 GLY A CA 1
ATOM 2175 C C . GLY A 1 290 ? 4.584 9.995 -3.236 1.00 78.00 290 GLY A C 1
ATOM 2176 O O . GLY A 1 290 ? 5.531 10.439 -3.902 1.00 78.00 290 GLY A O 1
ATOM 2177 N N . PRO A 1 291 ? 3.386 9.731 -3.789 1.00 84.12 291 PRO A N 1
ATOM 2178 C CA . PRO A 1 291 ? 3.142 9.737 -5.230 1.00 84.12 291 PRO A CA 1
ATOM 2179 C C . PRO A 1 291 ? 3.199 11.139 -5.846 1.00 84.12 291 PRO A C 1
ATOM 2181 O O . PRO A 1 291 ? 3.806 11.313 -6.900 1.00 84.12 291 PRO A O 1
ATOM 2184 N N . SER A 1 292 ? 2.666 12.169 -5.180 1.00 81.31 292 SER A N 1
ATOM 2185 C CA . SER A 1 292 ? 2.641 13.536 -5.728 1.00 81.31 292 SER A CA 1
ATOM 2186 C C . SER A 1 292 ? 4.040 14.103 -5.988 1.00 81.31 292 SER A C 1
ATOM 2188 O O . SER A 1 292 ? 4.234 14.854 -6.940 1.00 81.31 292 SER A O 1
ATOM 2190 N N . ALA A 1 293 ? 5.028 13.717 -5.173 1.00 81.00 293 ALA A N 1
ATOM 2191 C CA . ALA A 1 293 ? 6.415 14.156 -5.319 1.00 81.00 293 ALA A CA 1
ATOM 2192 C C . ALA A 1 293 ? 7.184 13.401 -6.419 1.00 81.00 293 ALA A C 1
ATOM 2194 O O . ALA A 1 293 ? 8.219 13.878 -6.879 1.00 81.00 293 ALA A O 1
ATOM 2195 N N . THR A 1 294 ? 6.713 12.221 -6.831 1.00 87.00 294 THR A N 1
ATOM 2196 C CA . THR A 1 294 ? 7.486 11.282 -7.665 1.00 87.00 294 THR A CA 1
ATOM 2197 C C . THR A 1 294 ? 6.837 10.966 -9.013 1.00 87.00 294 THR A C 1
ATOM 2199 O O . THR A 1 294 ? 7.532 10.543 -9.940 1.00 87.00 294 THR A O 1
ATOM 2202 N N . VAL A 1 295 ? 5.539 11.243 -9.175 1.00 86.50 295 VAL A N 1
ATOM 2203 C CA . VAL A 1 295 ? 4.771 10.924 -10.388 1.00 86.50 295 VAL A CA 1
ATOM 2204 C C . VAL A 1 295 ? 5.346 11.573 -11.649 1.00 86.50 295 VAL A C 1
ATOM 2206 O O . VAL A 1 295 ? 5.430 10.921 -12.685 1.00 86.50 295 VAL A O 1
ATOM 2209 N N . GLN A 1 296 ? 5.819 12.821 -11.571 1.00 82.56 296 GLN A N 1
ATOM 2210 C CA . GLN A 1 296 ? 6.362 13.528 -12.739 1.00 82.56 296 GLN A CA 1
ATOM 2211 C C . GLN A 1 296 ? 7.643 12.880 -13.268 1.00 82.56 296 GLN A C 1
ATOM 2213 O O . GLN A 1 296 ? 7.799 12.699 -14.476 1.00 82.56 296 GLN A O 1
ATOM 2218 N N . THR A 1 297 ? 8.522 12.443 -12.365 1.00 85.31 297 THR A N 1
ATOM 2219 C CA . THR A 1 297 ? 9.718 11.674 -12.722 1.00 85.31 297 THR A CA 1
ATOM 2220 C C . THR A 1 297 ? 9.333 10.365 -13.408 1.00 85.31 297 THR A C 1
ATOM 2222 O O . THR A 1 297 ? 9.887 10.035 -14.457 1.00 85.31 297 THR A O 1
ATOM 2225 N N . GLY A 1 298 ? 8.340 9.648 -12.871 1.00 89.50 298 GLY A N 1
ATOM 2226 C CA . GLY A 1 298 ? 7.848 8.405 -13.466 1.00 89.50 298 GLY A CA 1
ATOM 2227 C C . GLY A 1 298 ? 7.261 8.593 -14.870 1.00 89.50 298 GLY A C 1
ATOM 2228 O O . GLY A 1 298 ? 7.581 7.820 -15.772 1.00 89.50 298 GLY A O 1
ATOM 2229 N N . LEU A 1 299 ? 6.455 9.637 -15.085 1.00 87.94 299 LEU A N 1
ATOM 2230 C CA . LEU A 1 299 ? 5.844 9.944 -16.386 1.00 87.94 299 LEU A CA 1
ATOM 2231 C C . LEU A 1 299 ? 6.895 10.293 -17.448 1.00 87.94 299 LEU A C 1
ATOM 2233 O O . LEU A 1 299 ? 6.837 9.788 -18.576 1.00 87.94 299 LEU A O 1
ATOM 2237 N N . ALA A 1 300 ? 7.889 11.107 -17.080 1.00 81.25 300 ALA A N 1
ATOM 2238 C CA . ALA A 1 300 ? 9.010 11.431 -17.957 1.00 81.25 300 ALA A CA 1
ATOM 2239 C C . ALA A 1 300 ? 9.801 10.166 -18.328 1.00 81.25 300 ALA A C 1
ATOM 2241 O O . ALA A 1 300 ? 10.089 9.929 -19.503 1.00 81.25 300 ALA A O 1
ATOM 2242 N N . MET A 1 301 ? 10.094 9.311 -17.343 1.00 86.00 301 MET A N 1
ATOM 2243 C CA . MET A 1 301 ? 10.775 8.036 -17.572 1.00 86.00 301 MET A CA 1
ATOM 2244 C C . MET A 1 301 ? 9.982 7.101 -18.484 1.00 86.00 301 MET A C 1
ATOM 2246 O O . MET A 1 301 ? 10.573 6.518 -19.392 1.00 86.00 301 MET A O 1
ATOM 2250 N N . ARG A 1 302 ? 8.662 6.979 -18.294 1.00 88.94 302 ARG A N 1
ATOM 2251 C CA . ARG A 1 302 ? 7.811 6.112 -19.123 1.00 88.94 302 ARG A CA 1
ATOM 2252 C C . ARG A 1 302 ? 7.817 6.568 -20.576 1.00 88.94 302 ARG A C 1
ATOM 2254 O O . ARG A 1 302 ? 7.980 5.731 -21.455 1.00 88.94 302 ARG A O 1
ATOM 2261 N N . SER A 1 303 ? 7.711 7.875 -20.818 1.00 82.00 303 SER A N 1
ATOM 2262 C CA . SER A 1 303 ? 7.745 8.446 -22.173 1.00 82.00 303 SER A CA 1
ATOM 2263 C C . SER A 1 303 ? 9.063 8.131 -22.888 1.00 82.00 303 SER A C 1
ATOM 2265 O O . SER A 1 303 ? 9.070 7.742 -24.054 1.00 82.00 303 SER A O 1
ATOM 2267 N N . MET A 1 304 ? 10.190 8.228 -22.172 1.00 79.00 304 MET A N 1
ATOM 2268 C CA . MET A 1 304 ? 11.497 7.840 -22.710 1.00 79.00 304 MET A CA 1
ATOM 2269 C C . MET A 1 304 ? 11.569 6.333 -22.988 1.00 79.00 304 MET A C 1
ATOM 2271 O O . MET A 1 304 ? 11.955 5.927 -24.081 1.00 79.00 304 MET A O 1
ATOM 2275 N N . LEU A 1 305 ? 11.164 5.499 -22.029 1.00 82.75 305 LEU A N 1
ATOM 2276 C CA . LEU A 1 305 ? 11.194 4.040 -22.146 1.00 82.75 305 LEU A CA 1
ATOM 2277 C C . LEU A 1 305 ? 10.284 3.503 -23.256 1.00 82.75 305 LEU A C 1
ATOM 2279 O O . LEU A 1 305 ? 10.671 2.558 -23.938 1.00 82.75 305 LEU A O 1
ATOM 2283 N N . GLU A 1 306 ? 9.112 4.102 -23.477 1.00 82.00 306 GLU A N 1
ATOM 2284 C CA . GLU A 1 306 ? 8.188 3.671 -24.530 1.00 82.00 306 GLU A CA 1
ATOM 2285 C C . GLU A 1 306 ? 8.826 3.763 -25.923 1.00 82.00 306 GLU A C 1
ATOM 2287 O O . GLU A 1 306 ? 8.649 2.869 -26.752 1.00 82.00 306 GLU A O 1
ATOM 2292 N N . SER A 1 307 ? 9.607 4.821 -26.163 1.00 72.06 307 SER A N 1
ATOM 2293 C CA . SER A 1 307 ? 10.322 5.011 -27.431 1.00 72.06 307 SER A CA 1
ATOM 2294 C C . SER A 1 307 ? 11.457 4.004 -27.644 1.00 72.06 307 SER A C 1
ATOM 2296 O O . SER A 1 307 ? 11.867 3.768 -28.771 1.00 72.06 307 SER A O 1
ATOM 2298 N N . VAL A 1 308 ? 11.952 3.396 -26.565 1.00 73.50 308 VAL A N 1
ATOM 2299 C CA . VAL A 1 308 ? 13.144 2.538 -26.560 1.00 73.50 308 VAL A CA 1
ATOM 2300 C C . VAL A 1 308 ? 12.764 1.056 -26.541 1.00 73.50 308 VAL A C 1
ATOM 2302 O O . VAL A 1 308 ? 13.440 0.237 -27.157 1.00 73.50 308 VAL A O 1
ATOM 2305 N N . VAL A 1 309 ? 11.677 0.689 -25.857 1.00 81.88 309 VAL A N 1
ATOM 2306 C CA . VAL A 1 309 ? 11.292 -0.716 -25.651 1.00 81.88 309 VAL A CA 1
ATOM 2307 C C . VAL A 1 309 ? 10.891 -1.415 -26.955 1.00 81.88 309 VAL A C 1
ATOM 2309 O O . VAL A 1 309 ? 11.185 -2.596 -27.134 1.00 81.88 309 VAL A O 1
ATOM 2312 N N . LYS A 1 310 ? 10.270 -0.678 -27.887 1.00 78.06 310 LYS A N 1
ATOM 2313 C CA . LYS A 1 310 ? 9.826 -1.192 -29.195 1.00 78.06 310 LYS A CA 1
ATOM 2314 C C . LYS A 1 310 ? 11.004 -1.481 -30.135 1.00 78.06 310 LYS A C 1
ATOM 2316 O O . LYS A 1 310 ? 10.918 -2.405 -30.937 1.00 78.06 310 LYS A O 1
ATOM 2321 N N . ASP A 1 311 ? 12.108 -0.755 -29.963 1.00 77.75 311 ASP A N 1
ATOM 2322 C CA . ASP A 1 311 ? 13.312 -0.837 -30.801 1.00 77.75 311 ASP A CA 1
ATOM 2323 C C . ASP A 1 311 ? 14.421 -1.707 -30.177 1.00 77.75 311 ASP A C 1
ATOM 2325 O O . ASP A 1 311 ? 15.537 -1.787 -30.698 1.00 77.75 311 ASP A O 1
ATOM 2329 N N . ALA A 1 312 ? 14.143 -2.358 -29.042 1.00 80.19 312 ALA A N 1
ATOM 2330 C CA . ALA A 1 312 ? 15.114 -3.189 -28.346 1.00 80.19 312 ALA A CA 1
ATOM 2331 C C . ALA A 1 312 ? 15.512 -4.422 -29.191 1.00 80.19 312 ALA A C 1
ATOM 2333 O O . ALA A 1 312 ? 14.625 -5.120 -29.694 1.00 80.19 312 ALA A O 1
ATOM 2334 N N . PRO A 1 313 ? 16.818 -4.756 -29.301 1.00 81.88 313 PRO A N 1
ATOM 2335 C CA . PRO A 1 313 ? 17.279 -5.975 -29.963 1.00 81.88 313 PRO A CA 1
ATOM 2336 C C . PRO A 1 313 ? 16.599 -7.220 -29.397 1.00 81.88 313 PRO A C 1
ATOM 2338 O O . PRO A 1 313 ? 16.375 -7.291 -28.189 1.00 81.88 313 PRO A O 1
ATOM 2341 N N . ALA A 1 314 ? 16.356 -8.230 -30.240 1.00 83.88 314 ALA A N 1
ATOM 2342 C CA . ALA A 1 314 ? 15.590 -9.432 -29.886 1.00 83.88 314 ALA A CA 1
ATOM 2343 C C . ALA A 1 314 ? 16.047 -10.117 -28.581 1.00 83.88 314 ALA A C 1
ATOM 2345 O O . ALA A 1 314 ? 15.228 -10.667 -27.850 1.00 83.88 314 ALA A O 1
ATOM 2346 N N . GLN A 1 315 ? 17.346 -10.069 -28.262 1.00 84.94 315 GLN A N 1
ATOM 2347 C CA . GLN A 1 315 ? 17.906 -10.659 -27.040 1.00 84.94 315 GLN A CA 1
ATOM 2348 C C . GLN A 1 315 ? 17.573 -9.863 -25.764 1.00 84.94 315 GLN A C 1
ATOM 2350 O O . GLN A 1 315 ? 17.595 -10.418 -24.668 1.00 84.94 315 GLN A O 1
ATOM 2355 N N . LEU A 1 316 ? 17.285 -8.566 -25.890 1.00 85.31 316 LEU A N 1
ATOM 2356 C CA . LEU A 1 316 ? 17.008 -7.646 -24.783 1.00 85.31 316 LEU A CA 1
ATOM 2357 C C . LEU A 1 316 ? 15.533 -7.252 -24.687 1.00 85.31 316 LEU A C 1
ATOM 2359 O O . LEU A 1 316 ? 15.120 -6.752 -23.641 1.00 85.31 316 LEU A O 1
ATOM 2363 N N . THR A 1 317 ? 14.737 -7.503 -25.731 1.00 86.50 317 THR A N 1
ATOM 2364 C CA . THR A 1 317 ? 13.321 -7.119 -25.815 1.00 86.50 317 THR A CA 1
ATOM 2365 C C . THR A 1 317 ? 12.531 -7.553 -24.580 1.00 86.50 317 THR A C 1
ATOM 2367 O O . THR A 1 317 ? 11.859 -6.723 -23.976 1.00 86.50 317 THR A O 1
ATOM 2370 N N . GLY A 1 318 ? 12.669 -8.807 -24.130 1.00 89.69 318 GLY A N 1
ATOM 2371 C CA . GLY A 1 318 ? 11.974 -9.295 -22.930 1.00 89.69 318 GLY A CA 1
ATOM 2372 C C . GLY A 1 318 ? 12.327 -8.497 -21.670 1.00 89.69 318 GLY A C 1
ATOM 2373 O O . GLY A 1 318 ? 11.444 -7.982 -20.991 1.00 89.69 318 GLY A O 1
ATOM 2374 N N . ARG A 1 319 ? 13.624 -8.298 -21.391 1.00 89.25 319 ARG A N 1
ATOM 2375 C CA . ARG A 1 319 ? 14.090 -7.517 -20.226 1.00 89.25 319 ARG A CA 1
ATOM 2376 C C . ARG A 1 319 ? 13.639 -6.058 -20.293 1.00 89.25 319 ARG A C 1
ATOM 2378 O O . ARG A 1 319 ? 13.268 -5.493 -19.268 1.00 89.25 319 ARG A O 1
ATOM 2385 N N . ALA A 1 320 ? 13.651 -5.455 -21.479 1.00 89.94 320 ALA A N 1
ATOM 2386 C CA . ALA A 1 320 ? 13.180 -4.090 -21.674 1.00 89.94 320 ALA A CA 1
ATOM 2387 C C . ALA A 1 320 ? 11.672 -3.969 -21.375 1.00 89.94 320 ALA A C 1
ATOM 2389 O O . ALA A 1 320 ? 11.266 -3.044 -20.669 1.00 89.94 320 ALA A O 1
ATOM 2390 N N . TRP A 1 321 ? 10.858 -4.933 -21.825 1.00 93.81 321 TRP A N 1
ATOM 2391 C CA . TRP A 1 321 ? 9.428 -4.990 -21.502 1.00 93.81 321 TRP A CA 1
ATOM 2392 C C . TRP A 1 321 ? 9.159 -5.212 -20.012 1.00 93.81 321 TRP A C 1
ATOM 2394 O O . TRP A 1 321 ? 8.237 -4.596 -19.483 1.00 93.81 321 TRP A O 1
ATOM 2404 N N . VAL A 1 322 ? 9.986 -5.994 -19.304 1.00 93.31 322 VAL A N 1
ATOM 2405 C CA . VAL A 1 322 ? 9.885 -6.117 -17.836 1.00 93.31 322 VAL A CA 1
ATOM 2406 C C . VAL A 1 322 ? 10.097 -4.767 -17.151 1.00 93.31 322 VAL A C 1
ATOM 2408 O O . VAL A 1 322 ? 9.303 -4.389 -16.293 1.00 93.31 322 VAL A O 1
ATOM 2411 N N . VAL A 1 323 ? 11.146 -4.025 -17.521 1.00 92.25 323 VAL A N 1
ATOM 2412 C CA . VAL A 1 323 ? 11.444 -2.714 -16.915 1.00 92.25 323 VAL A CA 1
ATOM 2413 C C . VAL A 1 323 ? 10.343 -1.697 -17.229 1.00 92.25 323 VAL A C 1
ATOM 2415 O O . VAL A 1 323 ? 9.911 -0.966 -16.337 1.00 92.25 323 VAL A O 1
ATOM 2418 N N . TYR A 1 324 ? 9.850 -1.679 -18.471 1.00 94.31 324 TYR A N 1
ATOM 2419 C CA . TYR A 1 324 ? 8.715 -0.842 -18.865 1.00 94.31 324 TYR A CA 1
ATOM 2420 C C . TYR A 1 324 ? 7.455 -1.181 -18.062 1.00 94.31 324 TYR A C 1
ATOM 2422 O O . TYR A 1 324 ? 6.829 -0.291 -17.488 1.00 94.31 324 TYR A O 1
ATOM 2430 N N . GLY A 1 325 ? 7.111 -2.469 -17.980 1.00 95.44 325 GLY A N 1
ATOM 2431 C CA . GLY A 1 325 ? 5.943 -2.944 -17.247 1.00 95.44 325 GLY A CA 1
ATOM 2432 C C . GLY A 1 325 ? 6.024 -2.640 -15.753 1.00 95.44 325 GLY A C 1
ATOM 2433 O O . GLY A 1 325 ? 5.030 -2.224 -15.165 1.00 95.44 325 GLY A O 1
ATOM 2434 N N . ASP A 1 326 ? 7.202 -2.767 -15.135 1.00 94.06 326 ASP A N 1
ATOM 2435 C CA . ASP A 1 326 ? 7.382 -2.443 -13.716 1.00 94.06 326 ASP A CA 1
ATOM 2436 C C . ASP A 1 326 ? 7.214 -0.940 -13.434 1.00 94.06 326 ASP A C 1
ATOM 2438 O O . ASP A 1 326 ? 6.602 -0.566 -12.429 1.00 94.06 326 ASP A O 1
ATOM 2442 N N . LEU A 1 327 ? 7.680 -0.074 -14.345 1.00 95.50 327 LEU A N 1
ATOM 2443 C CA . LEU A 1 327 ? 7.456 1.371 -14.257 1.00 95.50 327 LEU A CA 1
ATOM 2444 C C . LEU A 1 327 ? 5.985 1.743 -14.476 1.00 95.50 327 LEU A C 1
ATOM 2446 O O . LEU A 1 327 ? 5.440 2.539 -13.712 1.00 95.50 327 LEU A O 1
ATOM 2450 N N . ALA A 1 328 ? 5.332 1.173 -15.491 1.00 96.94 328 ALA A N 1
ATOM 2451 C CA . ALA A 1 328 ? 3.909 1.396 -15.740 1.00 96.94 328 ALA A CA 1
ATOM 2452 C C . ALA A 1 328 ? 3.065 0.930 -14.542 1.00 96.94 328 ALA A C 1
ATOM 2454 O O . ALA A 1 328 ? 2.177 1.648 -14.090 1.00 96.94 328 ALA A O 1
ATOM 2455 N N . HIS A 1 329 ? 3.408 -0.210 -13.938 1.00 97.06 329 HIS A N 1
ATOM 2456 C CA . HIS A 1 329 ? 2.767 -0.688 -12.717 1.00 97.06 329 HIS A CA 1
ATOM 2457 C C . HIS A 1 329 ? 2.953 0.291 -11.547 1.00 97.06 329 HIS A C 1
ATOM 2459 O O . HIS A 1 329 ? 1.991 0.599 -10.840 1.00 97.06 329 HIS A O 1
ATOM 2465 N N . LEU A 1 330 ? 4.168 0.819 -11.355 1.00 95.38 330 LEU A N 1
ATOM 2466 C CA . LEU A 1 330 ? 4.446 1.823 -10.326 1.00 95.38 330 LEU A CA 1
ATOM 2467 C C . LEU A 1 330 ? 3.640 3.112 -10.551 1.00 95.38 330 LEU A C 1
ATOM 2469 O O . LEU A 1 330 ? 3.100 3.658 -9.592 1.00 95.38 330 LEU A O 1
ATOM 2473 N N . LEU A 1 331 ? 3.506 3.568 -11.799 1.00 96.88 331 LEU A N 1
ATOM 2474 C CA . LEU A 1 331 ? 2.654 4.707 -12.146 1.00 96.88 331 LEU A CA 1
ATOM 2475 C C . LEU A 1 331 ? 1.183 4.430 -11.832 1.00 96.88 331 LEU A C 1
ATOM 2477 O O . LEU A 1 331 ? 0.542 5.268 -11.206 1.00 96.88 331 LEU A O 1
ATOM 2481 N N . GLY A 1 332 ? 0.666 3.247 -12.172 1.00 95.50 332 GLY A N 1
ATOM 2482 C CA . GLY A 1 332 ? -0.693 2.849 -11.798 1.00 95.50 332 GLY A CA 1
ATOM 2483 C C . GLY A 1 332 ? -0.910 2.894 -10.285 1.00 95.50 332 GLY A C 1
ATOM 2484 O O . GLY A 1 332 ? -1.890 3.463 -9.811 1.00 95.50 332 GLY A O 1
ATOM 2485 N N . TRP A 1 333 ? 0.064 2.407 -9.510 1.00 93.12 333 TRP A N 1
ATOM 2486 C CA . TRP A 1 333 ? 0.048 2.493 -8.048 1.00 93.12 333 TRP A CA 1
ATOM 2487 C C . TRP A 1 333 ? 0.078 3.934 -7.524 1.00 93.12 333 TRP A C 1
ATOM 2489 O O . TRP A 1 333 ? -0.612 4.258 -6.557 1.00 93.12 333 TRP A O 1
ATOM 2499 N N . MET A 1 334 ? 0.853 4.824 -8.146 1.00 93.00 334 MET A N 1
ATOM 2500 C CA . MET A 1 334 ? 0.859 6.246 -7.792 1.00 93.00 334 MET A CA 1
ATOM 2501 C C . MET A 1 334 ? -0.503 6.893 -8.060 1.00 93.00 334 MET A C 1
ATOM 2503 O O . MET A 1 334 ? -1.015 7.588 -7.185 1.00 93.00 334 MET A O 1
ATOM 2507 N N . MET A 1 335 ? -1.100 6.634 -9.229 1.00 92.88 335 MET A N 1
ATOM 2508 C CA . MET A 1 335 ? -2.414 7.168 -9.605 1.00 92.88 335 MET A CA 1
ATOM 2509 C C . MET A 1 335 ? -3.510 6.687 -8.657 1.00 92.88 335 MET A C 1
ATOM 2511 O O . MET A 1 335 ? -4.281 7.505 -8.161 1.00 92.88 335 MET A O 1
ATOM 2515 N N . PHE A 1 336 ? -3.504 5.398 -8.311 1.00 90.06 336 PHE A N 1
ATOM 2516 C CA . PHE A 1 336 ? -4.424 4.829 -7.328 1.00 90.06 336 PHE A CA 1
ATOM 2517 C C . PHE A 1 336 ? -4.331 5.544 -5.971 1.00 90.06 336 PHE A C 1
ATOM 2519 O O . PHE A 1 336 ? -5.336 5.988 -5.426 1.00 90.06 336 PHE A O 1
ATOM 2526 N N . ASN A 1 337 ? -3.118 5.754 -5.445 1.00 87.88 337 ASN A N 1
ATOM 2527 C CA . ASN A 1 337 ? -2.938 6.446 -4.160 1.00 87.88 337 ASN A CA 1
ATOM 2528 C C . ASN A 1 337 ? -3.310 7.937 -4.199 1.00 87.88 337 ASN A C 1
ATOM 2530 O O . ASN A 1 337 ? -3.553 8.532 -3.151 1.00 87.88 337 ASN A O 1
ATOM 2534 N N . MET A 1 338 ? -3.342 8.550 -5.383 1.00 89.38 338 MET A N 1
ATOM 2535 C CA . MET A 1 338 ? -3.835 9.916 -5.578 1.00 89.38 338 MET A CA 1
ATOM 2536 C C . MET A 1 338 ? -5.350 9.972 -5.848 1.00 89.38 338 MET A C 1
ATOM 2538 O O . MET A 1 338 ? -5.871 11.058 -6.093 1.00 89.38 338 MET A O 1
ATOM 2542 N N . GLY A 1 339 ? -6.056 8.834 -5.810 1.00 86.25 339 GLY A N 1
ATOM 2543 C CA . GLY A 1 339 ? -7.493 8.737 -6.090 1.00 86.25 339 GLY A CA 1
ATOM 2544 C C . GLY A 1 339 ? -7.855 8.899 -7.569 1.00 86.25 339 GLY A C 1
ATOM 2545 O O . GLY A 1 339 ? -8.984 9.258 -7.891 1.00 86.25 339 GLY A O 1
ATOM 2546 N N . GLN A 1 340 ? -6.898 8.693 -8.476 1.00 88.88 340 GLN A N 1
ATOM 2547 C CA . GLN A 1 340 ? -7.091 8.793 -9.924 1.00 88.88 340 GLN A CA 1
ATOM 2548 C C . GLN A 1 340 ? -7.329 7.401 -10.521 1.00 88.88 340 GLN A C 1
ATOM 2550 O O . GLN A 1 340 ? -6.487 6.866 -11.244 1.00 88.88 340 GLN A O 1
ATOM 2555 N N . ASP A 1 341 ? -8.474 6.803 -10.197 1.00 89.38 341 ASP A N 1
ATOM 2556 C CA . ASP A 1 341 ? -8.777 5.393 -10.480 1.00 89.38 341 ASP A CA 1
ATOM 2557 C C . ASP A 1 341 ? -8.781 5.048 -11.978 1.00 89.38 341 ASP A C 1
ATOM 2559 O O . ASP A 1 341 ? -8.265 4.002 -12.376 1.00 89.38 341 ASP A O 1
ATOM 2563 N N . GLU A 1 342 ? -9.291 5.941 -12.832 1.00 90.94 342 GLU A N 1
ATOM 2564 C CA . GLU A 1 342 ? -9.288 5.746 -14.291 1.00 90.94 342 GLU A CA 1
ATOM 2565 C C . GLU A 1 342 ? -7.861 5.698 -14.857 1.00 90.94 342 GLU A C 1
ATOM 2567 O O . GLU A 1 342 ? -7.524 4.828 -15.664 1.00 90.94 342 GLU A O 1
ATOM 2572 N N . LEU A 1 343 ? -6.988 6.594 -14.384 1.00 90.69 343 LEU A N 1
ATOM 2573 C CA . LEU A 1 343 ? -5.580 6.604 -14.777 1.00 90.69 343 LEU A CA 1
ATOM 2574 C C . LEU A 1 343 ? -4.831 5.406 -14.185 1.00 90.69 343 LEU A C 1
ATOM 2576 O O . LEU A 1 343 ? -3.977 4.829 -14.857 1.00 90.69 343 LEU A O 1
ATOM 2580 N N . ALA A 1 344 ? -5.168 4.985 -12.965 1.00 94.38 344 ALA A N 1
ATOM 2581 C CA . ALA A 1 344 ? -4.624 3.766 -12.378 1.00 94.38 344 ALA A CA 1
ATOM 2582 C C . ALA A 1 344 ? -4.948 2.544 -13.246 1.00 94.38 344 ALA A C 1
ATOM 2584 O O . ALA A 1 344 ? -4.041 1.794 -13.608 1.00 94.38 344 ALA A O 1
ATOM 2585 N N . TYR A 1 345 ? -6.213 2.390 -13.652 1.00 94.62 345 TYR A N 1
ATOM 2586 C CA . TYR A 1 345 ? -6.645 1.326 -14.558 1.00 94.62 345 TYR A CA 1
ATOM 2587 C C . TYR A 1 345 ? -5.874 1.354 -15.883 1.00 94.62 345 TYR A C 1
ATOM 2589 O O . TYR A 1 345 ? -5.352 0.321 -16.306 1.00 94.62 345 TYR A O 1
ATOM 2597 N N . PHE A 1 346 ? -5.742 2.532 -16.503 1.00 96.62 346 PHE A N 1
ATOM 2598 C CA . PHE A 1 346 ? -4.982 2.709 -17.742 1.00 96.62 346 PHE A CA 1
ATOM 2599 C C . PHE A 1 346 ? -3.537 2.202 -17.612 1.00 96.62 346 PHE A C 1
ATOM 2601 O O . PHE A 1 346 ? -3.089 1.382 -18.418 1.00 96.62 346 PHE A O 1
ATOM 2608 N N . TYR A 1 347 ? -2.815 2.640 -16.577 1.00 97.62 347 TYR A N 1
ATOM 2609 C CA . TYR A 1 347 ? -1.423 2.238 -16.376 1.00 97.62 347 TYR A CA 1
ATOM 2610 C C . TYR A 1 347 ? -1.276 0.769 -15.970 1.00 97.62 347 TYR A C 1
ATOM 2612 O O . TYR A 1 347 ? -0.303 0.127 -16.368 1.00 97.62 347 TYR A O 1
ATOM 2620 N N . TYR A 1 348 ? -2.229 0.204 -15.226 1.00 98.19 348 TYR A N 1
ATOM 2621 C CA . TYR A 1 348 ? -2.231 -1.229 -14.934 1.00 98.19 348 TYR A CA 1
ATOM 2622 C C . TYR A 1 348 ? -2.459 -2.077 -16.186 1.00 98.19 348 TYR A C 1
ATOM 2624 O O . TYR A 1 348 ? -1.780 -3.086 -16.358 1.00 98.19 348 TYR A O 1
ATOM 2632 N N . GLU A 1 349 ? -3.344 -1.666 -17.092 1.00 97.81 349 GLU A N 1
ATOM 2633 C CA . GLU A 1 349 ? -3.542 -2.365 -18.365 1.00 97.81 349 GLU A CA 1
ATOM 2634 C C . GLU A 1 349 ? -2.297 -2.313 -19.256 1.00 97.81 349 GLU A C 1
ATOM 2636 O O . GLU A 1 349 ? -1.906 -3.327 -19.840 1.00 97.81 349 GLU A O 1
ATOM 2641 N N . ASP A 1 350 ? -1.643 -1.155 -19.323 1.00 96.06 350 ASP A N 1
ATOM 2642 C CA . ASP A 1 350 ? -0.384 -0.977 -20.045 1.00 96.06 350 ASP A CA 1
ATOM 2643 C C . ASP A 1 350 ? 0.731 -1.869 -19.468 1.00 96.06 350 ASP A C 1
ATOM 2645 O O . ASP A 1 350 ? 1.371 -2.648 -20.183 1.00 96.06 350 ASP A O 1
ATOM 2649 N N . ALA A 1 351 ? 0.879 -1.868 -18.140 1.00 97.88 351 ALA A N 1
ATOM 2650 C CA . ALA A 1 351 ? 1.811 -2.735 -17.431 1.00 97.88 351 ALA A CA 1
ATOM 2651 C C . ALA A 1 351 ? 1.523 -4.224 -17.671 1.00 97.88 351 ALA A C 1
ATOM 2653 O O . ALA A 1 351 ? 2.443 -5.016 -17.883 1.00 97.88 351 ALA A O 1
ATOM 2654 N N . ARG A 1 352 ? 0.244 -4.622 -17.651 1.00 97.88 352 ARG A N 1
ATOM 2655 C CA . ARG A 1 352 ? -0.182 -6.014 -17.831 1.00 97.88 352 ARG A CA 1
ATOM 2656 C C . ARG A 1 352 ? 0.175 -6.524 -19.222 1.00 97.88 352 ARG A C 1
ATOM 2658 O O . ARG A 1 352 ? 0.667 -7.644 -19.352 1.00 97.88 352 ARG A O 1
ATOM 2665 N N . ARG A 1 353 ? -0.036 -5.706 -20.260 1.00 96.31 353 ARG A N 1
ATOM 2666 C CA . ARG A 1 353 ? 0.369 -6.031 -21.639 1.00 96.31 353 ARG A CA 1
ATOM 2667 C C . ARG A 1 353 ? 1.879 -6.227 -21.734 1.00 96.31 353 ARG A C 1
ATOM 2669 O O . ARG A 1 353 ? 2.315 -7.222 -22.305 1.00 96.31 353 ARG A O 1
ATOM 2676 N N . ALA A 1 354 ? 2.659 -5.337 -21.122 1.00 95.75 354 ALA A N 1
ATOM 2677 C CA . ALA A 1 354 ? 4.115 -5.443 -21.089 1.00 95.75 354 ALA A CA 1
ATOM 2678 C C . ALA A 1 354 ? 4.608 -6.703 -20.355 1.00 95.75 354 ALA A C 1
ATOM 2680 O O . ALA A 1 354 ? 5.510 -7.383 -20.841 1.00 95.75 354 ALA A O 1
ATOM 2681 N N . ALA A 1 355 ? 3.987 -7.061 -19.228 1.00 96.25 355 ALA A N 1
ATOM 2682 C CA . ALA A 1 355 ? 4.333 -8.265 -18.474 1.00 96.25 355 ALA A CA 1
ATOM 2683 C C . ALA A 1 355 ? 4.111 -9.547 -19.293 1.00 96.25 355 ALA A C 1
ATOM 2685 O O . ALA A 1 355 ? 4.989 -10.406 -19.337 1.00 96.25 355 ALA A O 1
ATOM 2686 N N . TYR A 1 356 ? 2.974 -9.655 -19.992 1.00 94.81 356 TYR A N 1
ATOM 2687 C CA . TYR A 1 356 ? 2.705 -10.793 -20.877 1.00 94.81 356 TYR A CA 1
ATOM 2688 C C . TYR A 1 356 ? 3.614 -10.812 -22.106 1.00 94.81 356 TYR A C 1
ATOM 2690 O O . TYR A 1 356 ? 4.076 -11.879 -22.490 1.00 94.81 356 TYR A O 1
ATOM 2698 N N . GLN A 1 357 ? 3.925 -9.650 -22.686 1.00 93.38 357 GLN A N 1
ATOM 2699 C CA . GLN A 1 357 ? 4.886 -9.543 -23.788 1.00 93.38 357 GLN A CA 1
ATOM 2700 C C . GLN A 1 357 ? 6.288 -10.036 -23.388 1.00 93.38 357 GLN A C 1
ATOM 2702 O O . GLN A 1 357 ? 7.043 -10.509 -24.236 1.00 93.38 357 GLN A O 1
ATOM 2707 N N . ALA A 1 358 ? 6.639 -9.914 -22.107 1.00 93.81 358 ALA A N 1
ATOM 2708 C CA . ALA A 1 358 ? 7.907 -10.367 -21.550 1.00 93.81 358 ALA A CA 1
ATOM 2709 C C . ALA A 1 358 ? 7.883 -11.799 -20.982 1.00 93.81 358 ALA A C 1
ATOM 2711 O O . ALA A 1 358 ? 8.914 -12.247 -20.482 1.00 93.81 358 ALA A O 1
ATOM 2712 N N . ASP A 1 359 ? 6.732 -12.485 -20.993 1.00 94.44 359 ASP A N 1
ATOM 2713 C CA . ASP A 1 359 ? 6.503 -13.739 -20.257 1.00 94.44 359 ASP A CA 1
ATOM 2714 C C . ASP A 1 359 ? 6.863 -13.655 -18.748 1.00 94.44 359 ASP A C 1
ATOM 2716 O O . ASP A 1 359 ? 7.166 -14.662 -18.099 1.00 94.44 359 ASP A O 1
ATOM 2720 N N . ASP A 1 360 ? 6.795 -12.459 -18.144 1.00 95.38 360 ASP A N 1
ATOM 2721 C CA . ASP A 1 360 ? 7.043 -12.245 -16.710 1.00 95.38 360 ASP A CA 1
ATOM 2722 C C . ASP A 1 360 ? 5.734 -12.409 -15.920 1.00 95.38 360 ASP A C 1
ATOM 2724 O O . ASP A 1 360 ? 5.019 -11.455 -15.593 1.00 95.38 360 ASP A O 1
ATOM 2728 N N . TYR A 1 361 ? 5.409 -13.665 -15.609 1.00 95.31 361 TYR A N 1
ATOM 2729 C CA . TYR A 1 361 ? 4.212 -14.021 -14.841 1.00 95.31 361 TYR A CA 1
ATOM 2730 C C . TYR A 1 361 ? 4.255 -13.558 -13.378 1.00 95.31 361 TYR A C 1
ATOM 2732 O O . TYR A 1 361 ? 3.206 -13.433 -12.746 1.00 95.31 361 TYR A O 1
ATOM 2740 N N . GLU A 1 362 ? 5.439 -13.283 -12.827 1.00 95.25 362 GLU A N 1
ATOM 2741 C CA . GLU A 1 362 ? 5.573 -12.707 -11.489 1.00 95.25 362 GLU A CA 1
ATOM 2742 C C . GLU A 1 362 ? 5.140 -11.235 -11.480 1.00 95.25 362 GLU A C 1
ATOM 2744 O O . GLU A 1 362 ? 4.397 -10.817 -10.590 1.00 95.25 362 GLU A O 1
ATOM 2749 N N . LEU A 1 363 ? 5.540 -10.465 -12.495 1.00 95.62 363 LEU A N 1
ATOM 2750 C CA . LEU A 1 363 ? 5.055 -9.105 -12.715 1.00 95.62 363 LEU A CA 1
ATOM 2751 C C . LEU A 1 363 ? 3.551 -9.097 -13.012 1.00 95.62 363 LEU A C 1
ATOM 2753 O O . LEU A 1 363 ? 2.817 -8.319 -12.403 1.00 95.62 363 LEU A O 1
ATOM 2757 N N . ALA A 1 364 ? 3.078 -9.993 -13.885 1.00 97.25 364 ALA A N 1
ATOM 2758 C CA . ALA A 1 364 ? 1.656 -10.107 -14.207 1.00 97.25 364 ALA A CA 1
ATOM 2759 C C . ALA A 1 364 ? 0.806 -10.405 -12.960 1.00 97.25 364 ALA A C 1
ATOM 2761 O O . ALA A 1 364 ? -0.246 -9.795 -12.778 1.00 97.25 364 ALA A O 1
ATOM 2762 N N . ALA A 1 365 ? 1.280 -11.286 -12.071 1.00 97.25 365 ALA A N 1
ATOM 2763 C CA . ALA A 1 365 ? 0.616 -11.581 -10.804 1.00 97.25 365 ALA A CA 1
ATOM 2764 C C . ALA A 1 365 ? 0.487 -10.339 -9.910 1.00 97.25 365 ALA A C 1
ATOM 2766 O O . ALA A 1 365 ? -0.578 -10.103 -9.345 1.00 97.25 365 ALA A O 1
ATOM 2767 N N . ASN A 1 366 ? 1.544 -9.527 -9.809 1.00 96.06 366 ASN A N 1
ATOM 2768 C CA . ASN A 1 366 ? 1.522 -8.288 -9.029 1.00 96.06 366 ASN A CA 1
ATOM 2769 C C . ASN A 1 366 ? 0.521 -7.269 -9.603 1.00 96.06 366 ASN A C 1
ATOM 2771 O O . ASN A 1 366 ? -0.291 -6.706 -8.874 1.00 96.06 366 ASN A O 1
ATOM 2775 N N . ILE A 1 367 ? 0.523 -7.089 -10.926 1.00 98.12 367 ILE A N 1
ATOM 2776 C CA . ILE A 1 367 ? -0.371 -6.145 -11.608 1.00 98.12 367 ILE A CA 1
ATOM 2777 C C . ILE A 1 367 ? -1.835 -6.571 -11.474 1.00 98.12 367 ILE A C 1
ATOM 2779 O O . ILE A 1 367 ? -2.682 -5.750 -11.137 1.00 98.12 367 ILE A O 1
ATOM 2783 N N . LEU A 1 368 ? -2.142 -7.855 -11.679 1.00 98.50 368 LEU A N 1
ATOM 2784 C CA . LEU A 1 368 ? -3.500 -8.385 -11.518 1.00 98.50 368 LEU A CA 1
ATOM 2785 C C . LEU A 1 368 ? -3.987 -8.262 -10.068 1.00 98.50 368 LEU A C 1
ATOM 2787 O O . LEU A 1 368 ? -5.147 -7.937 -9.831 1.00 98.50 368 LEU A O 1
ATOM 2791 N N . ALA A 1 369 ? -3.099 -8.452 -9.091 1.00 97.88 369 ALA A N 1
ATOM 2792 C CA . ALA A 1 369 ? -3.389 -8.174 -7.690 1.00 97.88 369 ALA A CA 1
ATOM 2793 C C . ALA A 1 369 ? -3.704 -6.684 -7.443 1.00 97.88 369 ALA A C 1
ATOM 2795 O O . ALA A 1 369 ? -4.659 -6.370 -6.731 1.00 97.88 369 ALA A O 1
ATOM 2796 N N . ALA A 1 370 ? -2.969 -5.760 -8.068 1.00 97.06 370 ALA A N 1
ATOM 2797 C CA . ALA A 1 370 ? -3.263 -4.329 -7.993 1.00 97.06 370 ALA A CA 1
ATOM 2798 C C . ALA A 1 370 ? -4.606 -3.970 -8.661 1.00 97.06 370 ALA A C 1
ATOM 2800 O O . ALA A 1 370 ? -5.387 -3.206 -8.097 1.00 97.06 370 ALA A O 1
ATOM 2801 N N . GLN A 1 371 ? -4.937 -4.582 -9.803 1.00 98.31 371 GLN A N 1
ATOM 2802 C CA . GLN A 1 371 ? -6.247 -4.427 -10.450 1.00 98.31 371 GLN A CA 1
ATOM 2803 C C . GLN A 1 371 ? -7.385 -4.996 -9.593 1.00 98.31 371 GLN A C 1
ATOM 2805 O O . GLN A 1 371 ? -8.448 -4.385 -9.504 1.00 98.31 371 GLN A O 1
ATOM 2810 N N . ALA A 1 372 ? -7.158 -6.117 -8.900 1.00 97.88 372 ALA A N 1
ATOM 2811 C CA . ALA A 1 372 ? -8.111 -6.652 -7.932 1.00 97.88 372 ALA A CA 1
ATOM 2812 C C . ALA A 1 372 ? -8.354 -5.665 -6.780 1.00 97.88 372 ALA A C 1
ATOM 2814 O O . ALA A 1 372 ? -9.496 -5.476 -6.365 1.00 97.88 372 ALA A O 1
ATOM 2815 N N . HIS A 1 373 ? -7.297 -5.001 -6.296 1.00 95.44 373 HIS A N 1
ATOM 2816 C CA . HIS A 1 373 ? -7.411 -3.962 -5.274 1.00 95.44 373 HIS A CA 1
ATOM 2817 C C . HIS A 1 373 ? -8.248 -2.776 -5.764 1.00 95.44 373 HIS A C 1
ATOM 2819 O O . HIS A 1 373 ? -9.167 -2.370 -5.059 1.00 95.44 373 HIS A O 1
ATOM 2825 N N . LEU A 1 374 ? -7.972 -2.284 -6.975 1.00 94.88 374 LEU A N 1
ATOM 2826 C CA . LEU A 1 374 ? -8.700 -1.177 -7.595 1.00 94.88 374 LEU A CA 1
ATOM 2827 C C . LEU A 1 374 ? -10.198 -1.492 -7.748 1.00 94.88 374 LEU A C 1
ATOM 2829 O O . LEU A 1 374 ? -11.048 -0.700 -7.345 1.00 94.88 374 LEU A O 1
ATOM 2833 N N . SER A 1 375 ? -10.537 -2.677 -8.271 1.00 95.31 375 SER A N 1
ATOM 2834 C CA . SER A 1 375 ? -11.933 -3.122 -8.390 1.00 95.31 375 SER A CA 1
ATOM 2835 C C . SER A 1 375 ? -12.602 -3.282 -7.021 1.00 95.31 375 SER A C 1
ATOM 2837 O O . SER A 1 375 ? -13.756 -2.891 -6.848 1.00 95.31 375 SER A O 1
ATOM 2839 N N . MET A 1 376 ? -11.875 -3.809 -6.027 1.00 92.19 376 MET A N 1
ATOM 2840 C CA . MET A 1 376 ? -12.377 -3.968 -4.661 1.00 92.19 376 MET A CA 1
ATOM 2841 C C . MET A 1 376 ? -12.728 -2.618 -4.029 1.00 92.19 376 MET A C 1
ATOM 2843 O O . MET A 1 376 ? -13.802 -2.488 -3.445 1.00 92.19 376 MET A O 1
ATOM 2847 N N . THR A 1 377 ? -11.862 -1.607 -4.154 1.00 89.56 377 THR A N 1
ATOM 2848 C CA . THR A 1 377 ? -12.124 -0.263 -3.611 1.00 89.56 377 THR A CA 1
ATOM 2849 C C . THR A 1 377 ? -13.247 0.464 -4.340 1.00 89.56 377 THR A C 1
ATOM 2851 O O . THR A 1 377 ? -13.965 1.240 -3.716 1.00 89.56 377 THR A O 1
ATOM 2854 N N . ALA A 1 378 ? -13.452 0.167 -5.624 1.00 89.31 378 ALA A N 1
ATOM 2855 C CA . ALA A 1 378 ? -14.585 0.668 -6.398 1.00 89.31 378 ALA A CA 1
ATOM 2856 C C . ALA A 1 378 ? -15.923 -0.030 -6.060 1.00 89.31 378 ALA A C 1
ATOM 2858 O O . ALA A 1 378 ? -16.975 0.397 -6.533 1.00 89.31 378 ALA A O 1
ATOM 2859 N N . GLY A 1 379 ? -15.909 -1.103 -5.258 1.00 91.19 379 GLY A N 1
ATOM 2860 C CA . GLY A 1 379 ? -17.095 -1.905 -4.934 1.00 91.19 379 GLY A CA 1
ATOM 2861 C C . GLY A 1 379 ? -17.512 -2.897 -6.029 1.00 91.19 379 GLY A C 1
ATOM 2862 O O . GLY A 1 379 ? -18.547 -3.552 -5.903 1.00 91.19 379 GLY A O 1
ATOM 2863 N N . ASP A 1 380 ? -16.712 -3.054 -7.088 1.00 94.25 380 ASP A N 1
ATOM 2864 C CA . ASP A 1 380 ? -16.925 -4.069 -8.121 1.00 94.25 380 ASP A CA 1
ATOM 2865 C C . ASP A 1 380 ? -16.321 -5.408 -7.678 1.00 94.25 380 ASP A C 1
ATOM 2867 O O . ASP A 1 380 ? -15.223 -5.816 -8.073 1.00 94.25 380 ASP A O 1
ATOM 2871 N N . HIS A 1 381 ? -17.057 -6.100 -6.810 1.00 93.69 381 HIS A N 1
ATOM 2872 C CA . HIS A 1 381 ? -16.622 -7.376 -6.248 1.00 93.69 381 HIS A CA 1
ATOM 2873 C C . HIS A 1 381 ? -16.445 -8.474 -7.304 1.00 93.69 381 HIS A C 1
ATOM 2875 O O . HIS A 1 381 ? -15.632 -9.373 -7.094 1.00 93.69 381 HIS A O 1
ATOM 2881 N N . GLN A 1 382 ? -17.181 -8.428 -8.421 1.00 95.75 382 GLN A N 1
ATOM 2882 C CA . GLN A 1 382 ? -17.071 -9.451 -9.461 1.00 95.75 382 GLN A CA 1
ATOM 2883 C C . GLN A 1 382 ? -15.728 -9.322 -10.183 1.00 95.75 382 GLN A C 1
ATOM 2885 O O . GLN A 1 382 ? -14.945 -10.273 -10.173 1.00 95.75 382 GLN A O 1
ATOM 2890 N N . SER A 1 383 ? -15.408 -8.128 -10.692 1.00 96.56 383 SER A N 1
ATOM 2891 C CA . SER A 1 383 ? -14.108 -7.877 -11.325 1.00 96.56 383 SER A CA 1
ATOM 2892 C C . SER A 1 383 ? -12.952 -8.075 -10.345 1.00 96.56 383 SER A C 1
ATOM 2894 O O . SER A 1 383 ? -11.908 -8.608 -10.717 1.00 96.56 383 SER A O 1
ATOM 2896 N N . ALA A 1 384 ? -13.131 -7.716 -9.068 1.00 97.12 384 ALA A N 1
ATOM 2897 C CA . ALA A 1 384 ? -12.120 -7.951 -8.040 1.00 97.12 384 ALA A CA 1
ATOM 2898 C C . ALA A 1 384 ? -11.804 -9.447 -7.865 1.00 97.12 384 ALA A C 1
ATOM 2900 O O . ALA A 1 384 ? -10.633 -9.824 -7.780 1.00 97.12 384 ALA A O 1
ATOM 2901 N N . ILE A 1 385 ? -12.831 -10.306 -7.833 1.00 98.12 385 ILE A N 1
ATOM 2902 C CA . ILE A 1 385 ? -12.668 -11.765 -7.736 1.00 98.12 385 ILE A CA 1
ATOM 2903 C C . ILE A 1 385 ? -11.973 -12.315 -8.982 1.00 98.12 385 ILE A C 1
ATOM 2905 O O . ILE A 1 385 ? -11.049 -13.121 -8.846 1.00 98.12 385 ILE A O 1
ATOM 2909 N N . ASP A 1 386 ? -12.383 -11.871 -10.168 1.00 98.12 386 ASP A N 1
ATOM 2910 C CA . ASP A 1 386 ? -11.821 -12.345 -11.434 1.00 98.12 386 ASP A CA 1
ATOM 2911 C C . ASP A 1 386 ? -10.332 -11.968 -11.553 1.00 98.12 386 ASP A C 1
ATOM 2913 O O . ASP A 1 386 ? -9.490 -12.823 -11.847 1.00 98.12 386 ASP A O 1
ATOM 2917 N N . HIS A 1 387 ? -9.969 -10.725 -11.211 1.00 98.50 387 HIS A N 1
ATOM 2918 C CA . HIS A 1 387 ? -8.574 -10.279 -11.163 1.00 98.50 387 HIS A CA 1
ATOM 2919 C C . HIS A 1 387 ? -7.747 -11.033 -10.111 1.00 98.50 387 HIS A C 1
ATOM 2921 O O . HIS A 1 387 ? -6.627 -11.452 -10.405 1.00 98.50 387 HIS A O 1
ATOM 2927 N N . ALA A 1 388 ? -8.283 -11.266 -8.908 1.00 98.25 388 ALA A N 1
ATOM 2928 C CA . ALA A 1 388 ? -7.570 -11.994 -7.855 1.00 98.25 388 ALA A CA 1
ATOM 2929 C C . ALA A 1 388 ? -7.274 -13.452 -8.254 1.00 98.25 388 ALA A C 1
ATOM 2931 O O . ALA A 1 388 ? -6.164 -13.949 -8.050 1.00 98.25 388 ALA A O 1
ATOM 2932 N N . GLN A 1 389 ? -8.234 -14.130 -8.889 1.00 97.88 389 GLN A N 1
ATOM 2933 C CA . GLN A 1 389 ? -8.040 -15.493 -9.394 1.00 97.88 389 GLN A CA 1
ATOM 2934 C C . GLN A 1 389 ? -7.029 -15.544 -10.544 1.00 97.88 389 GLN A C 1
ATOM 2936 O O . GLN A 1 389 ? -6.185 -16.445 -10.582 1.00 97.88 389 GLN A O 1
ATOM 2941 N N . ALA A 1 390 ? -7.077 -14.568 -11.455 1.00 98.12 390 ALA A N 1
ATOM 2942 C CA . ALA A 1 390 ? -6.085 -14.431 -12.514 1.00 98.12 390 ALA A CA 1
ATOM 2943 C C . ALA A 1 390 ? -4.678 -14.188 -11.940 1.00 98.12 390 ALA A C 1
ATOM 2945 O O . ALA A 1 390 ? -3.702 -14.757 -12.434 1.00 98.12 390 ALA A O 1
ATOM 2946 N N . ALA A 1 391 ? -4.568 -13.404 -10.863 1.00 98.31 391 ALA A N 1
ATOM 2947 C CA . ALA A 1 391 ? -3.309 -13.166 -10.169 1.00 98.31 391 ALA A CA 1
ATOM 2948 C C . ALA A 1 391 ? -2.736 -14.461 -9.562 1.00 98.31 391 ALA A C 1
ATOM 2950 O O . ALA A 1 391 ? -1.560 -14.766 -9.771 1.00 98.31 391 ALA A O 1
ATOM 2951 N N . GLU A 1 392 ? -3.558 -15.268 -8.874 1.00 97.44 392 GLU A N 1
ATOM 2952 C CA . GLU A 1 392 ? -3.133 -16.576 -8.346 1.00 97.44 392 GLU A CA 1
ATOM 2953 C C . GLU A 1 392 ? -2.681 -17.535 -9.467 1.00 97.44 392 GLU A C 1
ATOM 2955 O O . GLU A 1 392 ? -1.736 -18.305 -9.277 1.00 97.44 392 GLU A O 1
ATOM 2960 N N . GLU A 1 393 ? -3.345 -17.521 -10.628 1.00 97.44 393 GLU A N 1
ATOM 2961 C CA . GLU A 1 393 ? -2.953 -18.324 -11.795 1.00 97.44 393 GLU A CA 1
ATOM 2962 C C . GLU A 1 393 ? -1.599 -17.875 -12.359 1.00 97.44 393 GLU A C 1
ATOM 2964 O O . GLU A 1 393 ? -0.711 -18.706 -12.561 1.00 97.44 393 GLU A O 1
ATOM 2969 N N . ALA A 1 394 ? -1.390 -16.568 -12.535 1.00 96.81 394 ALA A N 1
ATOM 2970 C CA . ALA A 1 394 ? -0.102 -16.025 -12.962 1.00 96.81 394 ALA A CA 1
ATOM 2971 C C . ALA A 1 394 ? 1.018 -16.389 -11.966 1.00 96.81 394 ALA A C 1
ATOM 2973 O O . ALA A 1 394 ? 2.059 -16.921 -12.356 1.00 96.81 394 ALA A O 1
ATOM 2974 N N . ALA A 1 395 ? 0.776 -16.243 -10.660 1.00 96.62 395 ALA A N 1
ATOM 2975 C CA . ALA A 1 395 ? 1.743 -16.608 -9.623 1.00 96.62 395 ALA A CA 1
ATOM 2976 C C . ALA A 1 395 ? 2.077 -18.115 -9.602 1.00 96.62 395 ALA A C 1
ATOM 2978 O O . ALA A 1 395 ? 3.177 -18.511 -9.199 1.00 96.62 395 ALA A O 1
ATOM 2979 N N . ARG A 1 396 ? 1.148 -18.979 -10.034 1.00 95.75 396 ARG A N 1
ATOM 2980 C CA . ARG A 1 396 ? 1.379 -20.428 -10.163 1.00 95.75 396 ARG A CA 1
ATOM 2981 C C . ARG A 1 396 ? 2.287 -20.782 -11.339 1.00 95.75 396 ARG A C 1
ATOM 2983 O O . ARG A 1 396 ? 3.038 -21.749 -11.217 1.00 95.75 396 ARG A O 1
ATOM 2990 N N . ARG A 1 397 ? 2.265 -19.995 -12.420 1.00 95.06 397 ARG A N 1
ATOM 2991 C CA . ARG A 1 397 ? 3.166 -20.158 -13.577 1.00 95.06 397 ARG A CA 1
ATOM 2992 C C . ARG A 1 397 ? 4.608 -19.753 -13.270 1.00 95.06 397 ARG A C 1
ATOM 2994 O O . ARG A 1 397 ? 5.530 -20.304 -13.862 1.00 95.06 397 ARG A O 1
ATOM 3001 N N . GLY A 1 398 ? 4.803 -18.835 -12.323 1.00 87.12 398 GLY A N 1
ATOM 3002 C CA . GLY A 1 398 ? 6.118 -18.450 -11.812 1.00 87.12 398 GLY A CA 1
ATOM 3003 C C . GLY A 1 398 ? 6.629 -19.328 -10.661 1.00 87.12 398 GLY A C 1
ATOM 3004 O O . GLY A 1 398 ? 5.918 -20.164 -10.091 1.00 87.12 398 GLY A O 1
ATOM 3005 N N . THR A 1 399 ? 7.884 -19.099 -10.274 1.00 89.31 399 THR A N 1
ATOM 3006 C CA . THR A 1 399 ? 8.540 -19.743 -9.119 1.00 89.31 399 THR A CA 1
ATOM 3007 C C . THR A 1 399 ? 8.545 -18.868 -7.862 1.00 89.31 399 THR A C 1
ATOM 3009 O O . THR A 1 399 ? 8.886 -19.351 -6.780 1.00 89.31 399 THR A O 1
ATOM 3012 N N . SER A 1 400 ? 8.134 -17.601 -7.977 1.00 91.12 400 SER A N 1
ATOM 3013 C CA . SER A 1 400 ? 8.190 -16.626 -6.889 1.00 91.12 400 SER A CA 1
ATOM 3014 C C . SER A 1 400 ? 7.240 -16.963 -5.745 1.00 91.12 400 SER A C 1
ATOM 3016 O O . SER A 1 400 ? 6.014 -16.988 -5.882 1.00 91.12 400 SER A O 1
ATOM 3018 N N . ARG A 1 401 ? 7.827 -17.198 -4.571 1.00 92.00 401 ARG A N 1
ATOM 3019 C CA . ARG A 1 401 ? 7.077 -17.431 -3.332 1.00 92.00 401 ARG A CA 1
ATOM 3020 C C . ARG A 1 401 ? 6.381 -16.160 -2.847 1.00 92.00 401 ARG A C 1
ATOM 3022 O O . ARG A 1 401 ? 5.257 -16.257 -2.367 1.00 92.00 401 ARG A O 1
ATOM 3029 N N . HIS A 1 402 ? 7.012 -14.999 -3.036 1.00 92.69 402 HIS A N 1
ATOM 3030 C CA . HIS A 1 402 ? 6.433 -13.693 -2.713 1.00 92.69 402 HIS A CA 1
ATOM 3031 C C . HIS A 1 402 ? 5.161 -13.444 -3.526 1.00 92.69 402 HIS A C 1
ATOM 3033 O O . HIS A 1 402 ? 4.121 -13.156 -2.942 1.00 92.69 402 HIS A O 1
ATOM 3039 N N . ALA A 1 403 ? 5.197 -13.684 -4.843 1.00 94.62 403 ALA A N 1
ATOM 3040 C CA . ALA A 1 403 ? 4.014 -13.558 -5.694 1.00 94.62 403 ALA A CA 1
ATOM 3041 C C . ALA A 1 403 ? 2.870 -14.482 -5.245 1.00 94.62 403 ALA A C 1
ATOM 3043 O O . ALA A 1 403 ? 1.713 -14.072 -5.179 1.00 94.62 403 ALA A O 1
ATOM 3044 N N . ARG A 1 404 ? 3.177 -15.736 -4.890 1.00 95.81 404 ARG A N 1
ATOM 3045 C CA . ARG A 1 404 ? 2.167 -16.698 -4.411 1.00 95.81 404 ARG A CA 1
ATOM 3046 C C . ARG A 1 404 ? 1.572 -16.318 -3.057 1.00 95.81 404 ARG A C 1
ATOM 3048 O O . ARG A 1 404 ? 0.394 -16.573 -2.835 1.00 95.81 404 ARG A O 1
ATOM 3055 N N . ALA A 1 405 ? 2.374 -15.759 -2.155 1.00 94.94 405 ALA A N 1
ATOM 3056 C CA . ALA A 1 405 ? 1.897 -15.292 -0.858 1.00 94.94 405 ALA A CA 1
ATOM 3057 C C . ALA A 1 405 ? 1.009 -14.048 -1.025 1.00 94.94 405 ALA A C 1
ATOM 3059 O O . ALA A 1 405 ? -0.146 -14.061 -0.614 1.00 94.94 405 ALA A O 1
ATOM 3060 N N . TYR A 1 406 ? 1.489 -13.038 -1.753 1.00 95.31 406 TYR A N 1
ATOM 3061 C CA . TYR A 1 406 ? 0.755 -11.792 -1.967 1.00 95.31 406 TYR A CA 1
ATOM 3062 C C . TYR A 1 406 ? -0.554 -11.969 -2.755 1.00 95.31 406 TYR A C 1
ATOM 3064 O O . TYR A 1 406 ? -1.563 -11.337 -2.463 1.00 95.31 406 TYR A O 1
ATOM 3072 N N . THR A 1 407 ? -0.595 -12.858 -3.747 1.00 97.38 407 THR A N 1
ATOM 3073 C CA . THR A 1 407 ? -1.855 -13.124 -4.468 1.00 97.38 407 THR A CA 1
ATOM 3074 C C . THR A 1 407 ? -2.883 -13.857 -3.604 1.00 97.38 407 THR A C 1
ATOM 3076 O O . THR A 1 407 ? -4.084 -13.630 -3.765 1.00 97.38 407 THR A O 1
ATOM 3079 N N . ALA A 1 408 ? -2.437 -14.673 -2.643 1.00 96.50 408 ALA A N 1
ATOM 3080 C CA . ALA A 1 408 ? -3.315 -15.283 -1.649 1.00 96.50 408 ALA A CA 1
ATOM 3081 C C . ALA A 1 408 ? -3.855 -14.248 -0.639 1.00 96.50 408 ALA A C 1
ATOM 3083 O O . ALA A 1 408 ? -5.053 -14.292 -0.356 1.00 96.50 408 ALA A O 1
ATOM 3084 N N . ASP A 1 409 ? -3.029 -13.289 -0.190 1.00 95.50 409 ASP A N 1
ATOM 3085 C CA . ASP A 1 409 ? -3.464 -12.111 0.596 1.00 95.50 409 ASP A CA 1
ATOM 3086 C C . ASP A 1 409 ? -4.591 -11.361 -0.117 1.00 95.50 409 ASP A C 1
ATOM 3088 O O . ASP A 1 409 ? -5.707 -11.226 0.386 1.00 95.50 409 ASP A O 1
ATOM 3092 N N . MET A 1 410 ? -4.322 -10.923 -1.348 1.00 96.19 410 MET A N 1
ATOM 3093 C CA . MET A 1 410 ? -5.284 -10.151 -2.128 1.00 96.19 410 MET A CA 1
ATOM 3094 C C . MET A 1 410 ? -6.580 -10.925 -2.352 1.00 96.19 410 MET A C 1
ATOM 3096 O O . MET A 1 410 ? -7.668 -10.364 -2.233 1.00 96.19 410 MET A O 1
ATOM 3100 N N . THR A 1 411 ? -6.483 -12.232 -2.597 1.00 97.69 411 THR A N 1
ATOM 3101 C CA . THR A 1 411 ? -7.645 -13.116 -2.717 1.00 97.69 411 THR A CA 1
ATOM 3102 C C . THR A 1 411 ? -8.449 -13.188 -1.414 1.00 97.69 411 THR A C 1
ATOM 3104 O O . THR A 1 411 ? -9.682 -13.165 -1.455 1.00 97.69 411 THR A O 1
ATOM 3107 N N . ALA A 1 412 ? -7.789 -13.246 -0.253 1.00 96.38 412 ALA A N 1
ATOM 3108 C CA . ALA A 1 412 ? -8.460 -13.230 1.044 1.00 96.38 412 ALA A CA 1
ATOM 3109 C C . ALA A 1 412 ? -9.233 -11.929 1.277 1.00 96.38 412 ALA A C 1
ATOM 3111 O O . ALA A 1 412 ? -10.406 -11.980 1.661 1.00 96.38 412 ALA A O 1
ATOM 3112 N N . ARG A 1 413 ? -8.602 -10.788 0.982 1.00 94.31 413 ARG A N 1
ATOM 3113 C CA . ARG A 1 413 ? -9.190 -9.446 1.118 1.00 94.31 413 ARG A CA 1
ATOM 3114 C C . ARG A 1 413 ? -10.386 -9.258 0.191 1.00 94.31 413 ARG A C 1
ATOM 3116 O O . ARG A 1 413 ? -11.445 -8.817 0.629 1.00 94.31 413 ARG A O 1
ATOM 3123 N N . VAL A 1 414 ? -10.258 -9.685 -1.064 1.00 95.94 414 VAL A N 1
ATOM 3124 C CA . VAL A 1 414 ? -11.353 -9.642 -2.039 1.00 95.94 414 VAL A CA 1
ATOM 3125 C C . VAL A 1 414 ? -12.533 -10.496 -1.575 1.00 95.94 414 VAL A C 1
ATOM 3127 O O . VAL A 1 414 ? -13.663 -10.005 -1.556 1.00 95.94 414 VAL A O 1
ATOM 3130 N N . TYR A 1 415 ? -12.303 -11.736 -1.128 1.00 96.31 415 TYR A N 1
ATOM 3131 C CA . TYR A 1 415 ? -13.388 -12.567 -0.601 1.00 96.31 415 TYR A CA 1
ATOM 3132 C C . TYR A 1 415 ? -14.022 -11.987 0.663 1.00 96.31 415 TYR A C 1
ATOM 3134 O O . TYR A 1 415 ? -15.243 -12.062 0.791 1.00 96.31 415 TYR A O 1
ATOM 3142 N N . ALA A 1 416 ? -13.235 -11.399 1.567 1.00 93.69 416 ALA A N 1
ATOM 3143 C CA . ALA A 1 416 ? -13.760 -10.742 2.762 1.00 93.69 416 ALA A CA 1
ATOM 3144 C C . ALA A 1 416 ? -14.660 -9.557 2.379 1.00 93.69 416 ALA A C 1
ATOM 3146 O O . ALA A 1 416 ? -15.814 -9.504 2.795 1.00 93.69 416 ALA A O 1
ATOM 3147 N N . SER A 1 417 ? -14.193 -8.686 1.475 1.00 92.12 417 SER A N 1
ATOM 3148 C CA . SER A 1 417 ? -14.971 -7.541 0.977 1.00 92.12 417 SER A CA 1
ATOM 3149 C C . SER A 1 417 ? -16.303 -7.948 0.332 1.00 92.12 417 SER A C 1
ATOM 3151 O O . SER A 1 417 ? -17.285 -7.221 0.431 1.00 92.12 417 SER A O 1
ATOM 3153 N N . ALA A 1 418 ? -16.351 -9.130 -0.291 1.00 92.94 418 ALA A N 1
ATOM 3154 C CA . ALA A 1 418 ? -17.537 -9.685 -0.935 1.00 92.94 418 ALA A CA 1
ATOM 3155 C C . ALA A 1 418 ? -18.433 -10.509 0.019 1.00 92.94 418 ALA A C 1
ATOM 3157 O O . ALA A 1 418 ? -19.346 -11.197 -0.442 1.00 92.94 418 ALA A O 1
ATOM 3158 N N . GLY A 1 419 ? -18.155 -10.518 1.330 1.00 93.31 419 GLY A N 1
ATOM 3159 C CA . GLY A 1 419 ? -18.911 -11.276 2.336 1.00 93.31 419 GLY A CA 1
ATOM 3160 C C . GLY A 1 419 ? -18.700 -12.797 2.289 1.00 93.31 419 GLY A C 1
ATOM 3161 O O . GLY A 1 419 ? -19.498 -13.562 2.832 1.00 93.31 419 GLY A O 1
ATOM 3162 N N . GLN A 1 420 ? -17.637 -13.275 1.636 1.00 94.75 420 GLN A N 1
ATOM 3163 C CA . GLN A 1 420 ? -17.333 -14.698 1.447 1.00 94.75 420 GLN A CA 1
ATOM 3164 C C . GLN A 1 420 ? -16.337 -15.209 2.501 1.00 94.75 420 GLN A C 1
ATOM 3166 O O . GLN A 1 420 ? -15.266 -15.729 2.172 1.00 94.75 420 GLN A O 1
ATOM 3171 N N . GLY A 1 421 ? -16.709 -15.100 3.782 1.00 93.88 421 GLY A N 1
ATOM 3172 C CA . GLY A 1 421 ? -15.822 -15.358 4.927 1.00 93.88 421 GLY A CA 1
ATOM 3173 C C . GLY A 1 421 ? -15.095 -16.709 4.893 1.00 93.88 421 GLY A C 1
ATOM 3174 O O . GLY A 1 421 ? -13.878 -16.758 5.051 1.00 93.88 421 GLY A O 1
ATOM 3175 N N . SER A 1 422 ? -15.781 -17.819 4.590 1.00 94.38 422 SER A N 1
ATOM 3176 C CA . SER A 1 422 ? -15.125 -19.139 4.511 1.00 94.38 422 SER A CA 1
ATOM 3177 C C . SER A 1 422 ? -14.055 -19.218 3.413 1.00 94.38 422 SER A C 1
ATOM 3179 O O . SER A 1 422 ? -13.036 -19.884 3.595 1.00 94.38 422 SER A O 1
ATOM 3181 N N . ARG A 1 423 ? -14.258 -18.536 2.277 1.00 95.56 423 ARG A N 1
ATOM 3182 C CA . ARG A 1 423 ? -13.272 -18.487 1.183 1.00 95.56 423 ARG A CA 1
ATOM 3183 C C . ARG A 1 423 ? -12.109 -17.559 1.520 1.00 95.56 423 ARG A C 1
ATOM 3185 O O . ARG A 1 423 ? -10.981 -17.881 1.151 1.00 95.56 423 ARG A O 1
ATOM 3192 N N . SER A 1 424 ? -12.377 -16.473 2.246 1.00 95.31 424 SER A N 1
ATOM 3193 C CA . SER A 1 424 ? -11.349 -15.582 2.789 1.00 95.31 424 SER A CA 1
ATOM 3194 C C . SER A 1 424 ? -10.424 -16.328 3.757 1.00 95.31 424 SER A C 1
ATOM 3196 O O . SER A 1 424 ? -9.223 -16.403 3.509 1.00 95.31 424 SER A O 1
ATOM 3198 N N . LEU A 1 425 ? -10.973 -17.028 4.758 1.00 93.62 425 LEU A N 1
ATOM 3199 C CA . LEU A 1 425 ? -10.187 -17.841 5.701 1.00 93.62 425 LEU A CA 1
ATOM 3200 C C . LEU A 1 425 ? -9.350 -18.917 4.994 1.00 93.62 425 LEU A C 1
ATOM 3202 O O . LEU A 1 425 ? -8.183 -19.132 5.321 1.00 93.62 425 LEU A O 1
ATOM 3206 N N . ALA A 1 426 ? -9.918 -19.581 3.983 1.00 95.25 426 ALA A N 1
ATOM 3207 C CA . ALA A 1 426 ? -9.175 -20.555 3.193 1.00 95.25 426 ALA A CA 1
ATOM 3208 C C . ALA A 1 426 ? -8.017 -19.919 2.402 1.00 95.25 426 ALA A C 1
ATOM 3210 O O . ALA A 1 426 ? -7.033 -20.604 2.124 1.00 95.25 426 ALA A O 1
ATOM 3211 N N . ALA A 1 427 ? -8.137 -18.652 1.993 1.00 95.75 427 ALA A N 1
ATOM 3212 C CA . ALA A 1 427 ? -7.083 -17.907 1.306 1.00 95.75 427 ALA A CA 1
ATOM 3213 C C . ALA A 1 427 ? -5.982 -17.441 2.271 1.00 95.75 427 ALA A C 1
ATOM 3215 O O . ALA A 1 427 ? -4.814 -17.678 1.970 1.00 95.75 427 ALA A O 1
ATOM 3216 N N . LEU A 1 428 ? -6.337 -16.946 3.463 1.00 93.88 428 LEU A N 1
ATOM 3217 C CA . LEU A 1 428 ? -5.376 -16.627 4.531 1.00 93.88 428 LEU A CA 1
ATOM 3218 C C . LEU A 1 428 ? -4.523 -17.842 4.912 1.00 93.88 428 LEU A C 1
ATOM 3220 O O . LEU A 1 428 ? -3.301 -17.769 5.004 1.00 93.88 428 LEU A O 1
ATOM 3224 N N . GLU A 1 429 ? -5.140 -19.019 5.034 1.00 94.12 429 GLU A N 1
ATOM 3225 C CA . GLU A 1 429 ? -4.391 -20.244 5.329 1.00 94.12 429 GLU A CA 1
ATOM 3226 C C . GLU A 1 429 ? -3.443 -20.649 4.180 1.00 94.12 429 GLU A C 1
ATOM 3228 O O . GLU A 1 429 ? -2.386 -21.245 4.418 1.00 94.12 429 GLU A O 1
ATOM 3233 N N . ARG A 1 430 ? -3.783 -20.333 2.920 1.00 94.44 430 ARG A N 1
ATOM 3234 C CA . ARG A 1 430 ? -2.860 -20.523 1.786 1.00 94.44 430 ARG A CA 1
ATOM 3235 C C . ARG A 1 430 ? -1.697 -19.543 1.856 1.00 94.44 430 ARG A C 1
ATOM 3237 O O . ARG A 1 430 ? -0.561 -19.984 1.680 1.00 94.44 430 ARG A O 1
ATOM 3244 N N . GLU A 1 431 ? -1.964 -18.270 2.129 1.00 94.62 431 GLU A N 1
ATOM 3245 C CA . GLU A 1 431 ? -0.942 -17.239 2.309 1.00 94.62 431 GLU A CA 1
ATOM 3246 C C . GLU A 1 431 ? 0.047 -17.639 3.410 1.00 94.62 431 GLU A C 1
ATOM 3248 O O . GLU A 1 431 ? 1.246 -17.759 3.146 1.00 94.62 431 GLU A O 1
ATOM 3253 N N . ARG A 1 432 ? -0.458 -17.981 4.602 1.00 93.12 432 ARG A N 1
ATOM 3254 C CA . ARG A 1 432 ? 0.346 -18.410 5.754 1.00 93.12 432 ARG A CA 1
ATOM 3255 C C . ARG A 1 432 ? 1.292 -19.562 5.403 1.00 93.12 432 ARG A C 1
ATOM 3257 O O . ARG A 1 432 ? 2.470 -19.550 5.763 1.00 93.12 432 ARG A O 1
ATOM 3264 N N . LYS A 1 433 ? 0.810 -20.549 4.637 1.00 93.62 433 LYS A N 1
ATOM 3265 C CA . LYS A 1 433 ? 1.631 -21.668 4.134 1.00 93.62 433 LYS A CA 1
ATOM 3266 C C . LYS A 1 433 ? 2.693 -21.241 3.120 1.00 93.62 433 LYS A C 1
ATOM 3268 O O . LYS A 1 433 ? 3.706 -21.930 2.999 1.00 93.62 433 LYS A O 1
ATOM 3273 N N . GLN A 1 434 ? 2.468 -20.194 2.327 1.00 91.75 434 GLN A N 1
ATOM 3274 C CA . GLN A 1 434 ? 3.493 -19.670 1.417 1.00 91.75 434 GLN A CA 1
ATOM 3275 C C . GLN A 1 434 ? 4.548 -18.880 2.182 1.00 91.75 434 GLN A C 1
ATOM 3277 O O . GLN A 1 434 ? 5.735 -19.104 1.964 1.00 91.75 434 GLN A O 1
ATOM 3282 N N . MET A 1 435 ? 4.132 -18.048 3.135 1.00 90.50 435 MET A N 1
ATOM 3283 C CA . MET A 1 435 ? 5.039 -17.252 3.961 1.00 90.50 435 MET A CA 1
ATOM 3284 C C . MET A 1 435 ? 6.018 -18.095 4.775 1.00 90.50 435 MET A C 1
ATOM 3286 O O . MET A 1 435 ? 7.185 -17.736 4.882 1.00 90.50 435 MET A O 1
ATOM 3290 N N . GLN A 1 436 ? 5.581 -19.250 5.287 1.00 91.75 436 GLN A N 1
ATOM 3291 C CA . GLN A 1 436 ? 6.455 -20.212 5.977 1.00 91.75 436 GLN A CA 1
ATOM 3292 C C . GLN A 1 436 ? 7.571 -20.782 5.092 1.00 91.75 436 GLN A C 1
ATOM 3294 O O . GLN A 1 436 ? 8.508 -21.391 5.600 1.00 91.75 436 GLN A O 1
ATOM 3299 N N . ARG A 1 437 ? 7.456 -20.637 3.769 1.00 90.75 437 ARG A N 1
ATOM 3300 C CA . ARG A 1 437 ? 8.448 -21.105 2.798 1.00 90.75 437 ARG A CA 1
ATOM 3301 C C . ARG A 1 437 ? 9.332 -19.980 2.265 1.00 90.75 437 ARG A C 1
ATOM 3303 O O . ARG A 1 437 ? 10.202 -20.270 1.447 1.00 90.75 437 ARG A O 1
ATOM 3310 N N . ILE A 1 438 ? 9.072 -18.729 2.641 1.00 89.81 438 ILE A N 1
ATOM 3311 C CA . ILE A 1 438 ? 9.900 -17.580 2.271 1.00 89.81 438 ILE A CA 1
ATOM 3312 C C . ILE A 1 438 ? 11.044 -17.486 3.280 1.00 89.81 438 ILE A C 1
ATOM 3314 O O . ILE A 1 438 ? 10.803 -17.482 4.487 1.00 89.81 438 ILE A O 1
ATOM 3318 N N . ASP A 1 439 ? 12.278 -17.420 2.783 1.00 87.81 439 ASP A N 1
ATOM 3319 C CA . ASP A 1 439 ? 13.419 -17.031 3.604 1.00 87.81 439 ASP A CA 1
ATOM 3320 C C . ASP A 1 439 ? 13.450 -15.503 3.698 1.00 87.81 439 ASP A C 1
ATOM 3322 O O . ASP A 1 439 ? 13.797 -14.812 2.745 1.00 87.81 439 ASP A O 1
ATOM 3326 N N . TRP A 1 440 ? 13.040 -14.978 4.849 1.00 82.38 440 TRP A N 1
ATOM 3327 C CA . TRP A 1 440 ? 12.977 -13.539 5.101 1.00 82.38 440 TRP A CA 1
ATOM 3328 C C . TRP A 1 440 ? 14.344 -12.911 5.407 1.00 82.38 440 TRP A C 1
ATOM 3330 O O . TRP A 1 440 ? 14.416 -11.701 5.612 1.00 82.38 440 TRP A O 1
ATOM 3340 N N . SER A 1 441 ? 15.414 -13.711 5.477 1.00 80.94 441 SER A N 1
ATOM 3341 C CA . SER A 1 441 ? 16.782 -13.199 5.602 1.00 80.94 441 SER A CA 1
ATOM 3342 C C . SER A 1 441 ? 17.383 -12.782 4.256 1.00 80.94 441 SER A C 1
ATOM 3344 O O . SER A 1 441 ? 18.301 -11.959 4.227 1.00 80.94 441 SER A O 1
ATOM 3346 N N . GLU A 1 442 ? 16.841 -13.289 3.145 1.00 74.44 442 GLU A N 1
ATOM 3347 C CA . GLU A 1 442 ? 17.235 -12.884 1.799 1.00 74.44 442 GLU A CA 1
ATOM 3348 C C . GLU A 1 442 ? 16.466 -11.627 1.354 1.00 74.44 442 GLU A C 1
ATOM 3350 O O . GLU A 1 442 ? 15.256 -11.523 1.580 1.00 74.44 442 GLU A O 1
ATOM 3355 N N . PRO A 1 443 ? 17.128 -10.662 0.687 1.00 67.06 443 PRO A N 1
ATOM 3356 C CA . PRO A 1 443 ? 16.433 -9.529 0.094 1.00 67.06 443 PRO A CA 1
ATOM 3357 C C . PRO A 1 443 ? 15.411 -10.011 -0.940 1.00 67.06 443 PRO A C 1
ATOM 3359 O O . PRO A 1 443 ? 15.761 -10.687 -1.910 1.00 67.06 443 PRO A O 1
ATOM 3362 N N . ALA A 1 444 ? 14.145 -9.636 -0.759 1.00 70.75 444 ALA A N 1
ATOM 3363 C CA . ALA A 1 444 ? 13.127 -9.871 -1.773 1.00 70.75 444 ALA A CA 1
ATOM 3364 C C . ALA A 1 444 ? 13.487 -9.131 -3.073 1.00 70.75 444 ALA A C 1
ATOM 3366 O O . ALA A 1 444 ? 14.178 -8.107 -3.051 1.00 70.75 444 ALA A O 1
ATOM 3367 N N . ALA A 1 445 ? 12.973 -9.611 -4.213 1.00 72.19 445 ALA A N 1
ATOM 3368 C CA . ALA A 1 445 ? 13.028 -8.817 -5.437 1.00 72.19 445 ALA A CA 1
ATOM 3369 C C . ALA A 1 445 ? 12.419 -7.436 -5.157 1.00 72.19 445 ALA A C 1
ATOM 3371 O O . ALA A 1 445 ? 11.408 -7.338 -4.464 1.00 72.19 445 ALA A O 1
ATOM 3372 N N . GLU A 1 446 ? 13.021 -6.376 -5.693 1.00 72.94 446 GLU A N 1
ATOM 3373 C CA . GLU A 1 446 ? 12.727 -4.992 -5.296 1.00 72.94 446 GLU A CA 1
ATOM 3374 C C . GLU A 1 446 ? 11.232 -4.632 -5.354 1.00 72.94 446 GLU A C 1
ATOM 3376 O O . GLU A 1 446 ? 10.710 -3.933 -4.483 1.00 72.94 446 GLU A O 1
ATOM 3381 N N . ARG A 1 447 ? 10.508 -5.190 -6.330 1.00 81.88 447 ARG A N 1
ATOM 3382 C CA . ARG A 1 447 ? 9.053 -5.027 -6.475 1.00 81.88 447 ARG A CA 1
ATOM 3383 C C . ARG A 1 447 ? 8.232 -5.549 -5.289 1.00 81.88 447 ARG A C 1
ATOM 3385 O O . ARG A 1 447 ? 7.117 -5.077 -5.102 1.00 81.88 447 ARG A O 1
ATOM 3392 N N . TRP A 1 448 ? 8.771 -6.467 -4.489 1.00 86.06 448 TRP A N 1
ATOM 3393 C CA . TRP A 1 448 ? 8.145 -7.040 -3.293 1.00 86.06 448 TRP A CA 1
ATOM 3394 C C . TRP A 1 448 ? 8.634 -6.419 -1.986 1.00 86.06 448 TRP A C 1
ATOM 3396 O O . TRP A 1 448 ? 8.199 -6.858 -0.928 1.00 86.06 448 TRP A O 1
ATOM 3406 N N . GLY A 1 449 ? 9.479 -5.383 -2.023 1.00 79.31 449 GLY A N 1
ATOM 3407 C CA . GLY A 1 449 ? 10.020 -4.755 -0.809 1.00 79.31 449 GLY A CA 1
ATOM 3408 C C . GLY A 1 449 ? 8.965 -4.188 0.155 1.00 79.31 449 GLY A C 1
ATOM 3409 O O . GLY A 1 449 ? 9.277 -3.910 1.308 1.00 79.31 449 GLY A O 1
ATOM 3410 N N . PHE A 1 450 ? 7.713 -4.031 -0.291 1.00 80.56 450 PHE A N 1
ATOM 3411 C CA . PHE A 1 450 ? 6.585 -3.615 0.547 1.00 80.56 450 PHE A CA 1
ATOM 3412 C C . PHE A 1 450 ? 5.918 -4.773 1.314 1.00 80.56 450 PHE A C 1
ATOM 3414 O O . PHE A 1 450 ? 5.200 -4.528 2.284 1.00 80.56 450 PHE A O 1
ATOM 3421 N N . TYR A 1 451 ? 6.093 -6.018 0.861 1.00 84.00 451 TYR A N 1
ATOM 3422 C CA . TYR A 1 451 ? 5.395 -7.186 1.386 1.00 84.00 451 TYR A CA 1
ATOM 3423 C C . TYR A 1 451 ? 6.285 -7.930 2.382 1.00 84.00 451 TYR A C 1
ATOM 3425 O O . TYR A 1 451 ? 7.425 -8.282 2.087 1.00 84.00 451 TYR A O 1
ATOM 3433 N N . GLY A 1 452 ? 5.757 -8.179 3.577 1.00 85.88 452 GLY A N 1
ATOM 3434 C CA . GLY A 1 452 ? 6.498 -8.822 4.655 1.00 85.88 452 GLY A CA 1
ATOM 3435 C C . GLY A 1 452 ? 5.605 -9.240 5.820 1.00 85.88 452 GLY A C 1
ATOM 3436 O O . GLY A 1 452 ? 4.399 -8.991 5.784 1.00 85.88 452 GLY A O 1
ATOM 3437 N N . PRO A 1 453 ? 6.174 -9.826 6.890 1.00 83.81 453 PRO A N 1
ATOM 3438 C CA . PRO A 1 453 ? 5.401 -10.303 8.036 1.00 83.81 453 PRO A CA 1
ATOM 3439 C C . PRO A 1 453 ? 4.497 -9.235 8.662 1.00 83.81 453 PRO A C 1
ATOM 3441 O O . PRO A 1 453 ? 3.365 -9.526 9.031 1.00 83.81 453 PRO A O 1
ATOM 3444 N N . ALA A 1 454 ? 4.963 -7.985 8.740 1.00 82.69 454 ALA A N 1
ATOM 3445 C CA . ALA A 1 454 ? 4.153 -6.878 9.245 1.00 82.69 454 ALA A CA 1
ATOM 3446 C C . ALA A 1 454 ? 2.939 -6.577 8.347 1.00 82.69 454 ALA A C 1
ATOM 3448 O O . ALA A 1 454 ? 1.851 -6.318 8.856 1.00 82.69 454 ALA A O 1
ATOM 3449 N N . PHE A 1 455 ? 3.118 -6.644 7.023 1.00 83.06 455 PHE A N 1
ATOM 3450 C CA . PHE A 1 455 ? 2.034 -6.458 6.058 1.00 83.06 455 PHE A CA 1
ATOM 3451 C C . PHE A 1 455 ? 0.974 -7.551 6.224 1.00 83.06 455 PHE A C 1
ATOM 3453 O O . PHE A 1 455 ? -0.205 -7.239 6.351 1.00 83.06 455 PHE A O 1
ATOM 3460 N N . TYR A 1 456 ? 1.405 -8.811 6.310 1.00 81.81 456 TYR A N 1
ATOM 3461 C CA . TYR A 1 456 ? 0.529 -9.964 6.526 1.00 81.81 456 TYR A CA 1
ATOM 3462 C C . TYR A 1 456 ? -0.368 -9.803 7.758 1.00 81.81 456 TYR A C 1
ATOM 3464 O O . TYR A 1 456 ? -1.589 -9.836 7.635 1.00 81.81 456 TYR A O 1
ATOM 3472 N N . TRP A 1 457 ? 0.210 -9.551 8.938 1.00 83.44 457 TRP A N 1
ATOM 3473 C CA . TRP A 1 457 ? -0.581 -9.451 10.172 1.00 83.44 457 TRP A CA 1
ATOM 3474 C C . TRP A 1 457 ? -1.601 -8.308 10.132 1.00 83.44 457 TRP A C 1
ATOM 3476 O O . TRP A 1 457 ? -2.701 -8.427 10.681 1.00 83.44 457 TRP A O 1
ATOM 3486 N N . ALA A 1 458 ? -1.259 -7.204 9.460 1.00 76.50 458 ALA A N 1
ATOM 3487 C CA . ALA A 1 458 ? -2.186 -6.100 9.254 1.00 76.50 458 ALA A CA 1
ATOM 3488 C C . ALA A 1 458 ? -3.377 -6.513 8.369 1.00 76.50 458 ALA A C 1
ATOM 3490 O O . ALA A 1 458 ? -4.520 -6.190 8.695 1.00 76.50 458 ALA A O 1
ATOM 3491 N N . ARG A 1 459 ? -3.130 -7.247 7.277 1.00 80.88 459 ARG A N 1
ATOM 3492 C CA . ARG A 1 459 ? -4.175 -7.663 6.329 1.00 80.88 459 ARG A CA 1
ATOM 3493 C C . ARG A 1 459 ? -5.018 -8.837 6.806 1.00 80.88 459 ARG A C 1
ATOM 3495 O O . ARG A 1 459 ? -6.227 -8.837 6.575 1.00 80.88 459 ARG A O 1
ATOM 3502 N N . GLU A 1 460 ? -4.432 -9.780 7.537 1.00 80.00 460 GLU A N 1
ATOM 3503 C CA . GLU A 1 460 ? -5.184 -10.841 8.213 1.00 80.00 460 GLU A CA 1
ATOM 3504 C C . GLU A 1 460 ? -6.213 -10.230 9.174 1.00 80.00 460 GLU A C 1
ATOM 3506 O O . GLU A 1 460 ? -7.397 -10.565 9.127 1.00 80.00 460 GLU A O 1
ATOM 3511 N N . SER A 1 461 ? -5.785 -9.251 9.978 1.00 82.62 461 SER A N 1
ATOM 3512 C CA . SER A 1 461 ? -6.674 -8.527 10.891 1.00 82.62 461 SER A CA 1
ATOM 3513 C C . SER A 1 461 ? -7.813 -7.820 10.146 1.00 82.62 461 SER A C 1
ATOM 3515 O O . SER A 1 461 ? -8.959 -7.889 10.580 1.00 82.62 461 SER A O 1
ATOM 3517 N N . GLU A 1 462 ? -7.528 -7.180 9.009 1.00 79.12 462 GLU A N 1
ATOM 3518 C CA . GLU A 1 462 ? -8.537 -6.532 8.158 1.00 79.12 462 GLU A CA 1
ATOM 3519 C C . GLU A 1 462 ? -9.588 -7.532 7.647 1.00 79.12 462 GLU A C 1
ATOM 3521 O O . GLU A 1 462 ? -10.785 -7.261 7.728 1.00 79.12 462 GLU A O 1
ATOM 3526 N N . CYS A 1 463 ? -9.164 -8.718 7.200 1.00 81.00 463 CYS A N 1
ATOM 3527 C CA . CYS A 1 463 ? -10.072 -9.769 6.730 1.00 81.00 463 CYS A CA 1
ATOM 3528 C C . CYS A 1 463 ? -10.992 -10.309 7.833 1.00 81.00 463 CYS A C 1
ATOM 3530 O O . CYS A 1 463 ? -12.098 -10.743 7.538 1.00 81.00 463 CYS A O 1
ATOM 3532 N N . HIS A 1 464 ? -10.559 -10.283 9.095 1.00 77.38 464 HIS A N 1
ATOM 3533 C CA . HIS A 1 464 ? -11.404 -10.652 10.234 1.00 77.38 464 HIS A CA 1
ATOM 3534 C C . HIS A 1 464 ? -12.407 -9.558 10.635 1.00 77.38 464 HIS A C 1
ATOM 3536 O O . HIS A 1 464 ? -13.342 -9.836 11.389 1.00 77.38 464 HIS A O 1
ATOM 3542 N N . LEU A 1 465 ? -12.213 -8.320 10.169 1.00 75.75 465 LEU A N 1
ATOM 3543 C CA . LEU A 1 465 ? -13.088 -7.180 10.458 1.00 75.75 465 LEU A CA 1
ATOM 3544 C C . LEU A 1 465 ? -14.158 -6.946 9.381 1.00 75.75 465 LEU A C 1
ATOM 3546 O O . LEU A 1 465 ? -15.154 -6.274 9.672 1.00 75.75 465 LEU A O 1
ATOM 3550 N N . LEU A 1 466 ? -13.950 -7.435 8.158 1.00 63.59 466 LEU A N 1
ATOM 3551 C CA . LEU A 1 466 ? -14.892 -7.371 7.033 1.00 63.59 466 LEU A CA 1
ATOM 3552 C C . LEU A 1 466 ? -15.820 -8.588 7.042 1.00 63.59 466 LEU A C 1
ATOM 3554 O O . LEU A 1 466 ? -17.044 -8.356 6.905 1.00 63.59 466 LEU A O 1
#

pLDDT: mean 72.81, std 26.47, range [21.7, 98.5]